Protein AF-A0A538PF30-F1 (afdb_monomer_lite)

Sequence (451 aa):
MRGRAIRSGRFAGRRSMHCSTAAHPRTKPPTRGTRVDRDVATSGCLAIRPGSPITAGVNTLLEDTAETSQGPTPSLRSHLRVGLHLTEHAGAGGCMGARALDLLDVVEAAYKVDLPDAQWLSELAHAALPHLDQGFGVAVFEYYKPEGAQPRIAQRFHLGIPGELEAIYSTVFAKMDPAIRLRPFRLGPCITGSELMNMRKEFRDEPHMKRFVQRFGMYDSIWITAAEPSGRGVGFHAGRPAVKWASVAEKKRWGRVAAHLSTAVRLRHALRNRQGTHTSDVGEAVLDPTGRVHDASGAARKPAAREMLRRAVLALEESRGTLREIDPDASLEARKALVSARWSLLDRVELDGRRYIVARENPPGAPGPEALSPRERQVLAFAKLGHHNKLIAYDLGIADSTVRVLLARASAKLGVHSRRELLRAFDDGWCPLSDPAPGHPTKGRTRRSGR

Radius of gyration: 32.23 Å; chains: 1; bounding box: 85×106×97 Å

Structure (mmCIF, N/CA/C/O backbone):
data_AF-A0A538PF30-F1
#
_entry.id   AF-A0A538PF30-F1
#
loop_
_atom_site.group_PDB
_atom_site.id
_atom_site.type_symbol
_atom_site.label_atom_id
_atom_site.label_alt_id
_atom_site.label_comp_id
_atom_site.label_asym_id
_atom_site.label_entity_id
_atom_site.label_seq_id
_atom_site.pdbx_PDB_ins_code
_atom_site.Cartn_x
_atom_site.Cartn_y
_atom_site.Cartn_z
_atom_site.occupancy
_atom_site.B_iso_or_equiv
_atom_site.auth_seq_id
_atom_site.auth_comp_id
_atom_site.auth_asym_id
_atom_site.auth_atom_id
_atom_site.pdbx_PDB_model_num
ATOM 1 N N . MET A 1 1 ? -3.086 66.126 9.265 1.00 36.53 1 MET A N 1
ATOM 2 C CA . MET A 1 1 ? -3.759 65.830 7.978 1.00 36.53 1 MET A CA 1
ATOM 3 C C . MET A 1 1 ? -4.551 64.538 8.154 1.00 36.53 1 MET A C 1
ATOM 5 O O . MET A 1 1 ? -3.948 63.537 8.496 1.00 36.53 1 MET A O 1
ATOM 9 N N . ARG A 1 2 ? -5.873 64.649 8.372 1.00 34.12 2 ARG A N 1
ATOM 10 C CA . ARG A 1 2 ? -6.963 64.188 7.467 1.00 34.12 2 ARG A CA 1
ATOM 11 C C . ARG A 1 2 ? -6.824 62.698 7.078 1.00 34.12 2 ARG A C 1
ATOM 13 O O . ARG A 1 2 ? -5.861 62.373 6.414 1.00 34.12 2 ARG A O 1
ATOM 20 N N . GLY A 1 3 ? -7.720 61.758 7.384 1.00 29.64 3 GLY A N 1
ATOM 21 C CA . GLY A 1 3 ? -9.033 61.768 8.034 1.00 29.64 3 GLY A CA 1
ATOM 22 C C . GLY A 1 3 ? -9.925 60.657 7.444 1.00 29.64 3 GLY A C 1
ATOM 23 O O . GLY A 1 3 ? -9.841 60.442 6.245 1.00 29.64 3 GLY A O 1
ATOM 24 N N . ARG A 1 4 ? -10.817 60.072 8.276 1.00 34.91 4 ARG A N 1
ATOM 25 C CA . ARG A 1 4 ? -12.136 59.451 7.941 1.00 34.91 4 ARG A CA 1
ATOM 26 C C . ARG A 1 4 ? -12.136 58.218 6.988 1.00 34.91 4 ARG A C 1
ATOM 28 O O . ARG A 1 4 ? -11.257 58.072 6.167 1.00 34.91 4 ARG A O 1
ATOM 35 N N . ALA A 1 5 ? -13.079 57.268 7.006 1.00 33.16 5 ALA A N 1
ATOM 36 C CA . ALA A 1 5 ? -14.399 57.151 7.626 1.00 33.16 5 ALA A CA 1
ATOM 37 C C . ALA A 1 5 ? -14.840 55.675 7.781 1.00 33.16 5 ALA A C 1
ATOM 39 O O . ALA A 1 5 ? -14.421 54.785 7.048 1.00 33.16 5 ALA A O 1
ATOM 40 N N . ILE A 1 6 ? -15.775 55.504 8.714 1.00 35.44 6 ILE A N 1
ATOM 41 C CA . ILE A 1 6 ? -16.717 54.402 8.945 1.00 35.44 6 ILE A CA 1
ATOM 42 C C . ILE A 1 6 ? -17.862 54.439 7.906 1.00 35.44 6 ILE A C 1
ATOM 44 O O . ILE A 1 6 ? -18.293 55.535 7.552 1.00 35.44 6 ILE A O 1
ATOM 48 N N . ARG A 1 7 ? -18.416 53.272 7.524 1.00 31.72 7 ARG A N 1
ATOM 49 C CA . ARG A 1 7 ? -19.839 52.982 7.171 1.00 31.72 7 ARG A CA 1
ATOM 50 C C . ARG A 1 7 ? -19.971 51.451 7.058 1.00 31.72 7 ARG A C 1
ATOM 52 O O . ARG A 1 7 ? -19.197 50.854 6.326 1.00 31.72 7 ARG A O 1
ATOM 59 N N . SER A 1 8 ? -20.691 50.699 7.894 1.00 30.83 8 SER A N 1
ATOM 60 C CA . SER A 1 8 ? -22.136 50.624 8.188 1.00 30.83 8 SER A CA 1
ATOM 61 C C . SER A 1 8 ? -23.031 50.311 6.976 1.00 30.83 8 SER A C 1
ATOM 63 O O . SER A 1 8 ? -23.102 51.073 6.019 1.00 30.83 8 SER A O 1
ATOM 65 N N . GLY A 1 9 ? -23.746 49.182 7.066 1.00 27.80 9 GLY A N 1
ATOM 66 C CA . GLY A 1 9 ? -24.778 48.742 6.125 1.00 27.80 9 GLY A CA 1
ATOM 67 C C . GLY A 1 9 ? -25.466 47.459 6.605 1.00 27.80 9 GLY A C 1
ATOM 68 O O . GLY A 1 9 ? -24.991 46.362 6.342 1.00 27.80 9 GLY A O 1
ATOM 69 N N . ARG A 1 10 ? -26.562 47.617 7.360 1.00 31.91 10 ARG A N 1
ATOM 70 C CA . ARG A 1 10 ? -27.534 46.574 7.742 1.00 31.91 10 ARG A CA 1
ATOM 71 C C . ARG A 1 10 ? -28.550 46.359 6.612 1.00 31.91 10 ARG A C 1
ATOM 73 O O . ARG A 1 10 ? -28.983 47.351 6.047 1.00 31.91 10 ARG A O 1
ATOM 80 N N . PHE A 1 11 ? -29.034 45.128 6.439 1.00 28.09 11 PHE A N 1
ATOM 81 C CA . PHE A 1 11 ? -30.423 44.746 6.089 1.00 28.09 11 PHE A CA 1
ATOM 82 C C . PHE A 1 11 ? -30.549 43.251 6.471 1.00 28.09 11 PHE A C 1
ATOM 84 O O . PHE A 1 11 ? -29.751 42.453 6.001 1.00 28.09 11 PHE A O 1
ATOM 91 N N . ALA A 1 12 ? -31.257 42.804 7.515 1.00 31.06 12 ALA A N 1
ATOM 92 C CA . ALA A 1 12 ? -32.680 42.882 7.878 1.00 31.06 12 ALA A CA 1
ATOM 93 C C . ALA A 1 12 ? -33.604 41.981 7.027 1.00 31.06 12 ALA A C 1
ATOM 95 O O . ALA A 1 12 ? -33.802 42.240 5.848 1.00 31.06 12 ALA A O 1
ATOM 96 N N . GLY A 1 13 ? -34.243 41.002 7.691 1.00 26.81 13 GLY A N 1
ATOM 97 C CA . GLY A 1 13 ? -35.481 40.331 7.253 1.00 26.81 13 GLY A CA 1
ATOM 98 C C . GLY A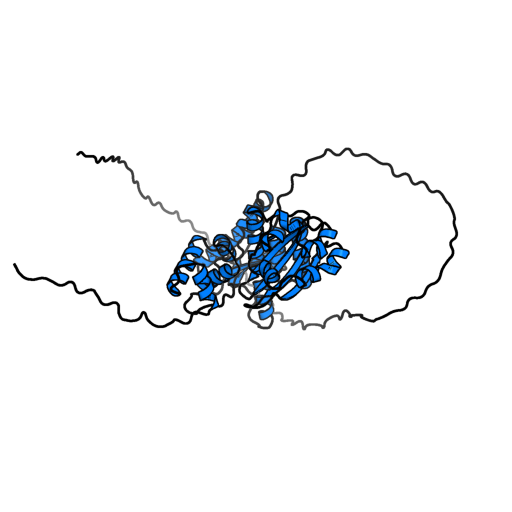 1 13 ? -35.401 38.796 7.275 1.00 26.81 13 GLY A C 1
ATOM 99 O O . GLY A 1 13 ? -34.799 38.224 6.387 1.00 26.81 13 GLY A O 1
ATOM 100 N N . ARG A 1 14 ? -35.857 38.109 8.342 1.00 29.70 14 ARG A N 1
ATOM 101 C CA . ARG A 1 14 ? -37.233 37.552 8.515 1.00 29.70 14 ARG A CA 1
ATOM 102 C C . ARG A 1 14 ? -37.474 36.344 7.570 1.00 29.70 14 ARG A C 1
ATOM 104 O O . ARG A 1 14 ? -37.364 36.515 6.374 1.00 29.70 14 ARG A O 1
ATOM 111 N N . ARG A 1 15 ? -37.824 35.117 7.989 1.00 29.77 15 ARG A N 1
ATOM 112 C CA . ARG A 1 15 ? -38.765 34.648 9.029 1.00 29.77 15 ARG A CA 1
ATOM 113 C C . ARG A 1 15 ? -38.440 33.214 9.488 1.00 29.77 15 ARG A C 1
ATOM 115 O O . ARG A 1 15 ? -38.105 32.355 8.685 1.00 29.77 15 ARG A O 1
ATOM 122 N N . SER A 1 16 ? -38.662 32.993 10.781 1.00 27.11 16 SER A N 1
ATOM 123 C CA . SER A 1 16 ? -39.011 31.721 11.421 1.00 27.11 16 SER A CA 1
ATOM 124 C C . SER A 1 16 ? -40.485 31.382 11.147 1.00 27.11 16 SER A C 1
ATOM 126 O O . SER A 1 16 ? -41.303 32.301 11.165 1.00 27.11 16 SER A O 1
ATOM 128 N N . MET A 1 17 ? -40.806 30.099 10.942 1.00 29.48 17 MET A N 1
ATOM 129 C CA . MET A 1 17 ? -42.059 29.412 11.324 1.00 29.48 17 MET A CA 1
ATOM 130 C C . MET A 1 17 ? -41.745 27.904 11.333 1.00 29.48 17 MET A C 1
ATOM 132 O O . MET A 1 17 ? -41.264 27.374 10.343 1.00 29.48 17 MET A O 1
ATOM 136 N N . HIS A 1 18 ? -41.668 27.263 12.496 1.00 27.58 18 HIS A N 1
ATOM 137 C CA . HIS A 1 18 ? -42.751 26.706 13.316 1.00 27.58 18 HIS A CA 1
ATOM 138 C C . HIS A 1 18 ? -43.048 25.228 13.037 1.00 27.58 18 HIS A C 1
ATOM 140 O O . HIS A 1 18 ? -43.350 24.797 11.932 1.00 27.58 18 HIS A O 1
ATOM 146 N N . CYS A 1 19 ? -42.926 24.499 14.141 1.00 25.09 19 CYS A N 1
ATOM 147 C CA . CYS A 1 19 ? -43.279 23.123 14.413 1.00 25.09 19 CYS A CA 1
ATOM 148 C C . CYS A 1 19 ? -44.775 22.861 14.164 1.00 25.09 19 CYS A C 1
ATOM 150 O O . CYS A 1 19 ? -45.612 23.690 14.526 1.00 25.09 19 CYS A O 1
ATOM 152 N N . SER A 1 20 ? -45.121 21.681 13.644 1.00 25.08 20 SER A N 1
ATOM 153 C CA . SER A 1 20 ? -46.392 21.031 13.981 1.00 25.08 20 SER A CA 1
ATOM 154 C C . SER A 1 20 ? -46.328 19.514 13.825 1.00 25.08 20 SER A C 1
ATOM 156 O O . SER A 1 20 ? -46.164 18.958 12.745 1.00 25.08 20 SER A O 1
ATOM 158 N N . THR A 1 21 ? -46.464 18.888 14.986 1.00 28.16 21 THR A N 1
ATOM 159 C CA . THR A 1 21 ? -47.007 17.569 15.312 1.00 28.16 21 THR A CA 1
ATOM 160 C C . THR A 1 21 ? -48.307 17.211 14.580 1.00 28.16 21 THR A C 1
ATOM 162 O O . THR A 1 21 ? -49.242 18.003 14.591 1.00 28.16 21 THR A O 1
ATOM 165 N N . ALA A 1 22 ? -48.408 15.966 14.098 1.00 29.02 22 ALA A N 1
ATOM 166 C CA . ALA A 1 22 ? -49.636 15.152 14.021 1.00 29.02 22 ALA A CA 1
ATOM 167 C C . ALA A 1 22 ? -49.204 13.685 13.778 1.00 29.02 22 ALA A C 1
ATOM 169 O O . ALA A 1 22 ? -48.488 13.403 12.826 1.00 29.02 22 ALA A O 1
ATOM 170 N N . ALA A 1 23 ? -49.309 12.788 14.761 1.00 28.67 23 ALA A N 1
ATOM 171 C CA . ALA A 1 23 ? -50.489 11.999 15.141 1.00 28.67 23 ALA A CA 1
ATOM 172 C C . ALA A 1 23 ? -50.678 10.721 14.289 1.00 28.67 23 ALA A C 1
ATOM 174 O O . ALA A 1 23 ? -50.924 10.761 13.090 1.00 28.67 23 ALA A O 1
ATOM 175 N N . HIS A 1 24 ? -50.543 9.579 14.975 1.00 29.56 24 HIS A N 1
ATOM 176 C CA . HIS A 1 24 ? -50.889 8.218 14.550 1.00 29.56 24 HIS A CA 1
ATOM 177 C C . HIS A 1 24 ? -52.333 8.085 14.042 1.00 29.56 24 HIS A C 1
ATOM 179 O O . HIS A 1 24 ? -53.226 8.766 14.547 1.00 29.56 24 HIS A O 1
ATOM 185 N N . PRO A 1 25 ? -52.596 6.998 13.299 1.00 33.78 25 PRO A N 1
ATOM 186 C CA . PRO A 1 25 ? -53.692 6.119 13.683 1.00 33.78 25 PRO A CA 1
ATOM 187 C C . PRO A 1 25 ? -53.231 4.683 13.960 1.00 33.78 25 PRO A C 1
ATOM 189 O O . PRO A 1 25 ? -52.471 4.065 13.218 1.00 33.78 25 PRO A O 1
ATOM 192 N N . ARG A 1 26 ? -53.746 4.168 15.078 1.00 29.34 26 ARG A N 1
ATOM 193 C CA . ARG A 1 26 ? -53.736 2.768 15.501 1.00 29.34 26 ARG A CA 1
ATOM 194 C C . ARG A 1 26 ? -54.553 1.918 14.526 1.00 29.34 26 ARG A C 1
ATOM 196 O O . ARG A 1 26 ? -55.696 2.270 14.272 1.00 29.34 26 ARG A O 1
ATOM 203 N N . THR A 1 27 ? -54.053 0.744 14.145 1.00 28.91 27 THR A N 1
ATOM 204 C CA . THR A 1 27 ? -54.895 -0.438 13.880 1.00 28.91 27 THR A CA 1
ATOM 205 C C . THR A 1 27 ? -54.135 -1.732 14.223 1.00 28.91 27 THR A C 1
ATOM 207 O O . THR A 1 27 ? -53.000 -1.957 13.815 1.00 28.91 27 THR A O 1
ATOM 210 N N . LYS A 1 28 ? -54.773 -2.567 15.045 1.00 30.20 28 LYS A N 1
ATOM 211 C CA . LYS A 1 28 ? -54.530 -3.992 15.350 1.00 30.20 28 LYS A CA 1
ATOM 212 C C . LYS A 1 28 ? -55.878 -4.521 15.880 1.00 30.20 28 LYS A C 1
ATOM 214 O O . LYS A 1 28 ? -56.585 -3.717 16.490 1.00 30.20 28 LYS A O 1
ATOM 219 N N . PRO A 1 29 ? -56.171 -5.834 15.873 1.00 42.66 29 PRO A N 1
ATOM 220 C CA . PRO A 1 29 ? -55.750 -6.930 14.989 1.00 42.66 29 PRO A CA 1
ATOM 221 C C . PRO A 1 29 ? -56.992 -7.731 14.490 1.00 42.66 29 PRO A C 1
ATOM 223 O O . PRO A 1 29 ? -58.120 -7.268 14.651 1.00 42.66 29 PRO A O 1
ATOM 226 N N . PRO A 1 30 ? -56.821 -8.962 13.971 1.00 37.03 30 PRO A N 1
ATOM 227 C CA . PRO A 1 30 ? -57.516 -10.047 14.667 1.00 37.03 30 PRO A CA 1
ATOM 228 C C . PRO A 1 30 ? -56.634 -11.266 14.969 1.00 37.03 30 PRO A C 1
ATOM 230 O O . PRO A 1 30 ? -55.623 -11.543 14.328 1.00 37.03 30 PRO A O 1
ATOM 233 N N . THR A 1 31 ? -57.048 -11.959 16.024 1.00 32.16 31 THR A N 1
ATOM 234 C CA . THR A 1 31 ? -56.483 -13.161 16.644 1.00 32.16 31 THR A CA 1
ATOM 235 C C . THR A 1 31 ? -57.220 -14.440 16.236 1.00 32.16 31 THR A C 1
ATOM 237 O O . THR A 1 31 ? -58.417 -14.384 15.971 1.00 32.16 31 THR A O 1
ATOM 240 N N . ARG A 1 32 ? -56.520 -15.573 16.442 1.00 30.77 32 ARG A N 1
ATOM 241 C CA . ARG A 1 32 ? -56.943 -16.996 16.462 1.00 30.77 32 ARG A CA 1
ATOM 242 C C . ARG A 1 32 ? -57.091 -17.653 15.084 1.00 30.77 32 ARG A C 1
ATOM 244 O O . ARG A 1 32 ? -57.773 -17.129 14.226 1.00 30.77 32 ARG A O 1
ATOM 251 N N . GLY A 1 33 ? -56.527 -18.829 14.825 1.00 26.67 33 GLY A N 1
ATOM 252 C CA . GLY A 1 33 ? -55.723 -19.740 15.639 1.00 26.67 33 GLY A CA 1
ATOM 253 C C . GLY A 1 33 ? -55.790 -21.134 15.020 1.00 26.67 33 GLY A C 1
ATOM 254 O O . GLY A 1 33 ? -56.818 -21.462 14.456 1.00 26.67 33 GLY A O 1
ATOM 255 N N . THR A 1 34 ? -54.736 -21.937 15.159 1.00 28.00 34 THR A N 1
ATOM 256 C CA . THR A 1 34 ? -54.835 -23.390 15.381 1.00 28.00 34 THR A CA 1
ATOM 257 C C . THR A 1 34 ? -53.464 -23.936 15.745 1.00 28.00 34 THR A C 1
ATOM 259 O O . THR A 1 34 ? -52.467 -23.712 15.066 1.00 28.00 34 THR A O 1
ATOM 262 N N . ARG A 1 35 ? -53.471 -24.628 16.875 1.00 27.62 35 ARG A N 1
ATOM 263 C CA . ARG A 1 35 ? -52.420 -25.432 17.477 1.00 27.62 35 ARG A CA 1
ATOM 264 C C . ARG A 1 35 ? -52.511 -26.821 16.846 1.00 27.62 35 ARG A C 1
ATOM 266 O O . ARG A 1 35 ? -53.609 -27.371 16.835 1.00 27.62 35 ARG A O 1
ATOM 273 N N . VAL A 1 36 ? -51.400 -27.387 16.387 1.00 29.66 36 VAL A N 1
ATOM 274 C CA . VAL A 1 36 ? -51.240 -28.843 16.280 1.00 29.66 36 VAL A CA 1
ATOM 275 C C . VAL A 1 36 ? -49.827 -29.176 16.744 1.00 29.66 36 VAL A C 1
ATOM 277 O O . VAL A 1 36 ? -48.849 -28.833 16.086 1.00 29.66 36 VAL A O 1
ATOM 280 N N . ASP A 1 37 ? -49.762 -29.789 17.923 1.00 25.53 37 ASP A N 1
ATOM 281 C CA . ASP A 1 37 ? -48.637 -30.595 18.387 1.00 25.53 37 ASP A CA 1
ATOM 282 C C . ASP A 1 37 ? -48.447 -31.801 17.461 1.00 25.53 37 ASP A C 1
ATOM 284 O O . ASP A 1 37 ? -49.438 -32.414 17.055 1.00 25.53 37 ASP A O 1
ATOM 288 N N . ARG A 1 38 ? -47.190 -32.182 17.210 1.00 29.27 38 ARG A N 1
ATOM 289 C CA . ARG A 1 38 ? -46.724 -33.576 17.321 1.00 29.27 38 ARG A CA 1
ATOM 290 C C . ARG A 1 38 ? -45.207 -33.673 17.144 1.00 29.27 38 ARG A C 1
ATOM 292 O O . ARG A 1 38 ? -44.671 -33.451 16.067 1.00 29.27 38 ARG A O 1
ATOM 299 N N . ASP A 1 39 ? -44.579 -33.985 18.269 1.00 25.05 39 ASP A N 1
ATOM 300 C CA . ASP A 1 39 ? -43.668 -35.107 18.493 1.00 25.05 39 ASP A CA 1
ATOM 301 C C . ASP A 1 39 ? -42.405 -35.309 17.637 1.00 25.05 39 ASP A C 1
ATOM 303 O O . ASP A 1 39 ? -42.436 -35.676 16.469 1.00 25.05 39 ASP A O 1
ATOM 307 N N . VAL A 1 40 ? -41.285 -35.184 18.363 1.00 26.58 40 VAL A N 1
ATOM 308 C CA . VAL A 1 40 ? -40.227 -36.193 18.564 1.00 26.58 40 VAL A CA 1
ATOM 309 C C . VAL A 1 40 ? -39.638 -36.870 17.320 1.00 26.58 40 VAL A C 1
ATOM 311 O O . VAL A 1 40 ? -40.199 -37.815 16.778 1.00 26.58 40 VAL A O 1
ATOM 314 N N . ALA A 1 41 ? -38.373 -36.543 17.039 1.00 26.23 41 ALA A N 1
ATOM 315 C CA . ALA A 1 41 ? -37.378 -37.551 16.671 1.00 26.23 41 ALA A CA 1
ATOM 316 C C . ALA A 1 41 ? -35.965 -37.103 17.073 1.00 26.23 41 ALA A C 1
ATOM 318 O O . ALA A 1 41 ? -35.345 -36.231 16.467 1.00 26.23 41 ALA A O 1
ATOM 319 N N . THR A 1 42 ? -35.474 -37.739 18.129 1.00 26.48 42 THR A N 1
ATOM 320 C CA . THR A 1 42 ? -34.081 -37.805 18.562 1.00 26.48 42 THR A CA 1
ATOM 321 C C . THR A 1 42 ? -33.282 -38.660 17.575 1.00 26.48 42 THR A C 1
ATOM 323 O O . THR A 1 42 ? -33.662 -39.802 17.338 1.00 26.48 42 THR A O 1
ATOM 326 N N . SER A 1 43 ? -32.184 -38.143 17.020 1.00 26.41 43 SER A N 1
ATOM 327 C CA . SER A 1 43 ? -31.037 -38.897 16.464 1.00 26.41 43 SER A CA 1
ATOM 328 C C . SER A 1 43 ? -30.127 -37.894 15.759 1.00 26.41 43 SER A C 1
ATOM 330 O O . SER A 1 43 ? -30.608 -37.062 15.007 1.00 26.41 43 SER A O 1
ATOM 332 N N . GLY A 1 44 ? -28.814 -37.856 15.900 1.00 24.95 44 GLY A N 1
ATOM 333 C CA . GLY A 1 44 ? -27.850 -38.680 16.599 1.00 24.95 44 GLY A CA 1
ATOM 334 C C . GLY A 1 44 ? -26.498 -38.119 16.159 1.00 24.95 44 GLY A C 1
ATOM 335 O O . GLY A 1 44 ? -26.286 -37.863 14.974 1.00 24.95 44 GLY A O 1
ATOM 336 N N . CYS A 1 45 ? -25.613 -37.842 17.112 1.00 22.97 45 CYS A N 1
ATOM 337 C CA . CYS A 1 45 ? -24.235 -37.465 16.828 1.00 22.97 45 CYS A CA 1
ATOM 338 C C . CYS A 1 45 ? -23.566 -38.561 15.990 1.00 22.97 45 CYS A C 1
ATOM 340 O O . CYS A 1 45 ? -23.505 -39.705 16.437 1.00 22.97 45 CYS A O 1
ATOM 342 N N . LEU A 1 46 ? -22.979 -38.206 14.845 1.00 25.58 46 LEU A N 1
ATOM 343 C CA . LEU A 1 46 ? -21.922 -39.014 14.248 1.00 25.58 46 LEU A CA 1
ATOM 344 C C . LEU A 1 46 ? -20.685 -38.146 14.028 1.00 25.58 46 LEU A C 1
ATOM 346 O O . LEU A 1 46 ? -20.629 -37.282 13.156 1.00 25.58 46 LEU A O 1
ATOM 350 N N . ALA A 1 47 ? -19.700 -38.385 14.886 1.00 24.92 47 ALA A N 1
ATOM 351 C CA . ALA A 1 47 ? -18.342 -37.909 14.739 1.00 24.92 47 ALA A CA 1
ATOM 352 C C . ALA A 1 47 ? -17.701 -38.575 13.512 1.00 24.92 47 ALA A C 1
ATOM 354 O O . ALA A 1 47 ? -17.654 -39.802 13.429 1.00 24.92 47 ALA A O 1
ATOM 355 N N . ILE A 1 48 ? -17.164 -37.775 12.591 1.00 25.12 48 ILE A N 1
ATOM 356 C CA . ILE A 1 48 ? -16.290 -38.267 11.524 1.00 25.12 48 ILE A CA 1
ATOM 357 C C . ILE A 1 48 ? -14.853 -37.929 11.917 1.00 25.12 48 ILE A C 1
ATOM 359 O O . ILE A 1 48 ? -14.478 -36.766 12.061 1.00 25.12 48 ILE A O 1
ATOM 363 N N . ARG A 1 49 ? -14.065 -38.983 12.145 1.00 27.83 49 ARG A N 1
ATOM 364 C CA . ARG A 1 49 ? -12.613 -38.927 12.342 1.00 27.83 49 ARG A CA 1
ATOM 365 C C . ARG A 1 49 ? -11.906 -38.576 11.020 1.00 27.83 49 ARG A C 1
ATOM 367 O O . ARG A 1 49 ? -12.370 -39.009 9.968 1.00 27.83 49 ARG A O 1
ATOM 374 N N . PRO A 1 50 ? -10.773 -37.854 11.063 1.00 27.77 50 PRO A N 1
ATOM 375 C CA . PRO A 1 50 ? -10.008 -37.490 9.874 1.00 27.77 50 PRO A CA 1
ATOM 376 C C . PRO A 1 50 ? -9.194 -38.679 9.340 1.00 27.77 50 PRO A C 1
ATOM 378 O O . PRO A 1 50 ? -8.468 -39.332 10.089 1.00 27.77 50 PRO A O 1
ATOM 381 N N . GLY A 1 51 ? -9.321 -38.942 8.037 1.00 26.67 51 GLY A N 1
ATOM 382 C CA . GLY A 1 51 ? -8.477 -39.862 7.274 1.00 26.67 51 GLY A CA 1
ATOM 383 C C . GLY A 1 51 ? -7.267 -39.142 6.667 1.00 26.67 51 GLY A C 1
ATOM 384 O O . GLY A 1 51 ? -7.377 -38.013 6.199 1.00 26.67 51 GLY A O 1
ATOM 385 N N . SER A 1 52 ? -6.128 -39.824 6.735 1.00 27.73 52 SER A N 1
ATOM 386 C CA . SER A 1 52 ? -4.752 -39.433 6.407 1.00 27.73 52 SER A CA 1
ATOM 387 C C . SER A 1 52 ? -4.489 -38.857 4.998 1.00 27.73 52 SER A C 1
ATOM 389 O O . SER A 1 52 ? -5.267 -39.093 4.074 1.00 27.73 52 SER A O 1
ATOM 391 N N . PRO A 1 53 ? -3.361 -38.134 4.820 1.00 29.80 53 PRO A N 1
ATOM 392 C CA . PRO A 1 53 ? -3.043 -37.384 3.606 1.00 29.80 53 PRO A CA 1
ATOM 393 C C . PRO A 1 53 ? -2.445 -38.256 2.492 1.00 29.80 53 PRO A C 1
ATOM 395 O O . PRO A 1 53 ? -1.659 -39.167 2.745 1.00 29.80 53 PRO A O 1
ATOM 398 N N . ILE A 1 54 ? -2.782 -37.916 1.245 1.00 25.94 54 ILE A N 1
ATOM 399 C CA . ILE A 1 54 ? -2.148 -38.459 0.040 1.00 25.94 54 ILE A CA 1
ATOM 400 C C . ILE A 1 54 ? -0.834 -37.712 -0.198 1.00 25.94 54 ILE A C 1
ATOM 402 O O . ILE A 1 54 ? -0.807 -36.506 -0.442 1.00 25.94 54 ILE A O 1
ATOM 406 N N . THR A 1 55 ? 0.255 -38.464 -0.118 1.00 25.97 55 THR A N 1
ATOM 407 C CA . THR A 1 55 ? 1.625 -38.092 -0.459 1.00 25.97 55 THR A CA 1
ATOM 408 C C . THR A 1 55 ? 1.750 -37.930 -1.978 1.00 25.97 55 THR A C 1
ATOM 410 O O . THR A 1 55 ? 1.578 -38.900 -2.711 1.00 25.97 55 THR A O 1
ATOM 413 N N . ALA A 1 56 ? 2.076 -36.733 -2.470 1.00 26.19 56 ALA A N 1
ATOM 414 C CA . ALA A 1 56 ? 2.584 -36.551 -3.830 1.00 26.19 56 ALA A CA 1
ATOM 415 C C . ALA A 1 56 ? 4.097 -36.329 -3.740 1.00 26.19 56 ALA A C 1
ATOM 417 O O . ALA A 1 56 ? 4.564 -35.364 -3.133 1.00 26.19 56 ALA A O 1
ATOM 418 N N . GLY A 1 57 ? 4.836 -37.306 -4.264 1.00 24.73 57 GLY A N 1
ATOM 419 C CA . GLY A 1 57 ? 6.281 -37.429 -4.159 1.00 24.73 57 GLY A CA 1
ATOM 420 C C . GLY A 1 57 ? 7.041 -36.312 -4.863 1.00 24.73 57 GLY A C 1
ATOM 421 O O . GLY A 1 57 ? 6.772 -35.955 -6.008 1.00 24.73 57 GLY A O 1
ATOM 422 N N . VAL A 1 58 ? 8.038 -35.814 -4.142 1.00 23.62 58 VAL A N 1
ATOM 423 C CA . VAL A 1 58 ? 9.217 -35.135 -4.668 1.00 23.62 58 VAL A CA 1
ATOM 424 C C . VAL A 1 58 ? 10.025 -36.163 -5.455 1.00 23.62 58 VAL A C 1
ATOM 426 O O . VAL A 1 58 ? 10.305 -37.237 -4.926 1.00 23.62 58 VAL A O 1
ATOM 429 N N . ASN A 1 59 ? 10.431 -35.835 -6.681 1.00 25.67 59 ASN A N 1
ATOM 430 C CA . ASN A 1 59 ? 11.502 -36.559 -7.355 1.00 25.67 59 ASN A CA 1
ATOM 431 C C . ASN A 1 59 ? 12.576 -35.563 -7.803 1.00 25.67 59 ASN A C 1
ATOM 433 O O . ASN A 1 59 ? 12.344 -34.701 -8.648 1.00 25.67 59 ASN A O 1
ATOM 437 N N . THR A 1 60 ? 13.744 -35.701 -7.187 1.00 24.03 60 THR A N 1
ATOM 438 C CA . THR A 1 60 ? 15.018 -35.061 -7.525 1.00 24.03 60 THR A CA 1
ATOM 439 C C . THR A 1 60 ? 16.051 -36.171 -7.607 1.00 24.03 60 THR A C 1
ATOM 441 O O . THR A 1 60 ? 16.332 -36.760 -6.570 1.00 24.03 60 THR A O 1
ATOM 444 N N . LEU A 1 61 ? 16.613 -36.410 -8.794 1.00 25.52 61 LEU A N 1
ATOM 445 C CA . LEU A 1 61 ? 17.931 -37.009 -9.075 1.00 25.52 61 LEU A CA 1
ATOM 446 C C . LEU A 1 61 ? 18.322 -36.474 -10.474 1.00 25.52 61 LEU A C 1
ATOM 448 O O . LEU A 1 61 ? 17.509 -36.565 -11.389 1.00 25.52 61 LEU A O 1
ATOM 452 N N . LEU A 1 62 ? 19.313 -35.586 -10.598 1.00 27.22 62 LEU A N 1
ATOM 453 C CA . LEU A 1 62 ? 20.773 -35.798 -10.677 1.00 27.22 62 LEU A CA 1
ATOM 454 C C . LEU A 1 62 ? 21.268 -36.348 -12.034 1.00 27.22 62 LEU A C 1
ATOM 456 O O . LEU A 1 62 ? 21.021 -37.498 -12.370 1.00 27.22 62 LEU A O 1
ATOM 460 N N . GLU A 1 63 ? 21.991 -35.450 -12.718 1.00 25.77 63 GLU A N 1
ATOM 461 C CA . GLU A 1 63 ? 23.269 -35.592 -13.446 1.00 25.77 63 GLU A CA 1
ATOM 462 C C . GLU A 1 63 ? 23.412 -36.408 -14.750 1.00 25.77 63 GLU A C 1
ATOM 464 O O . GLU A 1 63 ? 23.197 -37.612 -14.811 1.00 25.77 63 GLU A O 1
ATOM 469 N N . ASP A 1 64 ? 23.874 -35.653 -15.762 1.00 24.30 64 ASP A N 1
ATOM 470 C CA . ASP A 1 64 ? 24.903 -35.904 -16.782 1.00 24.30 64 ASP A CA 1
ATOM 471 C C . ASP A 1 64 ? 24.969 -37.235 -17.544 1.00 24.30 64 ASP A C 1
ATOM 473 O O . ASP A 1 64 ? 25.283 -38.295 -17.013 1.00 24.30 64 ASP A O 1
ATOM 477 N N . THR A 1 65 ? 24.901 -37.124 -18.875 1.00 26.38 65 THR A N 1
ATOM 478 C CA . THR A 1 65 ? 26.050 -37.422 -19.756 1.00 26.38 65 THR A CA 1
ATOM 479 C C . THR A 1 65 ? 25.779 -36.939 -21.182 1.00 26.38 65 THR A C 1
ATOM 481 O O . THR A 1 65 ? 24.712 -37.149 -21.755 1.00 26.38 65 THR A O 1
ATOM 484 N N . ALA A 1 66 ? 26.769 -36.250 -21.744 1.00 26.20 66 ALA A N 1
ATOM 485 C CA . ALA A 1 66 ? 26.850 -35.898 -23.150 1.00 26.20 66 ALA A CA 1
ATOM 486 C C . ALA A 1 66 ? 27.418 -37.080 -23.940 1.00 26.20 66 ALA A C 1
ATOM 488 O O . ALA A 1 66 ? 28.433 -37.633 -23.529 1.00 26.20 66 ALA A O 1
ATOM 489 N N . GLU A 1 67 ? 26.847 -37.396 -25.103 1.00 26.52 67 GLU A N 1
ATOM 490 C CA . GLU A 1 67 ? 27.594 -38.083 -26.155 1.00 26.52 67 GLU A CA 1
ATOM 491 C C . GLU A 1 67 ? 27.033 -37.788 -27.552 1.00 26.52 67 GLU A C 1
ATOM 493 O O . GLU A 1 67 ? 25.833 -37.667 -27.793 1.00 26.52 67 GLU A O 1
ATOM 498 N N . THR A 1 68 ? 27.983 -37.596 -28.455 1.00 26.38 68 THR A N 1
ATOM 499 C CA . THR A 1 68 ? 27.887 -37.101 -29.826 1.00 26.38 68 THR A CA 1
ATOM 500 C C . THR A 1 68 ? 27.656 -38.269 -30.784 1.00 26.38 68 THR A C 1
ATOM 502 O O . THR A 1 68 ? 28.377 -39.254 -30.686 1.00 26.38 68 THR A O 1
ATOM 505 N N . SER A 1 69 ? 26.769 -38.153 -31.780 1.00 26.34 69 SER A N 1
ATOM 506 C CA . SER A 1 69 ? 26.911 -38.919 -33.033 1.00 26.34 69 SER A CA 1
ATOM 507 C C . SER A 1 69 ? 26.077 -38.342 -34.182 1.00 26.34 69 SER A C 1
ATOM 509 O O . SER A 1 69 ? 24.944 -37.899 -34.002 1.00 26.34 69 SER A O 1
ATOM 511 N N . GLN A 1 70 ? 26.688 -38.326 -35.366 1.00 27.69 70 GLN A N 1
ATOM 512 C CA . GLN A 1 70 ? 26.241 -37.729 -36.621 1.00 27.69 70 GLN A CA 1
ATOM 513 C C . GLN A 1 70 ? 25.556 -38.755 -37.550 1.00 27.69 70 GLN A C 1
ATOM 515 O O . GLN A 1 70 ? 26.123 -39.809 -37.811 1.00 27.69 70 GLN A O 1
ATOM 520 N N . GLY A 1 71 ? 24.434 -38.338 -38.162 1.00 25.52 71 GLY A N 1
ATOM 521 C CA . GLY A 1 71 ? 23.984 -38.640 -39.543 1.00 25.52 71 GLY A CA 1
ATOM 522 C C . GLY A 1 71 ? 23.399 -40.031 -39.879 1.00 25.52 71 GLY A C 1
ATOM 523 O O . GLY A 1 71 ? 23.539 -40.958 -39.090 1.00 25.52 71 GLY A O 1
ATOM 524 N N . PRO A 1 72 ? 22.788 -40.226 -41.078 1.00 35.69 72 PRO A N 1
ATOM 525 C CA . PRO A 1 72 ? 22.405 -39.258 -42.116 1.00 35.69 72 PRO A CA 1
ATOM 526 C C . PRO A 1 72 ? 20.899 -39.279 -42.507 1.00 35.69 72 PRO A C 1
ATOM 528 O O . PRO A 1 72 ? 20.113 -40.137 -42.118 1.00 35.69 72 PRO A O 1
ATOM 531 N N . THR A 1 73 ? 20.525 -38.286 -43.315 1.00 28.67 73 THR A N 1
ATOM 532 C CA . THR A 1 73 ? 19.243 -38.036 -44.002 1.00 28.67 73 THR A CA 1
ATOM 533 C C . THR A 1 73 ? 18.812 -39.143 -44.977 1.00 28.67 73 THR A C 1
ATOM 535 O O . THR A 1 73 ? 19.660 -39.779 -45.601 1.00 28.67 73 THR A O 1
ATOM 538 N N . PRO A 1 74 ? 17.500 -39.225 -45.280 1.00 30.53 74 PRO A N 1
ATOM 539 C CA . PRO A 1 74 ? 17.107 -39.283 -46.687 1.00 30.53 74 PRO A CA 1
ATOM 540 C C . PRO A 1 74 ? 15.973 -38.311 -47.047 1.00 30.53 74 PRO A C 1
ATOM 542 O O . PRO A 1 74 ? 15.014 -38.089 -46.312 1.00 30.53 74 PRO A O 1
ATOM 545 N N . SER A 1 75 ? 16.112 -37.737 -48.237 1.00 26.55 75 SER A N 1
ATOM 546 C CA . SER A 1 75 ? 15.135 -36.910 -48.934 1.00 26.55 75 SER A CA 1
ATOM 547 C C . SER A 1 75 ? 13.976 -37.738 -49.488 1.00 26.55 75 SER A C 1
ATOM 549 O O . SER A 1 75 ? 14.228 -38.737 -50.159 1.00 26.55 75 SER A O 1
ATOM 551 N N . LEU A 1 76 ? 12.742 -37.241 -49.389 1.00 27.44 76 LEU A N 1
ATOM 552 C CA . LEU A 1 76 ? 11.730 -37.499 -50.414 1.00 27.44 76 LEU A CA 1
ATOM 553 C C . LEU A 1 76 ? 10.706 -36.362 -50.480 1.00 27.44 76 LEU A C 1
ATOM 555 O O . LEU A 1 76 ? 10.061 -35.995 -49.503 1.00 27.44 76 LEU A O 1
ATOM 559 N N . ARG A 1 77 ? 10.612 -35.789 -51.682 1.00 26.55 77 ARG A N 1
ATOM 560 C CA . ARG A 1 77 ? 9.599 -34.827 -52.106 1.00 26.55 77 ARG A CA 1
ATOM 561 C C . ARG A 1 77 ? 8.254 -35.541 -52.227 1.00 26.55 77 ARG A C 1
ATOM 563 O O . ARG A 1 77 ? 8.157 -36.518 -52.962 1.00 26.55 77 ARG A O 1
ATOM 570 N N . SER A 1 78 ? 7.204 -34.965 -51.657 1.00 29.12 78 SER A N 1
ATOM 571 C CA . SER A 1 78 ? 5.843 -35.136 -52.170 1.00 29.12 78 SER A CA 1
ATOM 572 C C . SER A 1 78 ? 5.024 -33.887 -51.872 1.00 29.12 78 SER A C 1
ATOM 574 O O . SER A 1 78 ? 4.815 -33.510 -50.722 1.00 29.12 78 SER A O 1
ATOM 576 N N . HIS A 1 79 ? 4.602 -33.228 -52.947 1.00 27.83 79 HIS A N 1
ATOM 577 C CA . HIS A 1 79 ? 3.684 -32.104 -52.939 1.00 27.83 79 HIS A CA 1
ATOM 578 C C . HIS A 1 79 ? 2.317 -32.531 -52.400 1.00 27.83 79 HIS A C 1
ATOM 580 O O . HIS A 1 79 ? 1.684 -33.408 -52.980 1.00 27.83 79 HIS A O 1
ATOM 586 N N . LEU A 1 80 ? 1.816 -31.836 -51.379 1.00 25.91 80 LEU A N 1
ATOM 587 C CA . LEU A 1 80 ? 0.382 -31.740 -51.130 1.00 25.91 80 LEU A CA 1
ATOM 588 C C . LEU A 1 80 ? 0.035 -30.268 -50.878 1.00 25.91 80 LEU A C 1
ATOM 590 O O . LEU A 1 80 ? 0.341 -29.697 -49.834 1.00 25.91 80 LEU A O 1
ATOM 594 N N . ARG A 1 81 ? -0.552 -29.635 -51.898 1.00 25.44 81 ARG A N 1
ATOM 595 C CA . ARG A 1 81 ? -1.228 -28.340 -51.787 1.00 25.44 81 ARG A CA 1
ATOM 596 C C . ARG A 1 81 ? -2.532 -28.572 -51.029 1.00 25.44 81 ARG A C 1
ATOM 598 O O . ARG A 1 81 ? -3.415 -29.241 -51.553 1.00 25.44 81 ARG A O 1
ATOM 605 N N . VAL A 1 82 ? -2.675 -27.974 -49.852 1.00 27.55 82 VAL A N 1
ATOM 606 C CA . VAL A 1 82 ? -3.986 -27.738 -49.238 1.00 27.55 82 VAL A CA 1
ATOM 607 C C . VAL A 1 82 ? -4.186 -26.230 -49.217 1.00 27.55 82 VAL A C 1
ATOM 609 O O . VAL A 1 82 ? -3.447 -25.500 -48.560 1.00 27.55 82 VAL A O 1
ATOM 612 N N . GLY A 1 83 ? -5.125 -25.769 -50.043 1.00 26.20 83 GLY A N 1
ATOM 613 C CA . GLY A 1 83 ? -5.511 -24.370 -50.143 1.00 26.20 83 GLY A CA 1
ATOM 614 C C . GLY A 1 83 ? -6.260 -23.935 -48.891 1.00 26.20 83 GLY A C 1
ATOM 615 O O . GLY A 1 83 ? -7.295 -24.503 -48.554 1.00 26.20 83 GLY A O 1
ATOM 616 N N . LEU A 1 84 ? -5.743 -22.909 -48.223 1.00 26.77 84 LEU A N 1
ATOM 617 C CA . LEU A 1 84 ? -6.494 -22.135 -47.246 1.00 26.77 84 LEU A CA 1
ATOM 618 C C . LEU A 1 84 ? -7.039 -20.902 -47.961 1.00 26.77 84 LEU A C 1
ATOM 620 O O . LEU A 1 84 ? -6.292 -20.007 -48.356 1.00 26.77 84 LEU A O 1
ATOM 624 N N . HIS A 1 85 ? -8.355 -20.911 -48.165 1.00 25.50 85 HIS A N 1
ATOM 625 C CA . HIS A 1 85 ? -9.131 -19.751 -48.573 1.00 25.50 85 HIS A CA 1
ATOM 626 C C . HIS A 1 85 ? -8.923 -18.625 -47.555 1.00 25.50 85 HIS A C 1
ATOM 628 O O . HIS A 1 85 ? -9.366 -18.712 -46.412 1.00 25.50 85 HIS A O 1
ATOM 634 N N . LEU A 1 86 ? -8.259 -17.557 -47.992 1.00 25.75 86 LEU A N 1
ATOM 635 C CA . LEU A 1 86 ? -8.321 -16.253 -47.349 1.00 25.75 86 LEU A CA 1
ATOM 636 C C . LEU A 1 86 ? -9.689 -15.648 -47.675 1.00 25.75 86 LEU A C 1
ATOM 638 O O . LEU A 1 86 ? -9.907 -15.142 -48.772 1.00 25.75 86 LEU A O 1
ATOM 642 N N . THR A 1 87 ? -10.623 -15.722 -46.734 1.00 27.33 87 THR A N 1
ATOM 643 C CA . THR A 1 87 ? -11.758 -14.799 -46.705 1.00 27.33 87 THR A CA 1
ATOM 644 C C . THR A 1 87 ? -11.321 -13.552 -45.953 1.00 27.33 87 THR A C 1
ATOM 646 O O . THR A 1 87 ? -11.228 -13.555 -44.725 1.00 27.33 87 THR A O 1
ATOM 649 N N . GLU A 1 88 ? -11.038 -12.490 -46.703 1.00 27.11 88 GLU A N 1
ATOM 650 C CA . GLU A 1 88 ? -10.956 -11.134 -46.173 1.00 27.11 88 GLU A CA 1
ATOM 651 C C . GLU A 1 88 ? -12.298 -10.779 -45.519 1.00 27.11 88 GLU A C 1
ATOM 653 O O . GLU A 1 88 ? -13.352 -10.749 -46.156 1.00 27.11 88 GLU A O 1
ATOM 658 N N . HIS A 1 89 ? -12.269 -10.518 -44.216 1.00 26.36 89 HIS A N 1
ATOM 659 C CA . HIS A 1 89 ? -13.301 -9.741 -43.548 1.00 26.36 89 HIS A CA 1
ATOM 660 C C . HIS A 1 89 ? -12.696 -8.387 -43.216 1.00 26.36 89 HIS A C 1
ATOM 662 O O . HIS A 1 89 ? -11.957 -8.228 -42.246 1.00 26.36 89 HIS A O 1
ATOM 668 N N . ALA A 1 90 ? -13.023 -7.412 -44.063 1.00 33.69 90 ALA A N 1
ATOM 669 C CA . ALA A 1 90 ? -12.907 -5.998 -43.761 1.00 33.69 90 ALA A CA 1
ATOM 670 C C . ALA A 1 90 ? -13.844 -5.674 -42.583 1.00 33.69 90 ALA A C 1
ATOM 672 O O . ALA A 1 90 ? -15.002 -5.303 -42.756 1.00 33.69 90 ALA A O 1
ATOM 673 N N . GLY A 1 91 ? -13.346 -5.885 -41.365 1.00 25.52 91 GLY A N 1
ATOM 674 C CA . GLY A 1 91 ? -13.977 -5.446 -40.130 1.00 25.52 91 GLY A CA 1
ATOM 675 C C . GLY A 1 91 ? -13.575 -4.007 -39.849 1.00 25.52 91 GLY A C 1
ATOM 676 O O . GLY A 1 91 ? -12.397 -3.717 -39.648 1.00 25.52 91 GLY A O 1
ATOM 677 N N . ALA A 1 92 ? -14.562 -3.114 -39.861 1.00 28.44 92 ALA A N 1
ATOM 678 C CA . ALA A 1 92 ? -14.442 -1.719 -39.478 1.00 28.44 92 ALA A CA 1
ATOM 679 C C . ALA A 1 92 ? -13.581 -1.558 -38.215 1.00 28.44 92 ALA A C 1
ATOM 681 O O . ALA A 1 92 ? -13.874 -2.138 -37.167 1.00 28.44 92 ALA A O 1
ATOM 682 N N . GLY A 1 93 ? -12.524 -0.753 -38.333 1.00 28.64 93 GLY A N 1
ATOM 683 C CA . GLY A 1 93 ? -11.689 -0.317 -37.224 1.00 28.64 93 GLY A CA 1
ATOM 684 C C . GLY A 1 93 ? -12.506 0.517 -36.245 1.00 28.64 93 GLY A C 1
ATOM 685 O O . GLY A 1 93 ? -12.518 1.742 -36.309 1.00 28.64 93 GLY A O 1
ATOM 686 N N . GLY A 1 94 ? -13.203 -0.161 -35.339 1.00 26.38 94 GLY A N 1
ATOM 687 C CA . GLY A 1 94 ? -13.698 0.430 -34.113 1.00 26.38 94 GLY A CA 1
ATOM 688 C C . GLY A 1 94 ? -12.501 0.712 -33.221 1.00 26.38 94 GLY A C 1
ATOM 689 O O . GLY A 1 94 ? -11.810 -0.205 -32.781 1.00 26.38 94 GLY A O 1
ATOM 690 N N . CYS A 1 95 ? -12.243 1.989 -32.969 1.00 28.09 95 CYS A N 1
ATOM 691 C CA . CYS A 1 95 ? -11.333 2.444 -31.936 1.00 28.09 95 CYS A CA 1
ATOM 692 C C . CYS A 1 95 ? -11.761 1.785 -30.614 1.00 28.09 95 CYS A C 1
ATOM 694 O O . CYS A 1 95 ? -12.726 2.233 -29.993 1.00 28.09 95 CYS A O 1
ATOM 696 N N . MET A 1 96 ? -11.089 0.713 -30.181 1.00 32.56 96 MET A N 1
ATOM 697 C CA . MET A 1 96 ? -11.202 0.246 -28.802 1.00 32.56 96 MET A CA 1
ATOM 698 C C . MET A 1 96 ? -10.682 1.385 -27.932 1.00 32.56 96 MET A C 1
ATOM 700 O O . MET A 1 96 ? -9.472 1.572 -27.797 1.00 32.56 96 MET A O 1
ATOM 704 N N . GLY A 1 97 ? -11.598 2.203 -27.409 1.00 33.47 97 GLY A N 1
ATOM 705 C CA . GLY A 1 97 ? -11.273 3.200 -26.403 1.00 33.47 97 GLY A CA 1
ATOM 706 C C . GLY A 1 97 ? -10.471 2.505 -25.313 1.00 33.47 97 GLY A C 1
ATOM 707 O O . GLY A 1 97 ? -10.883 1.448 -24.835 1.00 33.47 97 GLY A O 1
ATOM 708 N N . ALA A 1 98 ? -9.293 3.044 -24.991 1.00 42.94 98 ALA A N 1
ATOM 709 C CA . ALA A 1 98 ? -8.424 2.495 -23.962 1.00 42.94 98 ALA A CA 1
ATOM 710 C C . ALA A 1 98 ? -9.255 2.278 -22.691 1.00 42.94 98 ALA A C 1
ATOM 712 O O . ALA A 1 98 ? -9.664 3.246 -22.046 1.00 42.94 98 ALA A O 1
ATOM 713 N N . ARG A 1 99 ? -9.568 1.015 -22.378 1.00 54.09 99 ARG A N 1
ATOM 714 C CA . ARG A 1 99 ? -10.344 0.662 -21.190 1.00 54.09 99 ARG A CA 1
ATOM 715 C C . ARG A 1 99 ? -9.597 1.240 -19.992 1.00 54.09 99 ARG A C 1
ATOM 717 O O . ARG A 1 99 ? -8.387 1.045 -19.866 1.00 54.09 99 ARG A O 1
ATOM 724 N N . ALA A 1 100 ? -10.290 2.027 -19.174 1.00 62.44 100 ALA A N 1
ATOM 725 C CA . ALA A 1 100 ? -9.687 2.641 -18.002 1.00 62.44 100 ALA A CA 1
ATOM 726 C C . ALA A 1 100 ? -9.032 1.555 -17.126 1.00 62.44 100 ALA A C 1
ATOM 728 O O . ALA A 1 100 ? -9.564 0.452 -17.001 1.00 62.44 100 ALA A O 1
ATOM 729 N N . LEU A 1 101 ? -7.847 1.855 -16.579 1.00 73.19 101 LEU A N 1
ATOM 730 C CA . LEU A 1 101 ? -7.078 0.924 -15.749 1.00 73.19 101 LEU A CA 1
ATOM 731 C C . LEU A 1 101 ? -7.909 0.509 -14.532 1.00 73.19 101 LEU A C 1
ATOM 733 O O . LEU A 1 101 ? -8.086 1.295 -13.603 1.00 73.19 101 LEU A O 1
ATOM 737 N N . ASP A 1 102 ? -8.381 -0.730 -14.538 1.00 86.69 102 ASP A N 1
ATOM 738 C CA . ASP A 1 102 ? -9.181 -1.287 -13.457 1.00 86.69 102 ASP A CA 1
ATOM 739 C C . ASP A 1 102 ? -8.295 -1.919 -12.378 1.00 86.69 102 ASP A C 1
ATOM 741 O O . ASP A 1 102 ? -8.112 -3.127 -12.294 1.00 86.69 102 ASP A O 1
ATOM 745 N N . LEU A 1 103 ? -7.711 -1.074 -11.530 1.00 94.00 103 LEU A N 1
ATOM 746 C CA . LEU A 1 103 ? -6.813 -1.531 -10.466 1.00 94.00 103 LEU A CA 1
ATOM 747 C C . LEU A 1 103 ? -7.534 -2.257 -9.315 1.00 94.00 103 LEU A C 1
ATOM 749 O O . LEU A 1 103 ? -6.868 -2.691 -8.367 1.00 94.00 103 LEU A O 1
ATOM 753 N N . LEU A 1 104 ? -8.866 -2.395 -9.359 1.00 92.62 104 LEU A N 1
ATOM 754 C CA . LEU A 1 104 ? -9.596 -3.177 -8.362 1.00 92.62 104 LEU A CA 1
ATOM 755 C C . LEU A 1 104 ? -9.258 -4.664 -8.443 1.00 92.62 104 LEU A C 1
ATOM 757 O O . LEU A 1 104 ? -9.251 -5.300 -7.393 1.00 92.62 104 LEU A O 1
ATOM 761 N N . ASP A 1 105 ? -8.898 -5.196 -9.614 1.00 93.12 105 ASP A N 1
ATOM 762 C CA . ASP A 1 105 ? -8.487 -6.601 -9.755 1.00 93.12 105 ASP A CA 1
ATOM 763 C C . ASP A 1 105 ? -7.289 -6.930 -8.854 1.00 93.12 105 ASP A C 1
ATOM 765 O O . ASP A 1 105 ? -7.264 -7.947 -8.157 1.00 93.12 105 ASP A O 1
ATOM 769 N N . VAL A 1 106 ? -6.322 -6.009 -8.771 1.00 97.12 106 VAL A N 1
ATOM 770 C CA . VAL A 1 106 ? -5.153 -6.135 -7.887 1.00 97.12 106 VAL A CA 1
ATOM 771 C C . VAL A 1 106 ? -5.577 -6.102 -6.417 1.00 97.12 106 VAL A C 1
ATOM 773 O O . VAL A 1 106 ? -5.054 -6.853 -5.592 1.00 97.12 106 VAL A O 1
ATOM 776 N N . VAL A 1 107 ? -6.540 -5.241 -6.070 1.00 96.19 107 VAL A N 1
ATOM 777 C CA . VAL A 1 107 ? -7.083 -5.148 -4.707 1.00 96.19 107 VAL A CA 1
ATOM 778 C C . VAL A 1 107 ? -7.837 -6.426 -4.334 1.00 96.19 107 VAL A C 1
ATOM 780 O O . VAL A 1 107 ? -7.674 -6.934 -3.228 1.00 96.19 107 VAL A O 1
ATOM 783 N N . GLU A 1 108 ? -8.642 -6.974 -5.237 1.00 94.06 108 GLU A N 1
ATOM 784 C CA . GLU A 1 108 ? -9.393 -8.211 -5.023 1.00 94.06 108 GLU A CA 1
ATOM 785 C C . GLU A 1 108 ? -8.461 -9.414 -4.874 1.00 94.06 108 GLU A C 1
ATOM 787 O O . GLU A 1 108 ? -8.613 -10.175 -3.915 1.00 94.06 108 GLU A O 1
ATOM 792 N N . ALA A 1 109 ? -7.435 -9.525 -5.724 1.00 96.38 109 ALA A N 1
ATOM 793 C CA . ALA A 1 109 ? -6.375 -10.520 -5.580 1.00 96.38 109 ALA A CA 1
ATOM 794 C C . ALA A 1 109 ? -5.648 -10.394 -4.228 1.00 96.38 109 ALA A C 1
ATOM 796 O O . ALA A 1 109 ? -5.419 -11.400 -3.551 1.00 96.38 109 ALA A O 1
ATOM 797 N N . ALA A 1 110 ? -5.365 -9.168 -3.768 1.00 96.88 110 ALA A N 1
ATOM 798 C CA . ALA A 1 110 ? -4.728 -8.939 -2.472 1.00 96.88 110 ALA A CA 1
ATOM 799 C C . ALA A 1 110 ? -5.543 -9.520 -1.306 1.00 96.88 110 ALA A C 1
ATOM 801 O O . ALA A 1 110 ? -4.966 -10.138 -0.410 1.00 96.88 110 ALA A O 1
ATOM 802 N N . TYR A 1 111 ? -6.874 -9.388 -1.328 1.00 95.00 111 TYR A N 1
ATOM 803 C CA . TYR A 1 111 ? -7.748 -9.890 -0.261 1.00 95.00 111 TYR A CA 1
ATOM 804 C C . TYR A 1 111 ? -8.029 -11.401 -0.310 1.00 95.00 111 TYR A C 1
ATOM 806 O O . TYR A 1 111 ? -8.698 -11.902 0.597 1.00 95.00 111 TYR A O 1
ATOM 814 N N . LYS A 1 112 ? -7.459 -12.159 -1.261 1.00 93.75 112 LYS A N 1
ATOM 815 C CA . LYS A 1 112 ? -7.424 -13.636 -1.230 1.00 93.75 112 LYS A CA 1
ATOM 816 C C . LYS A 1 112 ? -6.421 -14.139 -0.170 1.00 93.75 112 LYS A C 1
ATOM 818 O O . LYS A 1 112 ? -5.450 -14.836 -0.461 1.00 93.75 112 LYS A O 1
ATOM 823 N N . VAL A 1 113 ? -6.626 -13.726 1.083 1.00 92.31 113 VAL A N 1
ATOM 824 C CA . VAL A 1 113 ? -5.679 -13.875 2.206 1.00 92.31 113 VAL A CA 1
ATOM 825 C C . VAL A 1 113 ? -5.521 -15.312 2.705 1.00 92.31 113 VAL A C 1
ATOM 827 O O . VAL A 1 113 ? -4.545 -15.607 3.387 1.00 92.31 113 VAL A O 1
ATOM 830 N N . ASP A 1 114 ? -6.443 -16.197 2.336 1.00 89.44 114 ASP A N 1
ATOM 831 C CA . ASP A 1 114 ? -6.425 -17.608 2.728 1.00 89.44 114 ASP A CA 1
ATOM 832 C C . ASP A 1 114 ? -5.613 -18.483 1.746 1.00 89.44 114 ASP A C 1
ATOM 834 O O . ASP A 1 114 ? -5.340 -19.646 2.034 1.00 89.44 114 ASP A O 1
ATOM 838 N N . LEU A 1 115 ? -5.185 -17.937 0.596 1.00 92.62 115 LEU A N 1
ATOM 839 C CA . LEU A 1 115 ? -4.372 -18.679 -0.375 1.00 92.62 115 LEU A CA 1
ATOM 840 C C . LEU A 1 115 ? -2.956 -18.964 0.153 1.00 92.62 115 LEU A C 1
ATOM 842 O O . LEU A 1 115 ? -2.372 -18.091 0.812 1.00 92.62 115 LEU A O 1
ATOM 846 N N . PRO A 1 116 ? -2.348 -20.110 -0.217 1.00 93.62 116 PRO A N 1
ATOM 847 C CA . PRO A 1 116 ? -0.925 -20.360 -0.014 1.00 93.62 116 PRO A CA 1
ATOM 848 C C . PRO A 1 116 ? -0.058 -19.243 -0.601 1.00 93.62 116 PRO A C 1
ATOM 850 O O . PRO A 1 116 ? -0.398 -18.644 -1.619 1.00 93.62 116 PRO A O 1
ATOM 853 N N . ASP A 1 117 ? 1.085 -18.979 0.030 1.00 92.25 117 ASP A N 1
ATOM 854 C CA . ASP A 1 117 ? 1.936 -17.827 -0.285 1.00 92.25 117 ASP A CA 1
ATOM 855 C C . ASP A 1 117 ? 2.349 -17.742 -1.771 1.00 92.25 117 ASP A C 1
ATOM 857 O O . ASP A 1 117 ? 2.182 -16.695 -2.399 1.00 92.25 117 ASP A O 1
ATOM 861 N N . ALA A 1 118 ? 2.812 -18.852 -2.358 1.00 94.19 118 ALA A N 1
ATOM 862 C CA . ALA A 1 118 ? 3.215 -18.900 -3.766 1.00 94.19 118 ALA A CA 1
ATOM 863 C C . ALA A 1 118 ? 2.040 -18.625 -4.722 1.00 94.19 118 ALA A C 1
ATOM 865 O O . ALA A 1 118 ? 2.186 -17.890 -5.699 1.00 94.19 118 ALA A O 1
ATOM 866 N N . GLN A 1 119 ? 0.858 -19.171 -4.416 1.00 96.88 119 GLN A N 1
ATOM 867 C CA . GLN A 1 119 ? -0.347 -18.942 -5.210 1.00 96.88 119 GLN A CA 1
ATOM 868 C C . GLN A 1 119 ? -0.820 -17.492 -5.086 1.00 96.88 119 GLN A C 1
ATOM 870 O O . GLN A 1 119 ? -1.165 -16.874 -6.085 1.00 96.88 119 GLN A O 1
ATOM 875 N N . TRP A 1 120 ? -0.782 -16.916 -3.883 1.00 97.06 120 TRP A N 1
ATOM 876 C CA . TRP A 1 120 ? -1.154 -15.521 -3.657 1.00 97.06 120 TRP A CA 1
ATOM 877 C C . TRP A 1 120 ? -0.258 -14.546 -4.437 1.00 97.06 120 TRP A C 1
ATOM 879 O O . TRP A 1 120 ? -0.764 -13.615 -5.059 1.00 97.06 120 TRP A O 1
ATOM 889 N N . LEU A 1 121 ? 1.059 -14.783 -4.476 1.00 97.69 121 LEU A N 1
ATOM 890 C CA . LEU A 1 121 ? 1.986 -13.988 -5.293 1.00 97.69 121 LEU A CA 1
ATOM 891 C C . LEU A 1 121 ? 1.720 -14.130 -6.793 1.00 97.69 121 LEU A C 1
ATOM 893 O O . LEU A 1 121 ? 1.780 -13.132 -7.508 1.00 97.69 121 LEU A O 1
ATOM 897 N N . SER A 1 122 ? 1.405 -15.342 -7.256 1.00 98.00 122 SER A N 1
ATOM 898 C CA . SER A 1 122 ? 1.011 -15.582 -8.646 1.00 98.00 122 SER A CA 1
ATOM 899 C C . SER A 1 122 ? -0.264 -14.813 -9.008 1.00 98.00 122 SER A C 1
ATOM 901 O O . SER A 1 122 ? -0.282 -14.098 -10.007 1.00 98.00 122 SER A O 1
ATOM 903 N N . GLU A 1 123 ? -1.306 -14.870 -8.177 1.00 98.06 123 GLU A N 1
ATOM 904 C CA . GLU A 1 123 ? -2.562 -14.129 -8.383 1.00 98.06 123 GLU A CA 1
ATOM 905 C C . GLU A 1 123 ? -2.332 -12.614 -8.438 1.00 98.06 123 GLU A C 1
ATOM 907 O O . GLU A 1 123 ? -2.859 -11.930 -9.316 1.00 98.06 123 GLU A O 1
ATOM 912 N N . LEU A 1 124 ? -1.494 -12.086 -7.540 1.00 98.31 124 LEU A N 1
ATOM 913 C CA . LEU A 1 124 ? -1.091 -10.682 -7.574 1.00 98.31 124 LEU A CA 1
ATOM 914 C C . LEU A 1 124 ? -0.343 -10.322 -8.863 1.00 98.31 124 LEU A C 1
ATOM 916 O O . LEU A 1 124 ? -0.558 -9.238 -9.402 1.00 98.31 124 LEU A O 1
ATOM 920 N N . ALA A 1 125 ? 0.525 -11.208 -9.359 1.00 98.31 125 ALA A N 1
ATOM 921 C CA . ALA A 1 125 ? 1.270 -10.983 -10.594 1.00 98.31 125 ALA A CA 1
ATOM 922 C C . ALA A 1 125 ? 0.334 -10.911 -11.801 1.00 98.31 125 ALA A C 1
ATOM 924 O O . ALA A 1 125 ? 0.419 -9.964 -12.579 1.00 98.31 125 ALA A O 1
ATOM 925 N N . HIS A 1 126 ? -0.593 -11.866 -11.916 1.00 98.19 126 HIS A N 1
ATOM 926 C CA . HIS A 1 126 ? -1.578 -11.908 -12.996 1.00 98.19 126 HIS A CA 1
ATOM 927 C C . HIS A 1 126 ? -2.507 -10.692 -12.967 1.00 98.19 126 HIS A C 1
ATOM 929 O O . HIS A 1 126 ? -2.775 -10.116 -14.017 1.00 98.19 126 HIS A O 1
ATOM 935 N N . ALA A 1 127 ? -2.939 -10.254 -11.781 1.00 97.88 127 ALA A N 1
ATOM 936 C CA . ALA A 1 127 ? -3.760 -9.055 -11.645 1.00 97.88 127 ALA A CA 1
ATOM 937 C C . ALA A 1 127 ? -2.987 -7.764 -11.970 1.00 97.88 127 ALA A C 1
ATOM 939 O O . ALA A 1 127 ? -3.559 -6.818 -12.498 1.00 97.88 127 ALA A O 1
ATOM 940 N N . ALA A 1 128 ? -1.688 -7.693 -11.663 1.00 97.88 128 ALA A N 1
ATOM 941 C CA . ALA A 1 128 ? -0.884 -6.493 -11.893 1.00 97.88 128 ALA A CA 1
ATOM 942 C C . ALA A 1 128 ? -0.334 -6.377 -13.328 1.00 97.88 128 ALA A C 1
ATOM 944 O O . ALA A 1 128 ? -0.100 -5.257 -13.793 1.00 97.88 128 ALA A O 1
ATOM 945 N N . LEU A 1 129 ? -0.130 -7.502 -14.027 1.00 97.38 129 LEU A N 1
ATOM 946 C CA . LEU A 1 129 ? 0.484 -7.561 -15.359 1.00 97.38 129 LEU A CA 1
ATOM 947 C C . LEU A 1 129 ? -0.178 -6.612 -16.377 1.00 97.38 129 LEU A C 1
ATOM 949 O O . LEU A 1 129 ? 0.554 -5.797 -16.940 1.00 97.38 129 LEU A O 1
ATOM 953 N N . PRO A 1 130 ? -1.518 -6.591 -16.559 1.00 96.31 130 PRO A N 1
ATOM 954 C CA . PRO A 1 130 ? -2.163 -5.726 -17.554 1.00 96.31 130 PRO A CA 1
ATOM 955 C C . PRO A 1 130 ? -1.979 -4.223 -17.297 1.00 96.31 130 PRO A C 1
ATOM 957 O O . PRO A 1 130 ? -2.238 -3.406 -18.179 1.00 96.31 130 PRO A O 1
ATOM 960 N N . HIS A 1 131 ? -1.576 -3.841 -16.081 1.00 95.56 131 HIS A N 1
ATOM 961 C CA . HIS A 1 131 ? -1.476 -2.446 -15.654 1.00 95.56 131 HIS A CA 1
ATOM 962 C C . HIS A 1 131 ? -0.040 -1.932 -15.549 1.00 95.56 131 HIS A C 1
ATOM 964 O O . HIS A 1 131 ? 0.174 -0.717 -15.561 1.00 95.56 131 HIS A O 1
ATOM 970 N N . LEU A 1 132 ? 0.932 -2.829 -15.380 1.00 96.62 132 LEU A N 1
ATOM 971 C CA . LEU A 1 132 ? 2.336 -2.480 -15.167 1.00 96.62 132 LEU A CA 1
ATOM 972 C C . LEU A 1 132 ? 3.236 -2.864 -16.337 1.00 96.62 132 LEU A C 1
ATOM 974 O O . LEU A 1 132 ? 4.254 -2.199 -16.533 1.00 96.62 132 LEU A O 1
ATOM 978 N N . ASP A 1 133 ? 2.889 -3.908 -17.089 1.00 96.94 133 ASP A N 1
ATOM 979 C CA . ASP A 1 133 ? 3.757 -4.405 -18.146 1.00 96.94 133 ASP A CA 1
ATOM 980 C C . ASP A 1 133 ? 3.826 -3.440 -19.339 1.00 96.94 133 ASP A C 1
ATOM 982 O O . ASP A 1 133 ? 2.827 -2.899 -19.813 1.00 96.94 133 ASP A O 1
ATOM 986 N N . GLN A 1 134 ? 5.048 -3.221 -19.818 1.00 96.56 134 GLN A N 1
ATOM 987 C CA . GLN A 1 134 ? 5.366 -2.450 -21.021 1.00 96.56 134 GLN A CA 1
ATOM 988 C C . GLN A 1 134 ? 6.342 -3.229 -21.918 1.00 96.56 134 GLN A C 1
ATOM 990 O O . GLN A 1 134 ? 7.166 -2.623 -22.602 1.00 96.56 134 GLN A O 1
ATOM 995 N N . GLY A 1 135 ? 6.269 -4.566 -21.881 1.00 96.44 135 GLY A N 1
ATOM 996 C CA . GLY A 1 135 ? 7.130 -5.494 -22.620 1.00 96.44 135 GLY A CA 1
ATOM 997 C C . GLY A 1 135 ? 8.271 -6.102 -21.796 1.00 96.44 135 GLY A C 1
ATOM 998 O O . GLY A 1 135 ? 9.213 -6.641 -22.369 1.00 96.44 135 GLY A O 1
ATOM 999 N N . PHE A 1 136 ? 8.217 -6.000 -20.465 1.00 97.19 136 PHE A N 1
ATOM 1000 C CA . PHE A 1 136 ? 9.283 -6.450 -19.556 1.00 97.19 136 PHE A CA 1
ATOM 1001 C C . PHE A 1 136 ? 8.792 -7.404 -18.463 1.00 97.19 136 PHE A C 1
ATOM 1003 O O . PHE A 1 136 ? 9.604 -7.871 -17.662 1.00 97.19 136 PHE A O 1
ATOM 1010 N N . GLY A 1 137 ? 7.488 -7.671 -18.411 1.00 97.81 137 GLY A N 1
ATOM 1011 C CA . GLY A 1 137 ? 6.844 -8.445 -17.366 1.00 97.81 137 GLY A CA 1
ATOM 1012 C C . GLY A 1 137 ? 6.752 -7.710 -16.030 1.00 97.81 137 GLY A C 1
ATOM 1013 O O . GLY A 1 137 ? 7.102 -6.534 -15.883 1.00 97.81 137 GLY A O 1
ATOM 1014 N N . VAL A 1 138 ? 6.274 -8.440 -15.027 1.00 98.38 138 VAL A N 1
ATOM 1015 C CA . VAL A 1 138 ? 6.125 -7.971 -13.648 1.00 98.38 138 VAL A CA 1
ATOM 1016 C C . VAL A 1 138 ? 6.825 -8.940 -12.706 1.00 98.38 138 VAL A C 1
ATOM 1018 O O . VAL A 1 138 ? 6.620 -10.151 -12.762 1.00 98.38 138 VAL A O 1
ATOM 1021 N N . ALA A 1 139 ? 7.618 -8.393 -11.788 1.00 98.00 139 ALA A N 1
ATOM 1022 C CA . ALA A 1 139 ? 8.064 -9.113 -10.606 1.00 98.00 139 ALA A CA 1
ATOM 1023 C C . ALA A 1 139 ? 7.230 -8.699 -9.400 1.00 98.00 139 ALA A C 1
ATOM 1025 O O . A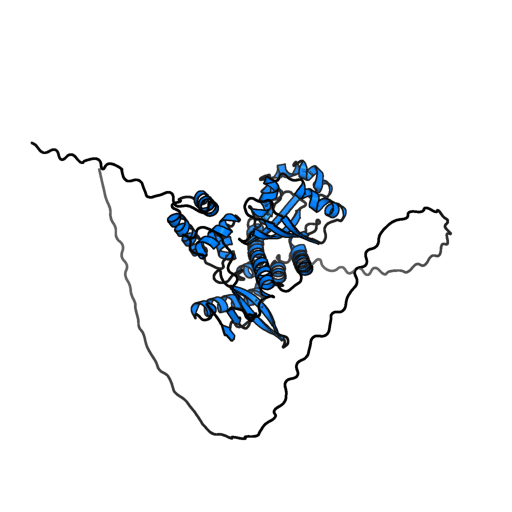LA A 1 139 ? 7.127 -7.513 -9.085 1.00 98.00 139 ALA A O 1
ATOM 1026 N N . VAL A 1 140 ? 6.706 -9.688 -8.688 1.00 98.19 140 VAL A N 1
ATOM 1027 C CA . VAL A 1 140 ? 6.054 -9.520 -7.392 1.00 98.19 140 VAL A CA 1
ATOM 1028 C C . VAL A 1 140 ? 6.962 -10.093 -6.320 1.00 98.19 140 VAL A C 1
ATOM 1030 O O . VAL A 1 140 ? 7.560 -11.152 -6.510 1.00 98.19 140 VAL A O 1
ATOM 1033 N N . PHE A 1 141 ? 7.082 -9.413 -5.188 1.00 96.38 141 PHE A N 1
ATOM 1034 C CA . PHE A 1 141 ? 7.925 -9.873 -4.092 1.00 96.38 141 PHE A CA 1
ATOM 1035 C C . PHE A 1 141 ? 7.305 -9.562 -2.735 1.00 96.38 141 PHE A C 1
ATOM 1037 O O . PHE A 1 141 ? 6.831 -8.453 -2.497 1.00 96.38 141 PHE A O 1
ATOM 1044 N N . GLU A 1 142 ? 7.361 -10.526 -1.819 1.00 95.81 142 GLU A N 1
ATOM 1045 C CA . GLU A 1 142 ? 7.161 -10.267 -0.394 1.00 95.81 142 GLU A CA 1
ATOM 1046 C C . GLU A 1 142 ? 8.521 -9.990 0.245 1.00 95.81 142 GLU A C 1
ATOM 1048 O O . GLU A 1 142 ? 9.523 -10.646 -0.060 1.00 95.81 142 GLU A O 1
ATOM 1053 N N . TYR A 1 143 ? 8.569 -9.021 1.150 1.00 94.44 143 TYR A N 1
ATOM 1054 C CA . TYR A 1 143 ? 9.796 -8.645 1.826 1.00 94.44 143 TYR A CA 1
ATOM 1055 C C . TYR A 1 143 ? 9.588 -8.415 3.321 1.00 94.44 143 TYR A C 1
ATOM 1057 O O . TYR A 1 143 ? 8.500 -8.104 3.807 1.00 94.44 143 TYR A O 1
ATOM 1065 N N . TYR A 1 144 ? 10.692 -8.534 4.049 1.00 92.12 144 TYR A N 1
ATOM 1066 C CA . TYR A 1 144 ? 10.822 -8.085 5.423 1.00 92.12 144 TYR A CA 1
ATOM 1067 C C . TYR A 1 144 ? 11.963 -7.080 5.505 1.00 92.12 144 TYR A C 1
ATOM 1069 O O . TYR A 1 144 ? 13.082 -7.351 5.065 1.00 92.12 144 TYR A O 1
ATOM 1077 N N . LYS A 1 145 ? 11.680 -5.911 6.063 1.00 89.94 145 LYS A N 1
ATOM 1078 C CA . LYS A 1 145 ? 12.631 -4.825 6.229 1.00 89.94 145 LYS A CA 1
ATOM 1079 C C . LYS A 1 145 ? 12.537 -4.286 7.661 1.00 89.94 145 LYS A C 1
ATOM 1081 O O . LYS A 1 145 ? 11.760 -3.360 7.907 1.00 89.94 145 LYS A O 1
ATOM 1086 N N . PRO A 1 146 ? 13.351 -4.813 8.590 1.00 82.25 146 PRO A N 1
ATOM 1087 C CA . PRO A 1 146 ? 13.443 -4.235 9.916 1.00 82.25 146 PRO A CA 1
ATOM 1088 C C . PRO A 1 146 ? 14.038 -2.822 9.867 1.00 82.25 146 PRO A C 1
ATOM 1090 O O . PRO A 1 146 ? 14.604 -2.358 8.862 1.00 82.25 146 PRO A O 1
ATOM 1093 N N . GLU A 1 147 ? 13.881 -2.114 10.976 1.00 78.25 147 GLU A N 1
ATOM 1094 C CA . GLU A 1 147 ? 14.527 -0.829 11.189 1.00 78.25 147 GLU A CA 1
ATOM 1095 C C . GLU A 1 147 ? 16.057 -0.969 11.162 1.00 78.25 147 GLU A C 1
ATOM 1097 O O . GLU A 1 147 ? 16.602 -1.995 11.555 1.00 78.25 147 GLU A O 1
ATOM 1102 N N . GLY A 1 148 ? 16.752 0.024 10.599 1.00 79.69 148 GLY A N 1
ATOM 1103 C CA . GLY A 1 148 ? 18.216 0.009 10.456 1.00 79.69 148 GLY A CA 1
ATOM 1104 C C . GLY A 1 148 ? 18.792 -1.021 9.470 1.00 79.69 148 GLY A C 1
ATOM 1105 O O . GLY A 1 148 ? 19.968 -0.937 9.134 1.00 79.69 148 GLY A O 1
ATOM 1106 N N . ALA A 1 149 ? 17.987 -1.954 8.952 1.00 86.31 149 ALA A N 1
ATOM 1107 C CA . ALA A 1 149 ? 18.456 -3.051 8.110 1.00 86.31 149 ALA A CA 1
ATOM 1108 C C . ALA A 1 149 ? 18.119 -2.886 6.618 1.00 86.31 149 ALA A C 1
ATOM 1110 O O . ALA A 1 149 ? 17.186 -2.172 6.223 1.00 86.31 149 ALA A O 1
ATOM 1111 N N . GLN A 1 150 ? 18.870 -3.617 5.788 1.00 88.00 150 GLN A N 1
ATOM 1112 C CA . GLN A 1 150 ? 18.558 -3.819 4.374 1.00 88.00 150 GLN A CA 1
ATOM 1113 C C . GLN A 1 150 ? 17.294 -4.685 4.214 1.00 88.00 150 GLN A C 1
ATOM 1115 O O . GLN A 1 150 ? 17.048 -5.574 5.032 1.00 88.00 150 GLN A O 1
ATOM 1120 N N . PRO A 1 151 ? 16.482 -4.445 3.170 1.00 90.75 151 PRO A N 1
ATOM 1121 C CA . PRO A 1 151 ? 15.315 -5.265 2.878 1.00 90.75 151 PRO A CA 1
ATOM 1122 C C . PRO A 1 151 ? 15.747 -6.685 2.500 1.00 90.75 151 PRO A C 1
ATOM 1124 O O . PRO A 1 151 ? 16.670 -6.880 1.707 1.00 90.75 151 PRO A O 1
ATOM 1127 N N . ARG A 1 152 ? 15.043 -7.681 3.038 1.00 92.31 152 ARG A N 1
ATOM 1128 C CA . ARG A 1 152 ? 15.195 -9.090 2.676 1.00 92.31 152 ARG A CA 1
ATOM 1129 C C . ARG A 1 152 ? 13.964 -9.543 1.906 1.00 92.31 152 ARG A C 1
ATOM 1131 O O . ARG A 1 152 ? 12.858 -9.488 2.438 1.00 92.31 152 ARG A O 1
ATOM 1138 N N . ILE A 1 153 ? 14.164 -10.018 0.681 1.00 93.19 153 ILE A N 1
ATOM 1139 C CA . ILE A 1 153 ? 13.103 -10.656 -0.102 1.00 93.19 153 ILE A CA 1
ATOM 1140 C C . ILE A 1 153 ? 12.829 -12.027 0.515 1.00 93.19 153 ILE A C 1
ATOM 1142 O O . ILE A 1 153 ? 13.731 -12.859 0.595 1.00 93.19 153 ILE A O 1
ATOM 1146 N N . ALA A 1 154 ? 11.609 -12.230 1.004 1.00 92.06 154 ALA A N 1
ATOM 1147 C CA . ALA A 1 154 ? 11.178 -13.499 1.580 1.00 92.06 154 ALA A CA 1
ATOM 1148 C C . ALA A 1 154 ? 10.831 -14.503 0.477 1.00 92.06 154 ALA A C 1
ATOM 1150 O O . ALA A 1 154 ? 11.177 -15.675 0.573 1.00 92.06 154 ALA A O 1
ATOM 1151 N N . GLN A 1 155 ? 10.175 -14.020 -0.576 1.00 92.94 155 GLN A N 1
ATOM 1152 C CA . GLN A 1 155 ? 9.749 -14.801 -1.730 1.00 92.94 155 GLN A CA 1
ATOM 1153 C C . GLN A 1 155 ? 9.383 -13.867 -2.881 1.00 92.94 155 GLN A C 1
ATOM 1155 O O . GLN A 1 155 ? 9.169 -12.667 -2.684 1.00 92.94 155 GLN A O 1
ATOM 1160 N N . ARG A 1 156 ? 9.339 -14.421 -4.090 1.00 95.44 156 ARG A N 1
ATOM 1161 C CA . ARG A 1 156 ? 9.086 -13.677 -5.321 1.00 95.44 156 ARG A CA 1
ATOM 1162 C C . ARG A 1 156 ? 8.437 -14.553 -6.375 1.00 95.44 156 ARG A C 1
ATOM 1164 O O . ARG A 1 156 ? 8.614 -15.767 -6.360 1.00 95.44 156 ARG A O 1
ATOM 1171 N N . PHE A 1 157 ? 7.761 -13.899 -7.303 1.00 97.38 157 PHE A N 1
ATOM 1172 C CA . PHE A 1 157 ? 7.182 -14.497 -8.490 1.00 97.38 157 PHE A CA 1
ATOM 1173 C C . PHE A 1 157 ? 7.419 -13.558 -9.674 1.00 97.38 157 PHE A C 1
ATOM 1175 O O . PHE A 1 157 ? 7.217 -12.348 -9.552 1.00 97.38 157 PHE A O 1
ATOM 1182 N N . HIS A 1 158 ? 7.880 -14.097 -10.797 1.00 97.75 158 HIS A N 1
ATOM 1183 C CA . HIS A 1 158 ? 8.048 -13.357 -12.044 1.00 97.75 158 HIS A CA 1
ATOM 1184 C C . HIS A 1 158 ? 6.990 -13.818 -13.041 1.00 97.75 158 HIS A C 1
ATOM 1186 O O . HIS A 1 158 ? 6.726 -15.012 -13.156 1.00 97.75 158 HIS A O 1
ATOM 1192 N N . LEU A 1 159 ? 6.393 -12.874 -13.764 1.00 98.19 159 LEU A N 1
ATOM 1193 C CA . LEU A 1 159 ? 5.408 -13.158 -14.799 1.00 98.19 159 LEU A CA 1
ATOM 1194 C C . LEU A 1 159 ? 5.723 -12.339 -16.047 1.00 98.19 159 LEU A C 1
ATOM 1196 O O . LEU A 1 159 ? 5.824 -11.116 -15.973 1.00 98.19 159 LEU A O 1
ATOM 1200 N N . GLY A 1 160 ? 5.876 -13.014 -17.186 1.00 97.38 160 GLY A N 1
ATOM 1201 C CA . GLY A 1 160 ? 6.108 -12.365 -18.481 1.00 97.38 160 GLY A CA 1
ATOM 1202 C C . GLY A 1 160 ? 7.472 -11.681 -18.633 1.00 97.38 160 GLY A C 1
ATOM 1203 O O . GLY A 1 160 ? 7.654 -10.913 -19.572 1.00 97.38 160 GLY A O 1
ATOM 1204 N N . ILE A 1 161 ? 8.428 -11.922 -17.727 1.00 97.06 161 ILE A N 1
ATOM 1205 C CA . ILE A 1 161 ? 9.783 -11.366 -17.848 1.00 97.06 161 ILE A CA 1
ATOM 1206 C C . ILE A 1 161 ? 10.544 -12.165 -18.919 1.00 97.06 161 ILE A C 1
ATOM 1208 O O . ILE A 1 161 ? 10.594 -13.390 -18.816 1.00 97.06 161 ILE A O 1
ATOM 1212 N N . PRO A 1 162 ? 11.157 -11.523 -19.935 1.00 94.94 162 PRO A N 1
ATOM 1213 C CA . PRO A 1 162 ? 11.955 -12.230 -20.936 1.00 94.94 162 PRO A CA 1
ATOM 1214 C C . PRO A 1 162 ? 13.077 -13.055 -20.292 1.00 94.94 162 PRO A C 1
ATOM 1216 O O . PRO A 1 162 ? 13.784 -12.542 -19.427 1.00 94.94 162 PRO A O 1
ATOM 1219 N N . GLY A 1 163 ? 13.283 -14.300 -20.737 1.00 94.56 163 GLY A N 1
ATOM 1220 C CA . GLY A 1 163 ? 14.169 -15.262 -20.057 1.00 94.56 163 GLY A CA 1
ATOM 1221 C C . GLY A 1 163 ? 15.600 -14.760 -19.812 1.00 94.56 163 GLY A C 1
ATOM 1222 O O . GLY A 1 163 ? 16.145 -14.931 -18.722 1.00 94.56 163 GLY A O 1
ATOM 1223 N N . GLU A 1 164 ? 16.199 -14.057 -20.778 1.00 93.62 164 GLU A N 1
ATOM 1224 C CA . GLU A 1 164 ? 17.537 -13.467 -20.608 1.00 93.62 164 GLU A CA 1
ATOM 1225 C C . GLU A 1 164 ? 17.579 -12.342 -19.557 1.00 93.62 164 GLU A C 1
ATOM 1227 O O . GLU A 1 164 ? 18.578 -12.179 -18.850 1.00 93.62 164 GLU A O 1
ATOM 1232 N N . LEU A 1 165 ? 16.498 -11.562 -19.438 1.00 94.44 165 LEU A N 1
ATOM 1233 C CA . LEU A 1 165 ? 16.354 -10.526 -18.416 1.00 94.44 165 LEU A CA 1
ATOM 1234 C C . LEU A 1 165 ? 16.052 -11.154 -17.049 1.00 94.44 165 LEU A C 1
ATOM 1236 O O . LEU A 1 165 ? 16.619 -10.734 -16.039 1.00 94.44 165 LEU A O 1
ATOM 1240 N N . GLU A 1 166 ? 15.202 -12.180 -17.013 1.00 95.12 166 GLU A N 1
ATOM 1241 C CA . GLU A 1 166 ? 14.861 -12.929 -15.805 1.00 95.12 166 GLU A CA 1
ATOM 1242 C C . GLU A 1 166 ? 16.107 -13.533 -15.143 1.00 95.12 166 GLU A C 1
ATOM 1244 O O . GLU A 1 166 ? 16.303 -13.365 -13.934 1.00 95.12 166 GLU A O 1
ATOM 1249 N N . ALA A 1 167 ? 16.997 -14.137 -15.938 1.00 94.81 167 ALA A N 1
ATOM 1250 C CA . ALA A 1 167 ? 18.232 -14.763 -15.464 1.00 94.81 167 ALA A CA 1
ATOM 1251 C C . ALA A 1 167 ? 19.133 -13.807 -14.659 1.00 94.81 167 ALA A C 1
ATOM 1253 O O . ALA A 1 167 ? 19.840 -14.230 -13.744 1.00 94.81 167 ALA A O 1
ATOM 1254 N N . ILE A 1 168 ? 19.096 -12.505 -14.962 1.00 93.88 168 ILE A N 1
ATOM 1255 C CA . ILE A 1 168 ? 19.910 -11.492 -14.274 1.00 93.88 168 ILE A CA 1
ATOM 1256 C C . ILE A 1 168 ? 19.118 -10.627 -13.290 1.00 93.88 168 ILE A C 1
ATOM 1258 O O . ILE A 1 168 ? 19.720 -9.827 -12.569 1.00 93.88 168 ILE A O 1
ATOM 1262 N N . TYR A 1 169 ? 17.790 -10.754 -13.246 1.00 91.00 169 TYR A N 1
ATOM 1263 C CA . TYR A 1 169 ? 16.888 -9.791 -12.605 1.00 91.00 169 TYR A CA 1
ATOM 1264 C C . TYR A 1 169 ? 17.239 -9.535 -11.135 1.00 91.00 169 TYR A C 1
ATOM 1266 O O . TYR A 1 169 ? 17.365 -8.396 -10.680 1.00 91.00 169 TYR A O 1
ATOM 1274 N N . SER A 1 170 ? 17.506 -10.617 -10.401 1.00 87.31 170 SER A N 1
ATOM 1275 C CA . SER A 1 170 ? 17.930 -10.581 -8.996 1.00 87.31 170 SER A CA 1
ATOM 1276 C C . SER A 1 170 ? 19.256 -9.846 -8.795 1.00 87.31 170 SER A C 1
ATOM 1278 O O . SER A 1 170 ? 19.452 -9.140 -7.805 1.00 87.31 170 SER A O 1
ATOM 1280 N N . THR A 1 171 ? 20.182 -10.028 -9.734 1.00 90.62 171 THR A N 1
ATOM 1281 C CA . THR A 1 171 ? 21.535 -9.481 -9.675 1.00 90.62 171 THR A CA 1
ATOM 1282 C C . THR A 1 171 ? 21.540 -7.973 -9.897 1.00 90.62 171 THR A C 1
ATOM 1284 O O . THR A 1 171 ? 22.350 -7.286 -9.273 1.00 90.62 171 THR A O 1
ATOM 1287 N N . VAL A 1 172 ? 20.626 -7.451 -10.728 1.00 91.19 172 VAL A N 1
ATOM 1288 C CA . VAL A 1 172 ? 20.526 -6.011 -11.023 1.00 91.19 172 VAL A CA 1
ATOM 1289 C C . VAL A 1 172 ? 20.361 -5.213 -9.737 1.00 91.19 172 VAL A C 1
ATOM 1291 O O . VAL A 1 172 ? 21.143 -4.301 -9.473 1.00 91.19 172 VAL A O 1
ATOM 1294 N N . PHE A 1 173 ? 19.373 -5.572 -8.917 1.00 89.38 173 PHE A N 1
ATOM 1295 C CA . PHE A 1 173 ? 19.113 -4.860 -7.672 1.00 89.38 173 PHE A CA 1
ATOM 1296 C C . PHE A 1 173 ? 20.178 -5.157 -6.616 1.00 89.38 173 PHE A C 1
ATOM 1298 O O . PHE A 1 173 ? 20.648 -4.237 -5.958 1.00 89.38 173 PHE A O 1
ATOM 1305 N N . ALA A 1 174 ? 20.616 -6.415 -6.480 1.00 90.00 174 ALA A N 1
ATOM 1306 C CA . ALA A 1 174 ? 21.588 -6.820 -5.461 1.00 90.00 174 ALA A CA 1
ATOM 1307 C C . ALA A 1 174 ? 22.963 -6.139 -5.601 1.00 90.00 174 ALA A C 1
ATOM 1309 O O . ALA A 1 174 ? 23.633 -5.927 -4.592 1.00 90.00 174 ALA A O 1
ATOM 1310 N N . LYS A 1 175 ? 23.371 -5.781 -6.827 1.00 92.88 175 LYS A N 1
ATOM 1311 C CA . LYS A 1 175 ? 24.649 -5.104 -7.110 1.00 92.88 175 LYS A CA 1
ATOM 1312 C C . LYS A 1 175 ? 24.594 -3.574 -7.024 1.00 92.88 175 LYS A C 1
ATOM 1314 O O . LYS A 1 175 ? 25.620 -2.934 -7.227 1.00 92.88 175 LYS A O 1
ATOM 1319 N N . MET A 1 176 ? 23.434 -2.983 -6.732 1.00 91.31 176 MET A N 1
ATOM 1320 C CA . MET A 1 176 ? 23.334 -1.545 -6.466 1.00 91.31 176 MET A CA 1
ATOM 1321 C C . MET A 1 176 ? 23.925 -1.182 -5.101 1.00 91.31 176 MET A C 1
ATOM 1323 O O . MET A 1 176 ? 23.905 -1.985 -4.159 1.00 91.31 176 MET A O 1
ATOM 1327 N N . ASP A 1 177 ? 24.356 0.075 -4.975 1.00 91.94 177 ASP A N 1
ATOM 1328 C CA . ASP A 1 177 ? 24.775 0.657 -3.701 1.00 91.94 177 ASP A CA 1
ATOM 1329 C C . ASP A 1 177 ? 23.719 0.406 -2.595 1.00 91.94 177 ASP A C 1
ATOM 1331 O O . ASP A 1 177 ? 22.515 0.588 -2.833 1.00 91.94 177 ASP A O 1
ATOM 1335 N N . PRO A 1 178 ? 24.117 -0.014 -1.377 1.00 91.19 178 PRO A N 1
ATOM 1336 C CA . PRO A 1 178 ? 23.183 -0.292 -0.286 1.00 91.19 178 PRO A CA 1
ATOM 1337 C C . PRO A 1 178 ? 22.249 0.874 0.071 1.00 91.19 178 PRO A C 1
ATOM 1339 O O . PRO A 1 178 ? 21.108 0.636 0.474 1.00 91.19 178 PRO A O 1
ATOM 1342 N N . ALA A 1 179 ? 22.686 2.127 -0.075 1.00 90.38 179 ALA A N 1
ATOM 1343 C CA . ALA A 1 179 ? 21.845 3.294 0.169 1.00 90.38 179 ALA A CA 1
ATOM 1344 C C . ALA A 1 179 ? 20.786 3.470 -0.929 1.00 90.38 179 ALA A C 1
ATOM 1346 O O . ALA A 1 179 ? 19.673 3.904 -0.632 1.00 90.38 179 ALA A O 1
ATOM 1347 N N . ILE A 1 180 ? 21.093 3.096 -2.177 1.00 90.88 180 ILE A N 1
ATOM 1348 C CA . ILE A 1 180 ? 20.129 3.076 -3.290 1.00 90.88 180 ILE A CA 1
ATOM 1349 C C . ILE A 1 180 ? 19.101 1.960 -3.086 1.00 90.88 180 ILE A C 1
ATOM 1351 O O . ILE A 1 180 ? 17.902 2.209 -3.218 1.00 90.88 180 ILE A O 1
ATOM 1355 N N . ARG A 1 181 ? 19.535 0.763 -2.668 1.00 91.62 181 ARG A N 1
ATOM 1356 C CA . ARG A 1 181 ? 18.639 -0.379 -2.397 1.00 91.62 181 ARG A CA 1
ATOM 1357 C C . ARG A 1 181 ? 17.593 -0.097 -1.316 1.00 91.62 181 ARG A C 1
ATOM 1359 O O . ARG A 1 181 ? 16.531 -0.708 -1.303 1.00 91.62 181 ARG A O 1
ATOM 1366 N N . LEU A 1 182 ? 17.838 0.860 -0.423 1.00 90.94 182 LEU A N 1
ATOM 1367 C CA . LEU A 1 182 ? 16.855 1.272 0.582 1.00 90.94 182 LEU A CA 1
ATOM 1368 C C . LEU A 1 182 ? 15.757 2.185 0.028 1.00 90.94 182 LEU A C 1
ATOM 1370 O O . LEU A 1 182 ? 14.681 2.265 0.623 1.00 90.94 182 LEU A O 1
ATOM 1374 N N . ARG A 1 183 ? 16.008 2.897 -1.076 1.00 91.88 183 ARG A N 1
ATOM 1375 C CA . ARG A 1 183 ? 15.122 3.966 -1.556 1.00 91.88 183 ARG A CA 1
ATOM 1376 C C . ARG A 1 183 ? 13.724 3.472 -1.954 1.00 91.88 183 ARG A C 1
ATOM 1378 O O . ARG A 1 183 ? 12.774 4.103 -1.490 1.00 91.88 183 ARG A O 1
ATOM 1385 N N . PRO A 1 184 ? 13.533 2.344 -2.676 1.00 91.00 184 PRO A N 1
ATOM 1386 C CA . PRO A 1 184 ? 12.189 1.855 -3.018 1.00 91.00 184 PRO A CA 1
ATOM 1387 C C . PRO A 1 184 ? 11.317 1.544 -1.800 1.00 91.00 184 PRO A C 1
ATOM 1389 O O . PRO A 1 184 ? 10.095 1.626 -1.873 1.00 91.00 184 PRO A O 1
ATOM 1392 N N . PHE A 1 185 ? 11.946 1.233 -0.665 1.00 90.00 185 PHE A N 1
ATOM 1393 C CA . PHE A 1 185 ? 11.285 0.878 0.589 1.00 90.00 185 PHE A CA 1
ATOM 1394 C C . PHE A 1 185 ? 11.096 2.064 1.544 1.00 90.00 185 PHE A C 1
ATOM 1396 O O . PHE A 1 185 ? 10.559 1.888 2.635 1.00 90.00 185 PHE A O 1
ATOM 1403 N N . ARG A 1 186 ? 11.564 3.262 1.167 1.00 84.69 186 ARG A N 1
ATOM 1404 C CA . ARG A 1 186 ? 11.454 4.501 1.964 1.00 84.69 186 ARG A CA 1
ATOM 1405 C C . ARG A 1 186 ? 10.741 5.632 1.232 1.00 84.69 186 ARG A C 1
ATOM 1407 O O . ARG A 1 186 ? 10.128 6.472 1.876 1.00 84.69 186 ARG A O 1
ATOM 1414 N N . LEU A 1 187 ? 10.870 5.677 -0.092 1.00 84.94 187 LEU A N 1
ATOM 1415 C CA . LEU A 1 187 ? 10.303 6.714 -0.961 1.00 84.94 187 LEU A CA 1
ATOM 1416 C C . LEU A 1 187 ? 8.999 6.262 -1.636 1.00 84.94 187 LEU A C 1
ATOM 1418 O O . LEU A 1 187 ? 8.531 6.906 -2.572 1.00 84.94 187 LEU A O 1
ATOM 1422 N N . GLY A 1 188 ? 8.447 5.131 -1.190 1.00 75.38 188 GLY A N 1
ATOM 1423 C CA . GLY A 1 188 ? 7.204 4.569 -1.695 1.00 75.38 188 GLY A CA 1
ATOM 1424 C C . GLY A 1 188 ? 5.965 5.424 -1.373 1.00 75.38 188 GLY A C 1
ATOM 1425 O O . GLY A 1 188 ? 6.063 6.525 -0.827 1.00 75.38 188 GLY A O 1
ATOM 1426 N N . PRO A 1 189 ? 4.767 4.925 -1.713 1.00 92.00 189 PRO A N 1
ATOM 1427 C CA . PRO A 1 189 ? 4.514 3.580 -2.227 1.00 92.00 189 PRO A CA 1
ATOM 1428 C C . PRO A 1 189 ? 4.669 3.429 -3.745 1.00 92.00 189 PRO A C 1
ATOM 1430 O O . PRO A 1 189 ? 4.608 2.306 -4.212 1.00 92.00 189 PRO A O 1
ATOM 1433 N N . CYS A 1 190 ? 4.845 4.504 -4.520 1.00 96.12 190 CYS A N 1
ATOM 1434 C CA . CYS A 1 190 ? 4.980 4.445 -5.982 1.00 96.12 190 CYS A CA 1
ATOM 1435 C C . CYS A 1 190 ? 6.080 5.396 -6.454 1.00 96.12 190 CYS A C 1
ATOM 1437 O O . CYS A 1 190 ? 5.982 6.610 -6.251 1.00 96.12 190 CYS A O 1
ATOM 1439 N N . ILE A 1 191 ? 7.124 4.845 -7.070 1.00 96.06 191 ILE A N 1
ATOM 1440 C CA . ILE A 1 191 ? 8.294 5.602 -7.515 1.00 96.06 191 ILE A CA 1
ATOM 1441 C C . ILE A 1 191 ? 8.970 4.914 -8.703 1.00 96.06 191 ILE A C 1
ATOM 1443 O O . ILE A 1 191 ? 8.886 3.700 -8.857 1.00 96.06 191 ILE A O 1
ATOM 1447 N N . THR A 1 192 ? 9.634 5.683 -9.562 1.00 97.38 192 THR A N 1
ATOM 1448 C CA . THR A 1 192 ? 10.354 5.145 -10.735 1.00 97.38 192 THR A CA 1
ATOM 1449 C C . THR A 1 192 ? 11.850 5.017 -10.485 1.00 97.38 192 THR A C 1
ATOM 1451 O O . THR A 1 192 ? 12.371 5.679 -9.591 1.00 97.38 192 THR A O 1
ATOM 1454 N N . GLY A 1 193 ? 12.544 4.180 -11.259 1.00 96.12 193 GLY A N 1
ATOM 1455 C CA . GLY A 1 193 ? 13.998 3.983 -11.178 1.00 96.12 193 GLY A CA 1
ATOM 1456 C C . GLY A 1 193 ? 14.778 5.295 -11.284 1.00 96.12 193 GLY A C 1
ATOM 1457 O O . GLY A 1 193 ? 15.612 5.608 -10.433 1.00 96.12 193 GLY A O 1
ATOM 1458 N N . SER A 1 194 ? 14.436 6.108 -12.277 1.00 96.56 194 SER A N 1
ATOM 1459 C CA . SER A 1 194 ? 15.026 7.433 -12.479 1.00 96.56 194 SER A CA 1
ATOM 1460 C C . SER A 1 194 ? 14.720 8.403 -11.330 1.00 96.56 194 SER A C 1
ATOM 1462 O O . SER A 1 194 ? 15.610 9.100 -10.840 1.00 96.56 194 SER A O 1
ATOM 1464 N N . GLU A 1 195 ? 13.486 8.406 -10.822 1.00 96.06 195 GLU A N 1
ATOM 1465 C CA . GLU A 1 195 ? 13.082 9.241 -9.684 1.00 96.06 195 GLU A CA 1
ATOM 1466 C C . GLU A 1 195 ? 13.744 8.819 -8.364 1.00 96.06 195 GLU A C 1
ATOM 1468 O O . GLU A 1 195 ? 14.165 9.676 -7.589 1.00 96.06 195 GLU A O 1
ATOM 1473 N N . LEU A 1 196 ? 13.912 7.513 -8.126 1.00 93.00 196 LEU A N 1
ATOM 1474 C CA . LEU A 1 196 ? 14.660 6.965 -6.987 1.00 93.00 196 LEU A CA 1
ATOM 1475 C C . LEU A 1 196 ? 16.078 7.527 -6.937 1.00 93.00 196 LEU A C 1
ATOM 1477 O O . LEU A 1 196 ? 16.619 7.758 -5.855 1.00 93.00 196 LEU A O 1
ATOM 1481 N N . MET A 1 197 ? 16.673 7.746 -8.105 1.00 93.00 197 MET A N 1
ATOM 1482 C CA . MET A 1 197 ? 18.014 8.294 -8.268 1.00 93.00 197 MET A CA 1
ATOM 1483 C C . MET A 1 197 ? 18.031 9.825 -8.326 1.00 93.00 197 MET A C 1
ATOM 1485 O O . MET A 1 197 ? 19.107 10.413 -8.302 1.00 93.00 197 MET A O 1
ATOM 1489 N N . ASN A 1 198 ? 16.857 10.467 -8.327 1.00 94.50 198 ASN A N 1
ATOM 1490 C CA . ASN A 1 198 ? 16.671 11.896 -8.565 1.00 94.50 198 ASN A CA 1
ATOM 1491 C C . ASN A 1 198 ? 17.317 12.360 -9.885 1.00 94.50 198 ASN A C 1
ATOM 1493 O O . ASN A 1 198 ? 17.903 13.437 -9.969 1.00 94.50 198 ASN A O 1
ATOM 1497 N N . MET A 1 199 ? 17.214 11.526 -10.918 1.00 95.81 199 MET A N 1
ATOM 1498 C CA . MET A 1 199 ? 17.752 11.774 -12.253 1.00 95.81 199 MET A CA 1
ATOM 1499 C C . MET A 1 199 ? 16.601 11.886 -13.249 1.00 95.81 199 MET A C 1
ATOM 1501 O O . MET A 1 199 ? 15.596 11.183 -13.129 1.00 95.81 199 MET A O 1
ATOM 1505 N N . ARG A 1 200 ? 16.725 12.775 -14.237 1.00 95.12 200 ARG A N 1
ATOM 1506 C CA . ARG A 1 200 ? 15.778 12.874 -15.352 1.00 95.12 200 ARG A CA 1
ATOM 1507 C C . ARG A 1 200 ? 16.420 12.204 -16.556 1.00 95.12 200 ARG A C 1
ATOM 1509 O O . ARG A 1 200 ? 16.766 11.034 -16.469 1.00 95.12 200 ARG A O 1
ATOM 1516 N N . LYS A 1 201 ? 16.586 12.914 -17.674 1.00 94.94 201 LYS A N 1
ATOM 1517 C CA . LYS A 1 201 ? 17.109 12.349 -18.928 1.00 94.94 201 LYS A CA 1
ATOM 1518 C C . LYS A 1 201 ? 18.502 11.733 -18.752 1.00 94.94 201 LYS A C 1
ATOM 1520 O O . LYS A 1 201 ? 18.813 10.764 -19.434 1.00 94.94 201 LYS A O 1
ATOM 1525 N N . GLU A 1 202 ? 19.273 12.235 -17.791 1.00 95.81 202 GLU A N 1
ATOM 1526 C CA . GLU A 1 202 ? 20.613 11.770 -17.422 1.00 95.81 202 GLU A CA 1
ATOM 1527 C C . GLU A 1 202 ? 20.605 10.318 -16.924 1.00 95.81 202 GLU A C 1
ATOM 1529 O O . GLU A 1 202 ? 21.619 9.636 -17.001 1.00 95.81 202 GLU A O 1
ATOM 1534 N N . PHE A 1 203 ? 19.463 9.803 -16.448 1.00 95.88 203 PHE A N 1
ATOM 1535 C CA . PHE A 1 203 ? 19.342 8.404 -16.025 1.00 95.88 203 PHE A CA 1
ATOM 1536 C C . PHE A 1 203 ? 19.611 7.419 -17.168 1.00 95.88 203 PHE A C 1
ATOM 1538 O O . PHE A 1 203 ? 20.062 6.298 -16.935 1.00 95.88 203 PHE A O 1
ATOM 1545 N N . ARG A 1 204 ? 19.403 7.846 -18.422 1.00 94.44 204 ARG A N 1
ATOM 1546 C CA . ARG A 1 204 ? 19.784 7.060 -19.602 1.00 94.44 204 ARG A CA 1
ATOM 1547 C C . ARG A 1 204 ? 21.290 6.790 -19.638 1.00 94.44 204 ARG A C 1
ATOM 1549 O O . ARG A 1 204 ? 21.702 5.774 -20.188 1.00 94.44 204 ARG A O 1
ATOM 1556 N N . ASP A 1 205 ? 22.097 7.639 -19.012 1.00 94.44 205 ASP A N 1
ATOM 1557 C CA . ASP A 1 205 ? 23.544 7.492 -18.974 1.00 94.44 205 ASP A CA 1
ATOM 1558 C C . ASP A 1 205 ? 24.082 6.736 -17.760 1.00 94.44 205 ASP A C 1
ATOM 1560 O O . ASP A 1 205 ? 25.287 6.492 -17.704 1.00 94.44 205 ASP A O 1
ATOM 1564 N N . GLU A 1 206 ? 23.208 6.289 -16.852 1.00 94.56 206 GLU A N 1
ATOM 1565 C CA . GLU A 1 206 ? 23.611 5.631 -15.612 1.00 94.56 206 GLU A CA 1
ATOM 1566 C C . GLU A 1 206 ? 24.392 4.323 -15.876 1.00 94.56 206 GLU A C 1
ATOM 1568 O O . GLU A 1 206 ? 23.816 3.371 -16.429 1.00 94.56 206 GLU A O 1
ATOM 1573 N N . PRO A 1 207 ? 25.683 4.223 -15.477 1.00 94.50 207 PRO A N 1
ATOM 1574 C CA . PRO A 1 207 ? 26.534 3.083 -15.811 1.00 94.50 207 PRO A CA 1
ATOM 1575 C C . PRO A 1 207 ? 25.979 1.735 -15.352 1.00 94.50 207 PRO A C 1
ATOM 1577 O O . PRO A 1 207 ? 26.082 0.748 -16.087 1.00 94.50 207 PRO A O 1
ATOM 1580 N N . HIS A 1 208 ? 25.351 1.676 -14.171 1.00 94.19 208 HIS A N 1
ATOM 1581 C CA . HIS A 1 208 ? 24.755 0.434 -13.673 1.00 94.19 208 HIS A CA 1
ATOM 1582 C C . HIS A 1 208 ? 23.595 -0.033 -14.564 1.00 94.19 208 HIS A C 1
ATOM 1584 O O . HIS A 1 208 ? 23.503 -1.212 -14.907 1.00 94.19 208 HIS A O 1
ATOM 1590 N N . MET A 1 209 ? 22.740 0.890 -15.015 1.00 93.94 209 MET A N 1
ATOM 1591 C CA . MET A 1 209 ? 21.624 0.563 -15.909 1.00 93.94 209 MET A CA 1
ATOM 1592 C C . MET A 1 209 ? 22.108 0.155 -17.301 1.00 93.94 209 MET A C 1
ATOM 1594 O O . MET A 1 209 ? 21.639 -0.856 -17.830 1.00 93.94 209 MET A O 1
ATOM 1598 N N . LYS A 1 210 ? 23.083 0.885 -17.863 1.00 94.44 210 LYS A N 1
ATOM 1599 C CA . LYS A 1 210 ? 23.735 0.548 -19.141 1.00 94.44 210 LYS A CA 1
ATOM 1600 C C . LYS A 1 210 ? 24.294 -0.869 -19.136 1.00 94.44 210 LYS A C 1
ATOM 1602 O O . LYS A 1 210 ? 24.054 -1.636 -20.065 1.00 94.44 210 LYS A O 1
ATOM 1607 N N . ARG A 1 211 ? 25.000 -1.224 -18.060 1.00 93.25 211 ARG A N 1
ATOM 1608 C CA . ARG A 1 211 ? 25.645 -2.530 -17.908 1.00 93.25 211 ARG A CA 1
ATOM 1609 C C . ARG A 1 211 ? 24.648 -3.683 -17.840 1.00 93.25 211 ARG A C 1
ATOM 1611 O O . ARG A 1 211 ? 24.914 -4.735 -18.415 1.00 93.25 211 ARG A O 1
ATOM 1618 N N . PHE A 1 212 ? 23.559 -3.525 -17.089 1.00 93.50 212 PHE A N 1
ATOM 1619 C CA . PHE A 1 212 ? 22.680 -4.651 -16.773 1.00 93.50 212 PHE A CA 1
ATOM 1620 C C . PHE A 1 212 ? 21.436 -4.734 -17.652 1.00 93.50 212 PHE A C 1
ATOM 1622 O O . PHE A 1 212 ? 21.116 -5.821 -18.124 1.00 93.50 212 PHE A O 1
ATOM 1629 N N . VAL A 1 213 ? 20.721 -3.626 -17.859 1.00 93.75 213 VAL A N 1
ATOM 1630 C CA . VAL A 1 213 ? 19.313 -3.689 -18.288 1.00 93.75 213 VAL A CA 1
ATOM 1631 C C . VAL A 1 213 ? 19.002 -2.961 -19.591 1.00 93.75 213 VAL A C 1
ATOM 1633 O O . VAL A 1 213 ? 18.113 -3.391 -20.323 1.00 93.75 213 VAL A O 1
ATOM 1636 N N . GLN A 1 214 ? 19.762 -1.922 -19.946 1.00 94.25 214 GLN A N 1
ATOM 1637 C CA . GLN A 1 214 ? 19.477 -1.145 -21.160 1.00 94.25 214 GLN A CA 1
ATOM 1638 C C . GLN A 1 214 ? 19.704 -1.929 -22.455 1.00 94.25 214 GLN A C 1
ATOM 1640 O O . GLN A 1 214 ? 19.059 -1.632 -23.456 1.00 94.25 214 GLN A O 1
ATOM 1645 N N . ARG A 1 215 ? 20.549 -2.970 -22.437 1.00 93.88 215 ARG A N 1
ATOM 1646 C CA . ARG A 1 215 ? 20.708 -3.896 -23.574 1.00 93.88 215 ARG A CA 1
ATOM 1647 C C . ARG A 1 215 ? 19.416 -4.635 -23.949 1.00 93.88 215 ARG A C 1
ATOM 1649 O O . ARG A 1 215 ? 19.293 -5.086 -25.076 1.00 93.88 215 ARG A O 1
ATOM 1656 N N . PHE A 1 216 ? 18.458 -4.720 -23.023 1.00 94.62 216 PHE A N 1
ATOM 1657 C CA . PHE A 1 216 ? 17.126 -5.287 -23.255 1.00 94.62 216 PHE A CA 1
ATOM 1658 C C . PHE A 1 216 ? 16.090 -4.223 -23.649 1.00 94.62 216 PHE A C 1
ATOM 1660 O O . PHE A 1 216 ? 14.908 -4.525 -23.736 1.00 94.62 216 PHE A O 1
ATOM 1667 N N . GLY A 1 217 ? 16.496 -2.960 -23.820 1.00 95.81 217 GLY A N 1
ATOM 1668 C CA . GLY A 1 217 ? 15.577 -1.841 -24.041 1.00 95.81 217 GLY A CA 1
ATOM 1669 C C . GLY A 1 217 ? 14.888 -1.331 -22.769 1.00 95.81 217 GLY A C 1
ATOM 1670 O O . GLY A 1 217 ? 14.030 -0.455 -22.855 1.00 95.81 217 GLY A O 1
ATOM 1671 N N . MET A 1 218 ? 15.259 -1.833 -21.583 1.00 96.81 218 MET A N 1
ATOM 1672 C CA . MET A 1 218 ? 14.747 -1.327 -20.307 1.00 96.81 218 MET A CA 1
ATOM 1673 C C . MET A 1 218 ? 15.554 -0.096 -19.877 1.00 96.81 218 MET A C 1
ATOM 1675 O O . MET A 1 218 ? 16.696 -0.211 -19.429 1.00 96.81 218 MET A O 1
ATOM 1679 N N . TYR A 1 219 ? 14.958 1.089 -20.013 1.00 96.81 219 TYR A N 1
ATOM 1680 C CA . TYR A 1 219 ? 15.610 2.373 -19.717 1.00 96.81 219 TYR A CA 1
ATOM 1681 C C . TYR A 1 219 ? 15.174 2.995 -18.391 1.00 96.81 219 TYR A C 1
ATOM 1683 O O . TYR A 1 219 ? 15.837 3.900 -17.891 1.00 96.81 219 TYR A O 1
ATOM 1691 N N . ASP A 1 220 ? 14.063 2.533 -17.829 1.00 97.38 220 ASP A N 1
ATOM 1692 C CA . ASP A 1 220 ? 13.573 2.925 -16.511 1.00 97.38 220 ASP A CA 1
ATOM 1693 C C . ASP A 1 220 ? 12.778 1.766 -15.908 1.00 97.38 220 ASP A C 1
ATOM 1695 O O . ASP A 1 220 ? 12.626 0.708 -16.523 1.00 97.38 220 ASP A O 1
ATOM 1699 N N . SER A 1 221 ? 12.259 1.955 -14.705 1.00 97.06 221 SER A N 1
ATOM 1700 C CA . SER A 1 221 ? 11.350 1.010 -14.073 1.00 97.06 221 SER A CA 1
ATOM 1701 C C . SER A 1 221 ? 10.368 1.713 -13.148 1.00 97.06 221 SER A C 1
ATOM 1703 O O . SER A 1 221 ? 10.504 2.903 -12.862 1.00 97.06 221 SER A O 1
ATOM 1705 N N . ILE A 1 222 ? 9.351 0.992 -12.688 1.00 97.75 222 ILE A N 1
ATOM 1706 C CA . ILE A 1 222 ? 8.421 1.447 -11.657 1.00 97.75 222 ILE A CA 1
ATOM 1707 C C . ILE A 1 222 ? 8.407 0.454 -10.497 1.00 97.75 222 ILE A C 1
ATOM 1709 O O . ILE A 1 222 ? 8.415 -0.758 -10.699 1.00 97.75 222 ILE A O 1
ATOM 1713 N N . TRP A 1 223 ? 8.399 0.993 -9.283 1.00 97.38 223 TRP A N 1
ATOM 1714 C CA . TRP A 1 223 ? 8.326 0.272 -8.022 1.00 97.38 223 TRP A CA 1
ATOM 1715 C C . TRP A 1 223 ? 7.038 0.643 -7.307 1.00 97.38 223 TRP A C 1
ATOM 1717 O O . TRP A 1 223 ? 6.815 1.821 -7.010 1.00 97.38 223 TRP A O 1
ATOM 1727 N N . ILE A 1 224 ? 6.228 -0.366 -6.995 1.00 97.88 224 ILE A N 1
ATOM 1728 C CA . ILE A 1 224 ? 5.102 -0.235 -6.075 1.00 97.88 224 ILE A CA 1
ATOM 1729 C C . ILE A 1 224 ? 5.471 -0.967 -4.792 1.00 97.88 224 ILE A C 1
ATOM 1731 O O . ILE A 1 224 ? 5.603 -2.184 -4.809 1.00 97.88 224 ILE A O 1
ATOM 1735 N N . THR A 1 225 ? 5.645 -0.253 -3.685 1.00 96.25 225 THR A N 1
ATOM 1736 C CA . THR A 1 225 ? 6.116 -0.832 -2.421 1.00 96.25 225 THR A CA 1
ATOM 1737 C C . THR A 1 225 ? 5.077 -0.620 -1.329 1.00 96.25 225 THR A C 1
ATOM 1739 O O . THR A 1 225 ? 4.971 0.466 -0.759 1.00 96.25 225 THR A O 1
ATOM 1742 N N . ALA A 1 226 ? 4.302 -1.663 -1.035 1.00 96.06 226 ALA A N 1
ATOM 1743 C CA . ALA A 1 226 ? 3.311 -1.659 0.030 1.00 96.06 226 ALA A CA 1
ATOM 1744 C C . ALA A 1 226 ? 3.950 -2.104 1.346 1.00 96.06 226 ALA A C 1
ATOM 1746 O O . ALA A 1 226 ? 4.166 -3.294 1.577 1.00 96.06 226 ALA A O 1
ATOM 1747 N N . ALA A 1 227 ? 4.237 -1.136 2.214 1.00 91.19 227 ALA A N 1
ATOM 1748 C CA . ALA A 1 227 ? 4.826 -1.378 3.522 1.00 91.19 227 ALA A CA 1
ATOM 1749 C C . ALA A 1 227 ? 3.765 -1.357 4.629 1.00 91.19 227 ALA A C 1
ATOM 1751 O O . ALA A 1 227 ? 2.853 -0.526 4.637 1.00 91.19 227 ALA A O 1
ATOM 1752 N N . GLU A 1 228 ? 3.903 -2.256 5.596 1.00 87.06 228 GLU A N 1
ATOM 1753 C CA . GLU A 1 228 ? 3.164 -2.229 6.853 1.00 87.06 228 GLU A CA 1
ATOM 1754 C C . GLU A 1 228 ? 4.129 -1.879 8.003 1.00 87.06 228 GLU A C 1
ATOM 1756 O O . GLU A 1 228 ? 5.297 -2.278 7.958 1.00 87.06 228 GLU A O 1
ATOM 1761 N N . PRO A 1 229 ? 3.687 -1.115 9.023 1.00 87.12 229 PRO A N 1
ATOM 1762 C CA . PRO A 1 229 ? 4.521 -0.700 10.154 1.00 87.12 229 PRO A CA 1
ATOM 1763 C C . PRO A 1 229 ? 5.375 -1.769 10.866 1.00 87.12 229 PRO A C 1
ATOM 1765 O O . PRO A 1 229 ? 6.399 -1.405 11.438 1.00 87.12 229 PRO A O 1
ATOM 1768 N N . SER A 1 230 ? 5.047 -3.064 10.798 1.00 83.81 230 SER A N 1
ATOM 1769 C CA . SER A 1 230 ? 5.901 -4.152 11.317 1.00 83.81 230 SER A CA 1
ATOM 1770 C C . SER A 1 230 ? 7.185 -4.396 10.510 1.00 83.81 230 SER A C 1
ATOM 1772 O O . SER A 1 230 ? 8.001 -5.237 10.884 1.00 83.81 230 SER A O 1
ATOM 1774 N N . GLY A 1 231 ? 7.362 -3.710 9.377 1.00 87.94 231 GLY A N 1
ATOM 1775 C CA . GLY A 1 231 ? 8.482 -3.899 8.453 1.00 87.94 231 GLY A CA 1
ATOM 1776 C C . GLY A 1 231 ? 8.229 -4.965 7.386 1.00 87.94 231 GLY A C 1
ATOM 1777 O O . GLY A 1 231 ? 9.063 -5.152 6.501 1.00 87.94 231 GLY A O 1
ATOM 1778 N N . ARG A 1 232 ? 7.091 -5.664 7.427 1.00 91.25 232 ARG A N 1
ATOM 1779 C CA . ARG A 1 232 ? 6.660 -6.568 6.351 1.00 91.25 232 ARG A CA 1
ATOM 1780 C C . ARG A 1 232 ? 6.007 -5.786 5.217 1.00 91.25 232 ARG A C 1
ATOM 1782 O O . ARG A 1 232 ? 5.447 -4.710 5.425 1.00 91.25 232 ARG A O 1
ATOM 1789 N N . GLY A 1 233 ? 6.045 -6.348 4.019 1.00 94.38 233 GLY A N 1
ATOM 1790 C CA . GLY A 1 233 ? 5.363 -5.761 2.881 1.00 94.38 233 GLY A CA 1
ATOM 1791 C C . GLY A 1 233 ? 5.384 -6.642 1.648 1.00 94.38 233 GLY A C 1
ATOM 1792 O O . GLY A 1 233 ? 6.025 -7.692 1.612 1.00 94.38 233 GLY A O 1
ATOM 1793 N N . VAL A 1 234 ? 4.680 -6.176 0.627 1.00 97.38 234 VAL A N 1
ATOM 1794 C CA . VAL A 1 234 ? 4.661 -6.767 -0.711 1.00 97.38 234 VAL A CA 1
ATOM 1795 C C . VAL A 1 234 ? 4.877 -5.656 -1.728 1.00 97.38 234 VAL A C 1
ATOM 1797 O O . VAL A 1 234 ? 4.532 -4.500 -1.478 1.00 97.38 234 VAL A O 1
ATOM 1800 N N . GLY A 1 235 ? 5.480 -5.970 -2.864 1.00 96.75 235 GLY A N 1
ATOM 1801 C CA . GLY A 1 235 ? 5.694 -4.979 -3.899 1.00 96.75 235 GLY A CA 1
ATOM 1802 C C . GLY A 1 235 ? 5.709 -5.545 -5.301 1.00 96.75 235 GLY A C 1
ATOM 1803 O O . GLY A 1 235 ? 5.796 -6.756 -5.508 1.00 96.75 235 GLY A O 1
ATOM 1804 N N . PHE A 1 236 ? 5.631 -4.618 -6.247 1.00 98.25 236 PHE A N 1
ATOM 1805 C CA . PHE A 1 236 ? 5.742 -4.851 -7.675 1.00 98.25 236 PHE A CA 1
ATOM 1806 C C . PHE A 1 236 ? 6.949 -4.104 -8.229 1.00 98.25 236 PHE A C 1
ATOM 1808 O O . PHE A 1 236 ? 7.236 -2.977 -7.816 1.00 98.25 236 PHE A O 1
ATOM 1815 N N . HIS A 1 237 ? 7.614 -4.712 -9.203 1.00 97.81 237 HIS A N 1
ATOM 1816 C CA . HIS A 1 237 ? 8.595 -4.059 -10.056 1.00 97.81 237 HIS A CA 1
ATOM 1817 C C . HIS A 1 237 ? 8.311 -4.402 -11.515 1.00 97.81 237 HIS A C 1
ATOM 1819 O O . HIS A 1 237 ? 8.103 -5.571 -11.836 1.00 97.81 237 HIS A O 1
ATOM 1825 N N . ALA A 1 238 ? 8.334 -3.395 -12.383 1.00 97.88 238 ALA A N 1
ATOM 1826 C CA . ALA A 1 238 ? 8.179 -3.567 -13.824 1.00 97.88 238 ALA A CA 1
ATOM 1827 C C . ALA A 1 238 ? 9.098 -2.611 -14.590 1.00 97.88 238 ALA A C 1
ATOM 1829 O O . ALA A 1 238 ? 9.310 -1.466 -14.174 1.00 97.88 238 ALA A O 1
ATOM 1830 N N . GLY A 1 239 ? 9.652 -3.090 -15.703 1.00 97.50 239 GLY A N 1
ATOM 1831 C CA . GLY A 1 239 ? 10.501 -2.304 -16.595 1.00 97.50 239 GLY A CA 1
ATOM 1832 C C . GLY A 1 239 ? 9.719 -1.298 -17.435 1.00 97.50 239 GLY A C 1
ATOM 1833 O O . GLY A 1 239 ? 8.527 -1.462 -17.678 1.00 97.50 239 GLY A O 1
ATOM 1834 N N . ARG A 1 240 ? 10.396 -0.244 -17.895 1.00 97.69 240 ARG A N 1
ATOM 1835 C CA . ARG A 1 240 ? 9.834 0.768 -18.798 1.00 97.69 240 ARG A CA 1
ATOM 1836 C C . ARG A 1 240 ? 10.797 1.058 -19.956 1.00 97.69 240 ARG A C 1
ATOM 1838 O O . ARG A 1 240 ? 12.010 1.152 -19.738 1.00 97.69 240 ARG A O 1
ATOM 1845 N N . PRO A 1 241 ? 10.275 1.308 -21.170 1.00 97.31 241 PRO A N 1
ATOM 1846 C CA . PRO A 1 241 ? 11.087 1.578 -22.357 1.00 97.31 241 PRO A CA 1
ATOM 1847 C C . PRO A 1 241 ? 11.580 3.032 -22.432 1.00 97.31 241 PRO A C 1
ATOM 1849 O O . PRO A 1 241 ? 12.295 3.412 -23.356 1.00 97.31 241 PRO A O 1
ATOM 1852 N N . ALA A 1 242 ? 11.187 3.888 -21.487 1.00 96.94 242 ALA A N 1
ATOM 1853 C CA . ALA A 1 242 ? 11.567 5.292 -21.476 1.00 96.94 242 ALA A CA 1
ATOM 1854 C C . ALA A 1 242 ? 11.744 5.815 -20.053 1.00 96.94 242 ALA A C 1
ATOM 1856 O O . ALA A 1 242 ? 10.975 5.484 -19.151 1.00 96.94 242 ALA A O 1
ATOM 1857 N N . VAL A 1 243 ? 12.727 6.704 -19.902 1.00 97.75 243 VAL A N 1
ATOM 1858 C CA . VAL A 1 243 ? 12.974 7.464 -18.677 1.00 97.75 243 VAL A CA 1
ATOM 1859 C C . VAL A 1 243 ? 11.827 8.433 -18.435 1.00 97.75 243 VAL A C 1
ATOM 1861 O O . VAL A 1 243 ? 11.665 9.416 -19.165 1.00 97.75 243 VAL A O 1
ATOM 1864 N N . LYS A 1 244 ? 11.014 8.153 -17.416 1.00 96.06 244 LYS A N 1
ATOM 1865 C CA . LYS A 1 244 ? 9.838 8.960 -17.097 1.00 96.06 244 LYS A CA 1
ATOM 1866 C C . LYS A 1 244 ? 9.434 8.764 -15.646 1.00 96.06 244 LYS A C 1
ATOM 1868 O O . LYS A 1 244 ? 9.033 7.673 -15.251 1.00 96.06 244 LYS A O 1
ATOM 1873 N N . TRP A 1 245 ? 9.429 9.863 -14.896 1.00 97.12 245 TRP A N 1
ATOM 1874 C CA . TRP A 1 245 ? 8.936 9.870 -13.522 1.00 97.12 245 TRP A CA 1
ATOM 1875 C C . TRP A 1 245 ? 7.452 9.523 -13.459 1.00 97.12 245 TRP A C 1
ATOM 1877 O O . TRP A 1 245 ? 6.683 9.872 -14.361 1.00 97.12 245 TRP A O 1
ATOM 1887 N N . ALA A 1 246 ? 7.046 8.871 -12.370 1.00 96.31 246 ALA A N 1
ATOM 1888 C CA . ALA A 1 246 ? 5.642 8.580 -12.130 1.00 96.31 246 ALA A CA 1
ATOM 1889 C C . ALA A 1 246 ? 4.855 9.891 -11.996 1.00 96.31 246 ALA A C 1
ATOM 1891 O O . ALA A 1 246 ? 5.217 10.800 -11.241 1.00 96.31 246 ALA A O 1
ATOM 1892 N N . SER A 1 247 ? 3.753 9.977 -12.733 1.00 95.94 247 SER A N 1
ATOM 1893 C CA . SER A 1 247 ? 2.811 11.085 -12.648 1.00 95.94 247 SER A CA 1
ATOM 1894 C C . SER A 1 247 ? 2.115 11.126 -11.285 1.00 95.94 247 SER A C 1
ATOM 1896 O O . SER A 1 247 ? 2.052 10.142 -10.545 1.00 95.94 247 SER A O 1
ATOM 1898 N N . VAL A 1 248 ? 1.523 12.277 -10.960 1.00 94.69 248 VAL A N 1
ATOM 1899 C CA . VAL A 1 248 ? 0.710 12.436 -9.743 1.00 94.69 248 VAL A CA 1
ATOM 1900 C C . VAL A 1 248 ? -0.464 11.447 -9.726 1.00 94.69 248 VAL A C 1
ATOM 1902 O O . VAL A 1 248 ? -0.786 10.902 -8.672 1.00 94.69 248 VAL A O 1
ATOM 1905 N N . ALA A 1 249 ? -1.068 11.174 -10.887 1.00 93.38 249 ALA A N 1
ATOM 1906 C CA . ALA A 1 249 ? -2.156 10.210 -11.023 1.00 93.38 249 ALA A CA 1
ATOM 1907 C C . ALA A 1 249 ? -1.688 8.766 -10.767 1.00 93.38 249 ALA A C 1
ATOM 1909 O O . ALA A 1 249 ? -2.306 8.075 -9.959 1.00 93.38 249 ALA A O 1
ATOM 1910 N N . GLU A 1 250 ? -0.567 8.335 -11.366 1.00 94.56 250 GLU A N 1
ATOM 1911 C CA . GLU A 1 250 ? 0.030 7.011 -11.108 1.00 94.56 250 GLU A CA 1
ATOM 1912 C C . GLU A 1 250 ? 0.337 6.830 -9.615 1.00 94.56 250 GLU A C 1
ATOM 1914 O O . GLU A 1 250 ? -0.035 5.816 -9.025 1.00 94.56 250 GLU A O 1
ATOM 1919 N N . LYS A 1 251 ? 0.937 7.839 -8.971 1.00 95.50 251 LYS A N 1
ATOM 1920 C CA . LYS A 1 251 ? 1.241 7.798 -7.532 1.00 95.50 251 LYS A CA 1
ATOM 1921 C C . LYS A 1 251 ? -0.009 7.714 -6.666 1.00 95.50 251 LYS A C 1
ATOM 1923 O O . LYS A 1 251 ? -0.024 6.965 -5.692 1.00 95.50 251 LYS A O 1
ATOM 1928 N N . LYS A 1 252 ? -1.059 8.467 -7.011 1.00 94.50 252 LYS A N 1
ATOM 1929 C CA . LYS A 1 252 ? -2.342 8.447 -6.294 1.00 94.50 252 LYS A CA 1
ATOM 1930 C C . LYS A 1 252 ? -2.992 7.064 -6.387 1.00 94.50 252 LYS A C 1
ATOM 1932 O O . LYS A 1 252 ? -3.356 6.502 -5.357 1.00 94.50 252 LYS A O 1
ATOM 1937 N N . ARG A 1 253 ? -3.107 6.515 -7.599 1.00 95.38 253 ARG A N 1
ATOM 1938 C CA . ARG A 1 253 ? -3.720 5.206 -7.870 1.00 95.38 253 ARG A CA 1
ATOM 1939 C C . ARG A 1 253 ? -2.969 4.073 -7.179 1.00 95.38 253 ARG A C 1
ATOM 1941 O O . ARG A 1 253 ? -3.532 3.374 -6.341 1.00 95.38 253 ARG A O 1
ATOM 1948 N N . TRP A 1 254 ? -1.673 3.953 -7.448 1.00 96.62 254 TRP A N 1
ATOM 1949 C CA . TRP A 1 254 ? -0.861 2.893 -6.860 1.00 96.62 254 TRP A CA 1
ATOM 1950 C C . TRP A 1 254 ? -0.653 3.056 -5.357 1.00 96.62 254 TRP A C 1
ATOM 1952 O O . TRP A 1 254 ? -0.515 2.058 -4.660 1.00 96.62 254 TRP A O 1
ATOM 1962 N N . GLY A 1 255 ? -0.705 4.282 -4.826 1.00 96.19 255 GLY A N 1
ATOM 1963 C CA . GLY A 1 255 ? -0.721 4.497 -3.381 1.00 96.19 255 GLY A CA 1
ATOM 1964 C C . GLY A 1 255 ? -1.951 3.892 -2.703 1.00 96.19 255 GLY A C 1
ATOM 1965 O O . GLY A 1 255 ? -1.822 3.273 -1.651 1.00 96.19 255 GLY A O 1
ATOM 1966 N N . ARG A 1 256 ? -3.129 3.984 -3.330 1.00 96.50 256 ARG A N 1
ATOM 1967 C CA . ARG A 1 256 ? -4.349 3.324 -2.834 1.00 96.50 256 ARG A CA 1
ATOM 1968 C C . ARG A 1 256 ? -4.246 1.807 -2.895 1.00 96.50 256 ARG A C 1
ATOM 1970 O O . ARG A 1 256 ? -4.563 1.138 -1.916 1.00 96.50 256 ARG A O 1
ATOM 1977 N N . VAL A 1 257 ? -3.746 1.268 -4.007 1.00 97.69 257 VAL A N 1
ATOM 1978 C CA . VAL A 1 257 ? -3.488 -0.176 -4.140 1.00 97.69 257 VAL A CA 1
ATOM 1979 C C . VAL A 1 257 ? -2.504 -0.646 -3.062 1.00 97.69 257 VAL A C 1
ATOM 1981 O O . VAL A 1 257 ? -2.759 -1.638 -2.383 1.00 97.69 257 VAL A O 1
ATOM 1984 N N . ALA A 1 258 ? -1.426 0.104 -2.821 1.00 97.44 258 ALA A N 1
ATOM 1985 C CA . ALA A 1 258 ? -0.443 -0.209 -1.789 1.00 97.44 258 ALA A CA 1
ATOM 1986 C C . ALA A 1 258 ? -1.038 -0.220 -0.369 1.00 97.44 258 ALA A C 1
ATOM 1988 O O . ALA A 1 258 ? -0.678 -1.080 0.433 1.00 97.44 258 ALA A O 1
ATOM 1989 N N . ALA A 1 259 ? -1.993 0.661 -0.062 1.00 96.69 259 ALA A N 1
ATOM 1990 C CA . ALA A 1 259 ? -2.708 0.643 1.216 1.00 96.69 259 ALA A CA 1
ATOM 1991 C C . ALA A 1 259 ? -3.504 -0.662 1.430 1.00 96.69 259 ALA A C 1
ATOM 1993 O O . ALA A 1 259 ? -3.501 -1.247 2.523 1.00 96.69 259 ALA A O 1
ATOM 1994 N N . HIS A 1 260 ? -4.162 -1.158 0.374 1.00 97.25 260 HIS A N 1
ATOM 1995 C CA . HIS A 1 260 ? -4.863 -2.445 0.399 1.00 97.25 260 HIS A CA 1
ATOM 1996 C C . HIS A 1 260 ? -3.894 -3.622 0.523 1.00 97.25 260 HIS A C 1
ATOM 1998 O O . HIS A 1 260 ? -4.107 -4.489 1.367 1.00 97.25 260 HIS A O 1
ATOM 2004 N N . LEU A 1 261 ? -2.799 -3.618 -0.241 1.00 97.38 261 LEU A N 1
ATOM 2005 C CA . LEU A 1 261 ? -1.750 -4.637 -0.169 1.00 97.38 261 LEU A CA 1
ATOM 2006 C C . LEU A 1 261 ? -1.112 -4.715 1.228 1.00 97.38 261 LEU A C 1
ATOM 2008 O O . LEU A 1 261 ? -0.999 -5.800 1.792 1.00 97.38 261 LEU A O 1
ATOM 2012 N N . SER A 1 262 ? -0.773 -3.571 1.830 1.00 94.81 262 SER A N 1
ATOM 2013 C CA . SER A 1 262 ? -0.251 -3.479 3.205 1.00 94.81 262 SER A CA 1
ATOM 2014 C C . SER A 1 262 ? -1.234 -4.074 4.218 1.00 94.81 262 SER A C 1
ATOM 2016 O O . SER A 1 262 ? -0.864 -4.834 5.118 1.00 94.81 262 SER A O 1
ATOM 2018 N N . THR A 1 263 ? -2.526 -3.793 4.039 1.00 95.19 263 THR A N 1
ATOM 2019 C CA . THR A 1 263 ? -3.584 -4.378 4.865 1.00 95.19 263 THR A CA 1
ATOM 2020 C C . THR A 1 263 ? -3.719 -5.887 4.670 1.00 95.19 263 THR A C 1
ATOM 2022 O O . THR A 1 263 ? -3.843 -6.607 5.663 1.00 95.19 263 THR A O 1
ATOM 2025 N N . ALA A 1 264 ? -3.671 -6.370 3.430 1.00 95.12 264 ALA A N 1
ATOM 2026 C CA . ALA A 1 264 ? -3.741 -7.788 3.107 1.00 95.12 264 ALA A CA 1
ATOM 2027 C C . ALA A 1 264 ? -2.569 -8.570 3.714 1.00 95.12 264 ALA A C 1
ATOM 2029 O O . ALA A 1 264 ? -2.801 -9.578 4.376 1.00 95.12 264 ALA A O 1
ATOM 2030 N N . VAL A 1 265 ? -1.334 -8.069 3.587 1.00 93.75 265 VAL A N 1
ATOM 2031 C CA . VAL A 1 265 ? -0.148 -8.654 4.240 1.00 93.75 265 VAL A CA 1
ATOM 2032 C C . VAL A 1 265 ? -0.384 -8.783 5.746 1.00 93.75 265 VAL A C 1
ATOM 2034 O O . VAL A 1 265 ? -0.198 -9.860 6.313 1.00 93.75 265 VAL A O 1
ATOM 2037 N N . ARG A 1 266 ? -0.876 -7.722 6.398 1.00 92.12 266 ARG A N 1
ATOM 2038 C CA . ARG A 1 266 ? -1.175 -7.746 7.838 1.00 92.12 266 ARG A CA 1
ATOM 2039 C C . ARG A 1 266 ? -2.207 -8.815 8.208 1.00 92.12 266 ARG A C 1
ATOM 2041 O O . ARG A 1 266 ? -1.988 -9.557 9.162 1.00 92.12 266 ARG A O 1
ATOM 2048 N N . LEU A 1 267 ? -3.292 -8.931 7.434 1.00 91.62 267 LEU A N 1
ATOM 2049 C CA . LEU A 1 267 ? -4.322 -9.957 7.640 1.00 91.62 267 LEU A CA 1
ATOM 2050 C C . LEU A 1 267 ? -3.760 -11.367 7.491 1.00 91.62 267 LEU A C 1
ATOM 2052 O O . LEU A 1 267 ? -3.997 -12.198 8.361 1.00 91.62 267 LEU A O 1
ATOM 2056 N N . ARG A 1 268 ? -2.994 -11.625 6.427 1.00 91.50 268 ARG A N 1
ATOM 2057 C CA . ARG A 1 268 ? -2.380 -12.936 6.168 1.00 91.50 268 ARG A CA 1
ATOM 2058 C C . ARG A 1 268 ? -1.523 -13.386 7.348 1.00 91.50 268 ARG A C 1
ATOM 2060 O O . ARG A 1 268 ? -1.689 -14.494 7.851 1.00 91.50 268 ARG A O 1
ATOM 2067 N N . HIS A 1 269 ? -0.651 -12.508 7.844 1.00 87.50 269 HIS A N 1
ATOM 2068 C CA . HIS A 1 269 ? 0.202 -12.813 8.998 1.00 87.50 269 HIS A CA 1
ATOM 2069 C C . HIS A 1 269 ? -0.606 -12.979 10.294 1.00 87.50 269 HIS A C 1
ATOM 2071 O O . HIS A 1 269 ? -0.336 -13.898 11.068 1.00 87.50 269 HIS A O 1
ATOM 2077 N N . ALA A 1 270 ? -1.637 -12.158 10.515 1.00 85.69 270 ALA A N 1
ATOM 2078 C CA . ALA A 1 270 ? -2.515 -12.292 11.677 1.00 85.69 270 ALA A CA 1
ATOM 2079 C C . ALA A 1 270 ? -3.298 -13.620 11.686 1.00 85.69 270 ALA A C 1
ATOM 2081 O O . ALA A 1 270 ? -3.451 -14.223 12.747 1.00 85.69 270 ALA A O 1
ATOM 2082 N N . LEU A 1 271 ? -3.771 -14.087 10.525 1.00 83.19 271 LEU A N 1
ATOM 2083 C CA . LEU A 1 271 ? -4.491 -15.358 10.386 1.00 83.19 271 LEU A CA 1
ATOM 2084 C C . LEU A 1 271 ? -3.563 -16.558 10.605 1.00 83.19 271 LEU A C 1
ATOM 2086 O O . LEU A 1 271 ? -3.903 -17.455 11.374 1.00 83.19 271 LEU A O 1
ATOM 2090 N N . ARG A 1 272 ? -2.357 -16.541 10.022 1.00 82.50 272 ARG A N 1
ATOM 2091 C CA . ARG A 1 272 ? -1.349 -17.603 10.206 1.00 82.50 272 ARG A CA 1
ATOM 2092 C C . ARG A 1 272 ? -0.967 -17.798 11.671 1.00 82.50 272 ARG A C 1
ATOM 2094 O O . ARG A 1 272 ? -0.943 -18.926 12.149 1.00 82.50 272 ARG A O 1
ATOM 2101 N N . ASN A 1 273 ? -0.734 -16.707 12.401 1.00 72.56 273 ASN A N 1
ATOM 2102 C CA . ASN A 1 273 ? -0.352 -16.772 13.815 1.00 72.56 273 ASN A CA 1
ATOM 2103 C C . ASN A 1 273 ? -1.470 -17.320 14.725 1.00 72.56 273 ASN A C 1
ATOM 2105 O O . ASN A 1 273 ? -1.192 -17.718 15.853 1.00 72.56 273 ASN A O 1
ATOM 2109 N N . ARG A 1 274 ? -2.727 -17.333 14.260 1.00 68.56 274 ARG A N 1
ATOM 2110 C CA . ARG A 1 274 ? -3.900 -17.784 15.028 1.00 68.56 274 ARG A CA 1
ATOM 2111 C C . ARG A 1 274 ? -4.340 -19.210 14.718 1.00 68.56 274 ARG A C 1
ATOM 2113 O O . ARG A 1 274 ? -5.084 -19.771 15.516 1.00 68.56 274 ARG A O 1
ATOM 2120 N N . GLN A 1 275 ? -3.854 -19.825 13.636 1.00 57.53 275 GLN A N 1
ATOM 2121 C CA . GLN A 1 275 ? -4.164 -21.225 13.303 1.00 57.53 275 GLN A CA 1
ATOM 2122 C C . GLN A 1 275 ? -3.680 -22.237 14.369 1.00 57.53 275 GLN A C 1
ATOM 2124 O O . GLN A 1 275 ? -4.054 -23.402 14.304 1.00 57.53 275 GLN A O 1
ATOM 2129 N N . GLY A 1 276 ? -2.913 -21.801 15.381 1.00 48.94 276 GLY A N 1
ATOM 2130 C CA . GLY A 1 276 ? -2.558 -22.592 16.570 1.00 48.94 276 GLY A CA 1
ATOM 2131 C C . GLY A 1 276 ? -3.423 -22.359 17.823 1.00 48.94 276 GLY A C 1
ATOM 2132 O O . GLY A 1 276 ? -3.167 -22.980 18.849 1.00 48.94 276 GLY A O 1
ATOM 2133 N N . THR A 1 277 ? -4.426 -21.472 17.785 1.00 49.31 277 THR A N 1
ATOM 2134 C CA . THR A 1 277 ? -5.278 -21.126 18.942 1.00 49.31 277 THR A CA 1
ATOM 2135 C C . THR A 1 277 ? -6.757 -21.387 18.638 1.00 49.31 277 THR A C 1
ATOM 2137 O O . THR A 1 277 ? -7.287 -20.831 17.685 1.00 49.31 277 THR A O 1
ATOM 2140 N N . HIS A 1 278 ? -7.450 -22.181 19.466 1.00 43.34 278 HIS A N 1
ATOM 2141 C CA . HIS A 1 278 ? -8.871 -22.565 19.320 1.00 43.34 278 HIS A CA 1
ATOM 2142 C C . HIS A 1 278 ? -9.899 -21.423 19.520 1.00 43.34 278 HIS A C 1
ATOM 2144 O O . HIS A 1 278 ? -11.077 -21.684 19.766 1.00 43.34 278 HIS A O 1
ATOM 2150 N N . THR A 1 279 ? -9.500 -20.150 19.447 1.00 45.66 279 THR A N 1
ATOM 2151 C CA . THR A 1 279 ? -10.452 -19.035 19.537 1.00 45.66 279 THR A CA 1
ATOM 2152 C C . THR A 1 279 ? -11.204 -18.893 18.216 1.00 45.66 279 THR A C 1
ATOM 2154 O O . THR A 1 279 ? -10.609 -18.843 17.143 1.00 45.66 279 THR A O 1
ATOM 2157 N N . SER A 1 280 ? -12.535 -18.869 18.302 1.00 49.59 280 SER A N 1
ATOM 2158 C CA . SER A 1 280 ? -13.451 -18.824 17.162 1.00 49.59 280 SER A CA 1
ATOM 2159 C C . SER A 1 280 ? -13.054 -17.734 16.157 1.00 49.59 280 SER A C 1
ATOM 2161 O O . SER A 1 280 ? -13.020 -16.553 16.503 1.00 49.59 280 SER A O 1
ATOM 2163 N N . ASP A 1 281 ? -12.805 -18.137 14.909 1.00 59.12 281 ASP A N 1
ATOM 2164 C CA . ASP A 1 281 ? -12.331 -17.333 13.766 1.00 59.12 281 ASP A CA 1
ATOM 2165 C C . ASP A 1 281 ? -13.360 -16.302 13.228 1.00 59.12 281 ASP A C 1
ATOM 2167 O O . ASP A 1 281 ? -13.295 -15.806 12.098 1.00 59.12 281 ASP A O 1
ATOM 2171 N N . VAL A 1 282 ? -14.355 -15.972 14.042 1.00 65.38 282 VAL A N 1
ATOM 2172 C CA . VAL A 1 282 ? -15.478 -15.106 13.696 1.00 65.38 282 VAL A CA 1
ATOM 2173 C C . VAL A 1 282 ? -15.012 -13.668 13.933 1.00 65.38 282 VAL A C 1
ATOM 2175 O O . VAL A 1 282 ? -14.530 -13.344 15.015 1.00 65.38 282 VAL A O 1
ATOM 2178 N N . GLY A 1 283 ? -15.033 -12.807 12.912 1.00 83.75 283 GLY A N 1
ATOM 2179 C CA . GLY A 1 283 ? -14.586 -11.411 13.043 1.00 83.75 283 GLY A CA 1
ATOM 2180 C C . GLY A 1 283 ? -15.338 -10.621 14.129 1.00 83.75 283 GLY A C 1
ATOM 2181 O O . GLY A 1 283 ? -16.271 -11.111 14.755 1.00 83.75 283 GLY A O 1
ATOM 2182 N N . GLU A 1 284 ? -14.975 -9.351 14.339 1.00 91.56 284 GLU A N 1
ATOM 2183 C CA . GLU A 1 284 ? -15.708 -8.503 15.294 1.00 91.56 284 GLU A CA 1
ATOM 2184 C C . GLU A 1 284 ? -17.130 -8.171 14.818 1.00 91.56 284 GLU A C 1
ATOM 2186 O O . GLU A 1 284 ? -17.970 -7.824 15.642 1.00 91.56 284 GLU A O 1
ATOM 2191 N N . ALA A 1 285 ? -17.429 -8.271 13.521 1.00 94.06 285 ALA A N 1
ATOM 2192 C CA . ALA A 1 285 ? -18.803 -8.236 13.028 1.00 94.06 285 ALA A CA 1
ATOM 2193 C C . ALA A 1 285 ? -18.980 -9.045 11.743 1.00 94.06 285 ALA A C 1
ATOM 2195 O O . ALA A 1 285 ? -18.046 -9.174 10.950 1.00 94.06 285 ALA A O 1
ATOM 2196 N N . VAL A 1 286 ? -20.205 -9.514 11.521 1.00 94.06 286 VAL A N 1
ATOM 2197 C CA . VAL A 1 286 ? -20.654 -10.165 10.287 1.00 94.06 286 VAL A CA 1
ATOM 2198 C C . VAL A 1 286 ? -21.817 -9.357 9.728 1.00 94.06 286 VAL A C 1
ATOM 2200 O O . VAL A 1 286 ? -22.801 -9.108 10.429 1.00 94.06 286 VAL A O 1
ATOM 2203 N N . LEU A 1 287 ? -21.690 -8.914 8.480 1.00 95.62 287 LEU A N 1
ATOM 2204 C CA . LEU A 1 287 ? -22.698 -8.136 7.769 1.00 95.62 287 LEU A CA 1
ATOM 2205 C C . LEU A 1 287 ? -23.066 -8.838 6.461 1.00 95.62 287 LEU A C 1
ATOM 2207 O O . LEU A 1 287 ? -22.237 -9.534 5.890 1.00 95.62 287 LEU A O 1
ATOM 2211 N N . ASP A 1 288 ? -24.281 -8.649 5.962 1.00 94.75 288 ASP A N 1
ATOM 2212 C CA . ASP A 1 288 ? -24.606 -9.010 4.575 1.00 94.75 288 ASP A CA 1
ATOM 2213 C C . ASP A 1 288 ? -24.330 -7.834 3.611 1.00 94.75 288 ASP A C 1
ATOM 2215 O O . ASP A 1 288 ? -24.048 -6.722 4.073 1.00 94.75 288 ASP A O 1
ATOM 2219 N N . PRO A 1 289 ? -24.416 -8.030 2.279 1.00 94.31 289 PRO A N 1
ATOM 2220 C CA . PRO A 1 289 ? -24.179 -6.970 1.295 1.00 94.31 289 PRO A CA 1
ATOM 2221 C C . PRO A 1 289 ? -25.103 -5.752 1.424 1.00 94.31 289 PRO A C 1
ATOM 2223 O O . PRO A 1 289 ? -24.755 -4.663 0.983 1.00 94.31 289 PRO A O 1
ATOM 2226 N N . THR A 1 290 ? -26.260 -5.881 2.081 1.00 94.56 290 THR A N 1
ATOM 2227 C CA . THR A 1 290 ? -27.145 -4.732 2.353 1.00 94.56 290 THR A CA 1
ATOM 2228 C C . THR A 1 290 ? -26.635 -3.868 3.516 1.00 94.56 290 THR A C 1
ATOM 2230 O O . THR A 1 290 ? -27.202 -2.821 3.837 1.00 94.56 290 THR A O 1
ATOM 2233 N N . GLY A 1 291 ? -25.555 -4.304 4.174 1.00 95.12 291 GLY A N 1
ATOM 2234 C CA . GLY A 1 291 ? -24.985 -3.689 5.364 1.00 95.12 291 GLY A CA 1
ATOM 2235 C C . GLY A 1 291 ? -25.735 -4.051 6.649 1.00 95.12 291 GLY A C 1
ATOM 2236 O O . GLY A 1 291 ? -25.476 -3.456 7.700 1.00 95.12 291 GLY A O 1
ATOM 2237 N N . ARG A 1 292 ? -26.666 -5.013 6.610 1.00 95.81 292 ARG A N 1
ATOM 2238 C CA . ARG A 1 292 ? -27.332 -5.498 7.821 1.00 95.81 292 ARG A CA 1
ATOM 2239 C C . ARG A 1 292 ? -26.335 -6.299 8.650 1.00 95.81 292 ARG A C 1
ATOM 2241 O O . ARG A 1 292 ? -25.710 -7.228 8.154 1.00 95.81 292 ARG A O 1
ATOM 2248 N N . VAL A 1 293 ? -26.218 -5.945 9.927 1.00 95.50 293 VAL A N 1
ATOM 2249 C CA . VAL A 1 293 ? -25.370 -6.648 10.898 1.00 95.50 293 VAL A CA 1
ATOM 2250 C C . VAL A 1 293 ? -26.105 -7.891 11.402 1.00 95.50 293 VAL A C 1
ATOM 2252 O O . VAL A 1 293 ? -27.191 -7.766 11.971 1.00 95.50 293 VAL A O 1
ATOM 2255 N N . HIS A 1 294 ? -25.507 -9.064 11.205 1.00 93.69 294 HIS A N 1
ATOM 2256 C CA . HIS A 1 294 ? -25.993 -10.355 11.711 1.00 93.69 294 HIS A CA 1
ATOM 2257 C C . HIS A 1 294 ? -25.355 -10.711 13.049 1.00 93.69 294 HIS A C 1
ATOM 2259 O O . HIS A 1 294 ? -26.045 -11.184 13.946 1.00 93.69 294 HIS A O 1
ATOM 2265 N N . ASP A 1 295 ? -24.068 -10.402 13.210 1.00 92.94 295 ASP A N 1
ATOM 2266 C CA . ASP A 1 295 ? -23.344 -10.595 14.465 1.00 92.94 295 ASP A CA 1
ATOM 2267 C C . ASP A 1 295 ? -22.372 -9.440 14.741 1.00 92.94 295 ASP A C 1
ATOM 2269 O O . ASP A 1 295 ? -21.869 -8.795 13.816 1.00 92.94 295 ASP A O 1
ATOM 2273 N N . ALA A 1 296 ? -22.133 -9.156 16.024 1.00 93.81 296 ALA A N 1
ATOM 2274 C CA . ALA A 1 296 ? -21.144 -8.184 16.469 1.00 93.81 296 ALA A CA 1
ATOM 2275 C C . ALA A 1 296 ? -20.613 -8.480 17.882 1.00 93.81 296 ALA A C 1
ATOM 2277 O O . ALA A 1 296 ? -21.356 -8.582 18.868 1.00 93.81 296 ALA A O 1
ATOM 2278 N N . SER A 1 297 ? -19.294 -8.458 18.010 1.00 92.69 297 SER A N 1
ATOM 2279 C CA . SER A 1 297 ? -18.547 -8.619 19.251 1.00 92.69 297 SER A CA 1
ATOM 2280 C C . SER A 1 297 ? -17.624 -7.417 19.503 1.00 92.69 297 SER A C 1
ATOM 2282 O O . SER A 1 297 ? -17.520 -6.493 18.690 1.00 92.69 297 SER A O 1
ATOM 2284 N N . GLY A 1 298 ? -17.022 -7.365 20.696 1.00 91.12 298 GLY A N 1
ATOM 2285 C CA . GLY A 1 298 ? -16.036 -6.342 21.055 1.00 91.12 298 GLY A CA 1
ATOM 2286 C C . GLY A 1 298 ? -16.484 -4.902 20.769 1.00 91.12 298 GLY A C 1
ATOM 2287 O O . GLY A 1 298 ? -17.589 -4.476 21.126 1.00 91.12 298 GLY A O 1
ATOM 2288 N N . ALA A 1 299 ? -15.613 -4.139 20.106 1.00 91.38 299 ALA A N 1
ATOM 2289 C CA . ALA A 1 299 ? -15.862 -2.734 19.784 1.00 91.38 299 ALA A CA 1
ATOM 2290 C C . ALA A 1 299 ? -16.983 -2.532 18.745 1.00 91.38 299 ALA A C 1
ATOM 2292 O O . ALA A 1 299 ? -17.620 -1.473 18.739 1.00 91.38 299 ALA A O 1
ATOM 2293 N N . ALA A 1 300 ? -17.267 -3.535 17.909 1.00 93.44 300 ALA A N 1
ATOM 2294 C CA . ALA A 1 300 ? -18.292 -3.464 16.870 1.00 93.44 300 ALA A CA 1
ATOM 2295 C C . ALA A 1 300 ? -19.731 -3.558 17.416 1.00 93.44 300 ALA A C 1
ATOM 2297 O O . ALA A 1 300 ? -20.691 -3.326 16.683 1.00 93.44 300 ALA A O 1
ATOM 2298 N N . ARG A 1 301 ? -19.920 -3.819 18.719 1.00 94.94 301 ARG A N 1
ATOM 2299 C CA . ARG A 1 301 ? -21.240 -3.726 19.374 1.00 94.94 301 ARG A CA 1
ATOM 2300 C C . ARG A 1 301 ? -21.773 -2.295 19.469 1.00 94.94 301 ARG A C 1
ATOM 2302 O O . ARG A 1 301 ? -22.982 -2.101 19.566 1.00 94.94 301 ARG A O 1
ATOM 2309 N N . LYS A 1 302 ? -20.891 -1.290 19.451 1.00 96.44 302 LYS A N 1
ATOM 2310 C CA . LYS A 1 302 ? -21.273 0.118 19.637 1.00 96.44 302 LYS A CA 1
ATOM 2311 C C . LYS A 1 302 ? -22.076 0.631 18.427 1.00 96.44 302 LYS A C 1
ATOM 2313 O O . LYS A 1 302 ? -21.633 0.414 17.300 1.00 96.44 302 LYS A O 1
ATOM 2318 N N . PRO A 1 303 ? -23.177 1.390 18.616 1.00 96.12 303 PRO A N 1
ATOM 2319 C CA . PRO A 1 303 ? -24.001 1.890 17.507 1.00 96.12 303 PRO A CA 1
ATOM 2320 C C . PRO A 1 303 ? -23.212 2.672 16.450 1.00 96.12 303 PRO A C 1
ATOM 2322 O O . PRO A 1 303 ? -23.364 2.433 15.255 1.00 96.12 303 PRO A O 1
ATOM 2325 N N . ALA A 1 304 ? -22.299 3.545 16.886 1.00 95.31 304 ALA A N 1
ATOM 2326 C CA . ALA A 1 304 ? -21.440 4.301 15.978 1.00 95.31 304 ALA A CA 1
ATOM 2327 C C . ALA A 1 304 ? -20.518 3.390 15.146 1.00 95.31 304 ALA A C 1
ATOM 2329 O O . ALA A 1 304 ? -20.357 3.616 13.951 1.00 95.31 304 ALA A O 1
ATOM 2330 N N . ALA A 1 305 ? -19.954 2.336 15.748 1.00 95.19 305 ALA A N 1
ATOM 2331 C CA . ALA A 1 305 ? -19.108 1.376 15.039 1.00 95.19 305 ALA A CA 1
ATOM 2332 C C . ALA A 1 305 ? -19.909 0.580 13.998 1.00 95.19 305 ALA A C 1
ATOM 2334 O O . ALA A 1 305 ? -19.456 0.438 12.865 1.00 95.19 305 ALA A O 1
ATOM 2335 N N . ARG A 1 306 ? -21.124 0.135 14.347 1.00 96.00 306 ARG A N 1
ATOM 2336 C CA . ARG A 1 306 ? -22.030 -0.554 13.413 1.00 96.00 306 ARG A CA 1
ATOM 2337 C C . ARG A 1 306 ? -22.368 0.307 12.207 1.00 96.00 306 ARG A C 1
ATOM 2339 O O . ARG A 1 306 ? -22.294 -0.174 11.086 1.00 96.00 306 ARG A O 1
ATOM 2346 N N . GLU A 1 307 ? -22.677 1.583 12.422 1.00 96.69 307 GLU A N 1
ATOM 2347 C CA . GLU A 1 307 ? -22.975 2.498 11.319 1.00 96.69 307 GLU A CA 1
ATOM 2348 C C . GLU A 1 307 ? -21.745 2.757 10.434 1.00 96.69 307 GLU A C 1
ATOM 2350 O O . GLU A 1 307 ? -21.862 2.814 9.212 1.00 96.69 307 GLU A O 1
ATOM 2355 N N . MET A 1 308 ? -20.545 2.855 11.018 1.00 95.69 308 MET A N 1
ATOM 2356 C CA . MET A 1 308 ? -19.306 2.967 10.239 1.00 95.69 308 MET A CA 1
ATOM 2357 C C . MET A 1 308 ? -19.040 1.722 9.387 1.00 95.69 308 MET A C 1
ATOM 2359 O O . MET A 1 308 ? -18.661 1.859 8.224 1.00 95.69 308 MET A O 1
ATOM 2363 N N . LEU A 1 309 ? -19.249 0.526 9.947 1.00 96.38 309 LEU A N 1
ATOM 2364 C CA . LEU A 1 309 ? -19.111 -0.742 9.229 1.00 96.38 309 LEU A CA 1
ATOM 2365 C C . LEU A 1 309 ? -20.173 -0.884 8.137 1.00 96.38 309 LEU A C 1
ATOM 2367 O O . LEU A 1 309 ? -19.823 -1.208 7.008 1.00 96.38 309 LEU A O 1
ATOM 2371 N N . ARG A 1 310 ? -21.436 -0.544 8.427 1.00 96.88 310 ARG A N 1
ATOM 2372 C CA . ARG A 1 310 ? -22.528 -0.533 7.445 1.00 96.88 310 ARG A CA 1
ATOM 2373 C C . ARG A 1 310 ? -22.187 0.344 6.245 1.00 96.88 310 ARG A C 1
ATOM 2375 O O . ARG A 1 310 ? -22.250 -0.126 5.117 1.00 96.88 310 ARG A O 1
ATOM 2382 N N . ARG A 1 311 ? -21.772 1.598 6.468 1.00 95.75 311 ARG A N 1
ATOM 2383 C CA . ARG A 1 311 ? -21.363 2.497 5.371 1.00 95.75 311 ARG A CA 1
ATOM 2384 C C . ARG A 1 311 ? -20.177 1.953 4.583 1.00 95.75 311 ARG A C 1
ATOM 2386 O O . ARG A 1 311 ? -20.133 2.124 3.373 1.00 95.75 311 ARG A O 1
ATOM 2393 N N . ALA A 1 312 ? -19.214 1.328 5.258 1.00 95.38 312 ALA A N 1
ATOM 2394 C CA . ALA A 1 312 ? -18.058 0.742 4.592 1.00 95.38 312 ALA A CA 1
ATOM 2395 C C . ALA A 1 312 ? -18.434 -0.474 3.727 1.00 95.38 312 ALA A C 1
ATOM 2397 O O . ALA A 1 312 ? -17.876 -0.620 2.646 1.00 95.38 312 ALA A O 1
ATOM 2398 N N . VAL A 1 313 ? -19.393 -1.300 4.164 1.00 95.50 313 VAL A N 1
ATOM 2399 C CA . VAL A 1 313 ? -19.952 -2.391 3.349 1.00 95.50 313 VAL A CA 1
ATOM 2400 C C . VAL A 1 313 ? -20.689 -1.834 2.137 1.00 95.50 313 VAL A C 1
ATOM 2402 O O . VAL A 1 313 ? -20.407 -2.254 1.025 1.00 95.50 313 VAL A O 1
ATOM 2405 N N . LEU A 1 314 ? -21.551 -0.830 2.315 1.00 94.50 314 LEU A N 1
ATOM 2406 C CA . LEU A 1 314 ? -22.260 -0.218 1.186 1.00 94.50 314 LEU A CA 1
ATOM 2407 C C . LEU A 1 314 ? -21.298 0.390 0.151 1.00 94.50 314 LEU A C 1
ATOM 2409 O O . LEU A 1 314 ? -21.492 0.191 -1.040 1.00 94.50 314 LEU A O 1
ATOM 2413 N N . ALA A 1 315 ? -20.228 1.058 0.594 1.00 92.81 315 ALA A N 1
ATOM 2414 C CA . ALA A 1 315 ? -19.192 1.578 -0.301 1.00 92.81 315 ALA A CA 1
ATOM 2415 C C . ALA A 1 315 ? -18.400 0.463 -1.012 1.00 92.81 315 ALA A C 1
ATOM 2417 O O . ALA A 1 315 ? -18.018 0.613 -2.169 1.00 92.81 315 ALA A O 1
ATOM 2418 N N . LEU A 1 316 ? -18.151 -0.665 -0.336 1.00 92.19 316 LEU A N 1
ATOM 2419 C CA . LEU A 1 316 ? -17.544 -1.847 -0.949 1.00 92.19 316 LEU A CA 1
ATOM 2420 C C . LEU A 1 316 ? -18.449 -2.421 -2.052 1.00 92.19 316 LEU A C 1
ATOM 2422 O O . LEU A 1 316 ? -17.953 -2.731 -3.132 1.00 92.19 316 LEU A O 1
ATOM 2426 N N . GLU A 1 317 ? -19.757 -2.506 -1.818 1.00 92.00 317 GLU A N 1
ATOM 2427 C CA . GLU A 1 317 ? -20.726 -2.963 -2.821 1.00 92.00 317 GLU A CA 1
ATOM 2428 C C . GLU A 1 317 ? -20.855 -2.005 -4.000 1.00 92.00 317 GLU A C 1
ATOM 2430 O O . GLU A 1 317 ? -20.815 -2.429 -5.153 1.00 92.00 317 GLU A O 1
ATOM 2435 N N . GLU A 1 318 ? -20.925 -0.705 -3.725 1.00 90.81 318 GLU A N 1
ATOM 2436 C CA . GLU A 1 318 ? -20.941 0.324 -4.762 1.00 90.81 318 GLU A CA 1
ATOM 2437 C C . GLU A 1 318 ? -19.684 0.245 -5.642 1.00 90.81 318 GLU A C 1
ATOM 2439 O O . GLU A 1 318 ? -19.795 0.275 -6.866 1.00 90.81 318 GLU A O 1
ATOM 2444 N N . SER A 1 319 ? -18.504 0.027 -5.043 1.00 90.06 319 SER A N 1
ATOM 2445 C CA . SER A 1 319 ? -17.242 -0.122 -5.785 1.00 90.06 319 SER A CA 1
ATOM 2446 C C . SER A 1 319 ? -17.210 -1.336 -6.726 1.00 90.06 319 SER A C 1
ATOM 2448 O O . SER A 1 319 ? -16.398 -1.384 -7.643 1.00 90.06 319 SER A O 1
ATOM 2450 N N . ARG A 1 320 ? -18.085 -2.327 -6.530 1.00 86.00 320 ARG A N 1
ATOM 2451 C CA . ARG A 1 320 ? -18.143 -3.546 -7.355 1.00 86.00 320 ARG A CA 1
ATOM 2452 C C . ARG A 1 320 ? -19.165 -3.472 -8.479 1.00 86.00 320 ARG A C 1
ATOM 2454 O O . ARG A 1 320 ? -19.079 -4.255 -9.417 1.00 86.00 320 ARG A O 1
ATOM 2461 N N . GLY A 1 321 ? -20.143 -2.581 -8.350 1.00 85.94 321 GLY A N 1
ATOM 2462 C CA . GLY A 1 321 ? -21.211 -2.409 -9.322 1.00 85.94 321 GLY A CA 1
ATOM 2463 C C . GLY A 1 321 ? -20.827 -1.458 -10.450 1.00 85.94 321 GLY A C 1
ATOM 2464 O O . GLY A 1 321 ? -19.666 -1.315 -10.828 1.00 85.94 321 GLY A O 1
ATOM 2465 N N . THR A 1 322 ? -21.828 -0.740 -10.950 1.00 87.75 322 THR A N 1
ATOM 2466 C CA . THR A 1 322 ? -21.720 0.166 -12.100 1.00 87.75 322 THR A CA 1
ATOM 2467 C C . THR A 1 322 ? -20.645 1.250 -11.937 1.00 87.75 322 THR A C 1
ATOM 2469 O O . THR A 1 322 ? -20.069 1.692 -12.928 1.00 87.75 322 THR A O 1
ATOM 2472 N N . LEU A 1 323 ? -20.310 1.658 -10.703 1.00 89.62 323 LEU A N 1
ATOM 2473 C CA . LEU A 1 323 ? -19.245 2.639 -10.467 1.00 89.62 323 LEU A CA 1
ATOM 2474 C C . LEU A 1 323 ? -17.890 2.159 -11.006 1.00 89.62 323 LEU A C 1
ATOM 2476 O O . LEU A 1 323 ? -17.136 2.967 -11.533 1.00 89.62 323 LEU A O 1
ATOM 2480 N N . ARG A 1 324 ? -17.596 0.856 -10.926 1.00 90.88 324 ARG A N 1
ATOM 2481 C CA . ARG A 1 324 ? -16.362 0.266 -11.466 1.00 90.88 324 ARG A CA 1
ATOM 2482 C C . ARG A 1 324 ? -16.263 0.423 -12.978 1.00 90.88 324 ARG A C 1
ATOM 2484 O O . ARG A 1 324 ? -15.180 0.650 -13.495 1.00 90.88 324 ARG A O 1
ATOM 2491 N N . GLU A 1 325 ? -17.388 0.314 -13.676 1.00 87.75 325 GLU A N 1
ATOM 2492 C CA . GLU A 1 325 ? -17.442 0.420 -15.135 1.00 87.75 325 GLU A CA 1
ATOM 2493 C C . GLU A 1 325 ? -17.359 1.877 -15.603 1.00 87.75 325 GLU A C 1
ATOM 2495 O O . GLU A 1 325 ? -16.689 2.169 -16.592 1.00 87.75 325 GLU A O 1
ATOM 2500 N N . ILE A 1 326 ? -18.021 2.789 -14.882 1.00 90.06 326 ILE A N 1
ATOM 2501 C CA . ILE A 1 326 ? -18.102 4.211 -15.241 1.00 90.06 326 ILE A CA 1
ATOM 2502 C C . ILE A 1 326 ? -16.838 4.974 -14.822 1.00 90.06 326 ILE A C 1
ATOM 2504 O O . ILE A 1 326 ? -16.322 5.782 -15.592 1.00 90.06 326 ILE A O 1
ATOM 2508 N N . ASP A 1 327 ? -16.352 4.746 -13.601 1.00 91.06 327 ASP A N 1
ATOM 2509 C CA . ASP A 1 327 ? -15.210 5.453 -13.019 1.00 91.06 327 ASP A CA 1
ATOM 2510 C C . ASP A 1 327 ? -14.404 4.527 -12.079 1.00 91.06 327 ASP A C 1
ATOM 2512 O O . ASP A 1 327 ? -14.597 4.532 -10.854 1.00 91.06 327 ASP A O 1
ATOM 2516 N N . PRO A 1 328 ? -13.459 3.735 -12.628 1.00 90.56 328 PRO A N 1
ATOM 2517 C CA . PRO A 1 328 ? -12.607 2.851 -11.831 1.00 90.56 328 PRO A CA 1
ATOM 2518 C C . PRO A 1 328 ? -11.788 3.581 -10.755 1.00 90.56 328 PRO A C 1
ATOM 2520 O O . PRO A 1 328 ? -11.493 3.012 -9.703 1.00 90.56 328 PRO A O 1
ATOM 2523 N N . ASP A 1 329 ? -11.426 4.848 -10.983 1.00 90.38 329 ASP A N 1
ATOM 2524 C CA . ASP A 1 329 ? -10.647 5.633 -10.022 1.00 90.38 329 ASP A CA 1
ATOM 2525 C C . ASP A 1 329 ? -11.493 6.041 -8.811 1.00 90.38 329 ASP A C 1
ATOM 2527 O O . ASP A 1 329 ? -11.002 5.990 -7.674 1.00 90.38 329 ASP A O 1
ATOM 2531 N N . ALA A 1 330 ? -12.749 6.439 -9.040 1.00 91.50 330 ALA A N 1
ATOM 2532 C CA . ALA A 1 330 ? -13.717 6.699 -7.979 1.00 91.50 330 ALA A CA 1
ATOM 2533 C C . ALA A 1 330 ? -14.119 5.410 -7.256 1.00 91.50 330 ALA A C 1
ATOM 2535 O O . ALA A 1 330 ? -14.230 5.411 -6.029 1.00 91.50 330 ALA A O 1
ATOM 2536 N N . SER A 1 331 ? -14.252 4.299 -7.984 1.00 92.69 331 SER A N 1
ATOM 2537 C CA . SER A 1 331 ? -14.475 2.979 -7.392 1.00 92.69 331 SER A CA 1
ATOM 2538 C C . SER A 1 331 ? -13.345 2.595 -6.424 1.00 92.69 331 SER A C 1
ATOM 2540 O O . SER A 1 331 ? -13.595 2.267 -5.257 1.00 92.69 331 SER A O 1
ATOM 2542 N N . LEU A 1 332 ? -12.085 2.748 -6.851 1.00 92.62 332 LEU A N 1
ATOM 2543 C CA . LEU A 1 332 ? -10.920 2.528 -5.991 1.00 92.62 332 LEU A CA 1
ATOM 2544 C C . LEU A 1 332 ? -10.904 3.496 -4.801 1.00 92.62 332 LEU A C 1
ATOM 2546 O O . LEU A 1 332 ? -10.524 3.106 -3.707 1.00 92.62 332 LEU A O 1
ATOM 2550 N N . GLU A 1 333 ? -11.317 4.751 -4.987 1.00 91.44 333 GLU A N 1
ATOM 2551 C CA . GLU A 1 333 ? -11.399 5.746 -3.910 1.00 91.44 333 GLU A CA 1
ATOM 2552 C C . GLU A 1 333 ? -12.433 5.408 -2.831 1.00 91.44 333 GLU A C 1
ATOM 2554 O O . GLU A 1 333 ? -12.180 5.643 -1.645 1.00 91.44 333 GLU A O 1
ATOM 2559 N N . ALA A 1 334 ? -13.595 4.898 -3.239 1.00 89.94 334 ALA A N 1
ATOM 2560 C CA . ALA A 1 334 ? -14.706 4.585 -2.349 1.00 89.94 334 ALA A CA 1
ATOM 2561 C C . ALA A 1 334 ? -14.366 3.429 -1.398 1.00 89.94 334 ALA A C 1
ATOM 2563 O O . ALA A 1 334 ? -14.778 3.423 -0.229 1.00 89.94 334 ALA A O 1
ATOM 2564 N N . ARG A 1 335 ? -13.574 2.463 -1.876 1.00 90.88 335 ARG A N 1
ATOM 2565 C CA . ARG A 1 335 ? -13.158 1.305 -1.090 1.00 90.88 335 ARG A CA 1
ATOM 2566 C C . ARG A 1 335 ? -12.087 1.700 -0.075 1.00 90.88 335 ARG A C 1
ATOM 2568 O O . ARG A 1 335 ? -11.016 2.188 -0.406 1.00 90.88 335 ARG A O 1
ATOM 2575 N N . LYS A 1 336 ? -12.343 1.437 1.205 1.00 88.75 336 LYS A N 1
ATOM 2576 C CA . LYS A 1 336 ? -11.367 1.709 2.271 1.00 88.75 336 LYS A CA 1
ATOM 2577 C C . LYS A 1 336 ? -10.488 0.495 2.528 1.00 88.75 336 LYS A C 1
ATOM 2579 O O . LYS A 1 336 ? -11.002 -0.608 2.695 1.00 88.75 336 LYS A O 1
ATOM 2584 N N . ALA A 1 337 ? -9.176 0.702 2.641 1.00 88.19 337 ALA A N 1
ATOM 2585 C CA . ALA A 1 337 ? -8.254 -0.350 3.078 1.00 88.19 337 ALA A CA 1
ATOM 2586 C C . ALA A 1 337 ? -8.539 -0.782 4.525 1.00 88.19 337 ALA A C 1
ATOM 2588 O O . ALA A 1 337 ? -8.500 -1.969 4.854 1.00 88.19 337 ALA A O 1
ATOM 2589 N N . LEU A 1 338 ? -8.898 0.182 5.374 1.00 91.31 338 LEU A N 1
ATOM 2590 C CA . LEU A 1 338 ? -9.221 -0.027 6.777 1.00 91.31 338 LEU A CA 1
ATOM 2591 C C . LEU A 1 338 ? -10.418 0.845 7.175 1.00 91.31 338 LEU A C 1
ATOM 2593 O O . LEU A 1 338 ? -10.573 1.963 6.700 1.00 91.31 338 LEU A O 1
ATOM 2597 N N . VAL A 1 339 ? -11.272 0.363 8.070 1.00 91.19 339 VAL A N 1
ATOM 2598 C CA . VAL A 1 339 ? -12.410 1.105 8.620 1.00 91.19 339 VAL A CA 1
ATOM 2599 C C . VAL A 1 339 ? -12.036 1.583 10.014 1.00 91.19 339 VAL A C 1
ATOM 2601 O O . VAL A 1 339 ? -11.717 0.782 10.897 1.00 91.19 339 VAL A O 1
ATOM 2604 N N . SER A 1 340 ? -12.071 2.902 10.224 1.00 87.94 340 SER A N 1
ATOM 2605 C CA . SER A 1 340 ? -11.763 3.535 11.516 1.00 87.94 340 SER A CA 1
ATOM 2606 C C . SER A 1 340 ? -10.398 3.151 12.096 1.00 87.94 340 SER A C 1
ATOM 2608 O O . SER A 1 340 ? -10.215 3.086 13.318 1.00 87.94 340 SER A O 1
ATOM 2610 N N . ALA A 1 341 ? -9.447 2.847 11.220 1.00 89.81 341 ALA A N 1
ATOM 2611 C CA . ALA A 1 341 ? -8.125 2.366 11.559 1.00 89.81 341 ALA A CA 1
ATOM 2612 C C . ALA A 1 341 ? -8.121 1.144 12.498 1.00 89.81 341 ALA A C 1
ATOM 2614 O O . ALA A 1 341 ? -7.255 1.008 13.369 1.00 89.81 341 ALA A O 1
ATOM 2615 N N . ARG A 1 342 ? -9.139 0.287 12.358 1.00 92.56 342 ARG A N 1
ATOM 2616 C CA . ARG A 1 342 ? -9.322 -0.925 13.160 1.00 92.56 342 ARG A CA 1
ATOM 2617 C C . ARG A 1 342 ? -9.729 -2.119 12.315 1.00 92.56 342 ARG A C 1
ATOM 2619 O O . ARG A 1 342 ? -9.086 -3.149 12.446 1.00 92.56 342 ARG A O 1
ATOM 2626 N N . TRP A 1 343 ? -10.771 -2.003 11.491 1.00 93.56 343 TRP A N 1
ATOM 2627 C CA . TRP A 1 343 ? -11.346 -3.171 10.821 1.00 93.56 343 TRP A CA 1
ATOM 2628 C C . TRP A 1 343 ? -10.966 -3.267 9.359 1.00 93.56 343 TRP A C 1
ATOM 2630 O O . TRP A 1 343 ? -11.131 -2.303 8.619 1.00 93.56 343 TRP A O 1
ATOM 2640 N N . SER A 1 344 ? -10.542 -4.440 8.919 1.00 93.75 344 SER A N 1
ATOM 2641 C CA . SER A 1 344 ? -10.527 -4.782 7.499 1.00 93.75 344 SER A CA 1
ATOM 2642 C C . SER A 1 344 ? -11.788 -5.572 7.168 1.00 93.75 344 SER A C 1
ATOM 2644 O O . SER A 1 344 ? -12.220 -6.404 7.966 1.00 93.75 344 SER A O 1
ATOM 2646 N N . LEU A 1 345 ? -12.377 -5.306 6.006 1.00 92.94 345 LEU A N 1
ATOM 2647 C CA . LEU A 1 345 ? -13.534 -6.048 5.515 1.00 92.94 345 LEU A CA 1
ATOM 2648 C C . LEU A 1 345 ? -13.050 -7.203 4.637 1.00 92.94 345 LEU A C 1
ATOM 2650 O O . LEU A 1 345 ? -12.340 -6.969 3.659 1.00 92.94 345 LEU A O 1
ATOM 2654 N N . LEU A 1 346 ? -13.419 -8.429 5.002 1.00 90.81 346 LEU A N 1
ATOM 2655 C CA . LEU A 1 346 ? -13.199 -9.628 4.199 1.00 90.81 346 LEU A CA 1
ATOM 2656 C C . LEU A 1 346 ? -14.525 -10.108 3.638 1.00 90.81 346 LEU A C 1
ATOM 2658 O O . LEU A 1 346 ? -15.485 -10.282 4.384 1.00 90.81 346 LEU A O 1
ATOM 2662 N N . ASP A 1 347 ? -14.554 -10.336 2.336 1.00 87.38 347 ASP A N 1
ATOM 2663 C CA . ASP A 1 347 ? -15.706 -10.922 1.675 1.00 87.38 347 ASP A CA 1
ATOM 2664 C C . ASP A 1 347 ? -15.612 -12.447 1.746 1.00 87.38 347 ASP A C 1
ATOM 2666 O O . ASP A 1 347 ? -14.607 -13.024 1.324 1.00 87.38 347 ASP A O 1
ATOM 2670 N N . ARG A 1 348 ? -16.623 -13.093 2.326 1.00 82.38 348 ARG A N 1
ATOM 2671 C CA . ARG A 1 348 ? -16.706 -14.547 2.461 1.00 82.38 348 ARG A CA 1
ATOM 2672 C C . ARG A 1 348 ? -18.003 -15.039 1.836 1.00 82.38 348 ARG A C 1
ATOM 2674 O O . ARG A 1 348 ? -19.078 -14.511 2.105 1.00 82.38 348 ARG A O 1
ATOM 2681 N N . VAL A 1 349 ? -17.889 -16.076 1.021 1.00 74.81 349 VAL A N 1
ATOM 2682 C CA . VAL A 1 349 ? -19.032 -16.808 0.476 1.00 74.81 349 VAL A CA 1
ATOM 2683 C C . VAL A 1 349 ? -19.134 -18.113 1.256 1.00 74.81 349 VAL A C 1
ATOM 2685 O O . VAL A 1 349 ? -18.155 -18.857 1.334 1.00 74.81 349 VAL A O 1
ATOM 2688 N N . GLU A 1 350 ? -20.278 -18.349 1.891 1.00 76.19 350 GLU A N 1
ATOM 2689 C CA . GLU A 1 350 ? -20.582 -19.613 2.562 1.00 76.19 350 GLU A CA 1
ATOM 2690 C C . GLU A 1 350 ? -20.963 -20.699 1.540 1.00 76.19 350 GLU A C 1
ATOM 2692 O O . GLU A 1 350 ? -21.239 -20.419 0.372 1.00 76.19 350 GLU A O 1
ATOM 2697 N N . LEU A 1 351 ? -20.954 -21.965 1.971 1.00 55.22 351 LEU A N 1
ATOM 2698 C CA . LEU A 1 351 ? -21.238 -23.129 1.115 1.00 55.22 351 LEU A CA 1
ATOM 2699 C C . LEU A 1 351 ? -22.648 -23.102 0.501 1.00 55.22 351 LEU A C 1
ATOM 2701 O O . LEU A 1 351 ? -22.863 -23.681 -0.559 1.00 55.22 351 LEU A O 1
ATOM 2705 N N . ASP A 1 352 ? -23.595 -22.423 1.149 1.00 77.75 352 ASP A N 1
ATOM 2706 C CA . ASP A 1 352 ? -24.966 -22.218 0.666 1.00 77.75 352 ASP A CA 1
ATOM 2707 C C . ASP A 1 352 ? -25.069 -21.119 -0.414 1.00 77.75 352 ASP A C 1
ATOM 2709 O O . ASP A 1 352 ? -26.165 -20.772 -0.856 1.00 77.75 352 ASP A O 1
ATOM 2713 N N . GLY A 1 353 ? -23.934 -20.553 -0.837 1.00 77.88 353 GLY A N 1
ATOM 2714 C CA . GLY A 1 353 ? -23.853 -19.455 -1.796 1.00 77.88 353 GLY A CA 1
ATOM 2715 C C . GLY A 1 353 ? -24.158 -18.089 -1.185 1.00 77.88 353 GLY A C 1
ATOM 2716 O O . GLY A 1 353 ? -24.118 -17.077 -1.894 1.00 77.88 353 GLY A O 1
ATOM 2717 N N . ARG A 1 354 ? -24.444 -18.012 0.119 1.00 85.50 354 ARG A N 1
ATOM 2718 C CA . ARG A 1 354 ? -24.733 -16.747 0.778 1.00 85.50 354 ARG A CA 1
ATOM 2719 C C . ARG A 1 354 ? -23.445 -15.991 1.055 1.00 85.50 354 ARG A C 1
ATOM 2721 O O . ARG A 1 354 ? -22.478 -16.511 1.608 1.00 85.50 354 ARG A O 1
ATOM 2728 N N . ARG A 1 355 ? -23.438 -14.718 0.662 1.00 90.44 355 ARG A N 1
ATOM 2729 C CA . ARG A 1 355 ? -22.288 -13.841 0.853 1.00 90.44 355 ARG A CA 1
ATOM 2730 C C . ARG A 1 355 ? -22.418 -13.037 2.137 1.00 90.44 355 ARG A C 1
ATOM 2732 O O . ARG A 1 355 ? -23.450 -12.411 2.380 1.00 90.44 355 ARG A O 1
ATOM 2739 N N . TYR A 1 356 ? -21.339 -13.004 2.904 1.00 91.81 356 TYR A N 1
ATOM 2740 C CA . TYR A 1 356 ? -21.194 -12.190 4.098 1.00 91.81 356 TYR A CA 1
ATOM 2741 C C . TYR A 1 356 ? -19.874 -11.429 4.076 1.00 91.81 356 TYR A C 1
ATOM 2743 O O . TYR A 1 356 ? -18.836 -11.919 3.639 1.00 91.81 356 TYR A O 1
ATOM 2751 N N . ILE A 1 357 ? -19.906 -10.219 4.618 1.00 93.81 357 ILE A N 1
ATOM 2752 C CA . ILE A 1 357 ? -18.743 -9.380 4.827 1.00 93.81 357 ILE A CA 1
ATOM 2753 C C . ILE A 1 357 ? -18.372 -9.451 6.305 1.00 93.81 357 ILE A C 1
ATOM 2755 O O . ILE A 1 357 ? -19.122 -9.019 7.184 1.00 93.81 357 ILE A O 1
ATOM 2759 N N . VAL A 1 358 ? -17.186 -9.979 6.581 1.00 93.25 358 VAL A N 1
ATOM 2760 C CA . VAL A 1 358 ? -16.643 -10.125 7.929 1.00 93.25 358 VAL A CA 1
ATOM 2761 C C . VAL A 1 358 ? -15.715 -8.952 8.228 1.00 93.25 358 VAL A C 1
ATOM 2763 O O . VAL A 1 358 ? -14.681 -8.771 7.583 1.00 93.25 358 VAL A O 1
ATOM 2766 N N . ALA A 1 359 ? -16.054 -8.161 9.242 1.00 94.25 359 ALA A N 1
ATOM 2767 C CA . ALA A 1 359 ? -15.198 -7.105 9.760 1.00 94.25 359 ALA A CA 1
ATOM 2768 C C . ALA A 1 359 ? -14.209 -7.690 10.773 1.00 94.25 359 ALA A C 1
ATOM 2770 O O . ALA A 1 359 ? -14.584 -8.068 11.883 1.00 94.25 359 ALA A O 1
ATOM 2771 N N . ARG A 1 360 ? -12.927 -7.753 10.413 1.00 91.50 360 ARG A N 1
ATOM 2772 C CA . ARG A 1 360 ? -11.873 -8.289 11.284 1.00 91.50 360 ARG A CA 1
ATOM 2773 C C . ARG A 1 360 ? -11.030 -7.182 11.879 1.00 91.50 360 ARG A C 1
ATOM 2775 O O . ARG A 1 360 ? -10.588 -6.290 11.159 1.00 91.50 360 ARG A O 1
ATOM 2782 N N . GLU A 1 361 ? -10.781 -7.256 13.185 1.00 90.75 361 GLU A N 1
ATOM 2783 C CA . GLU A 1 361 ? -9.801 -6.387 13.829 1.00 90.75 361 GLU A CA 1
ATOM 2784 C C . GLU A 1 361 ? -8.412 -6.649 13.235 1.00 90.75 361 GLU A C 1
ATOM 2786 O O . GLU A 1 361 ? -7.908 -7.770 13.251 1.00 90.75 361 GLU A O 1
ATOM 2791 N N . ASN A 1 362 ? -7.816 -5.592 12.700 1.00 88.69 362 ASN A N 1
ATOM 2792 C CA . ASN A 1 362 ? -6.518 -5.604 12.055 1.00 88.69 362 ASN A CA 1
ATOM 2793 C C . ASN A 1 362 ? -5.840 -4.213 12.107 1.00 88.69 362 ASN A C 1
ATOM 2795 O O . ASN A 1 362 ? -5.486 -3.652 11.058 1.00 88.69 362 ASN A O 1
ATOM 2799 N N . PRO A 1 363 ? -5.703 -3.588 13.295 1.00 88.75 363 PRO A N 1
ATOM 2800 C CA . PRO A 1 363 ? -5.016 -2.313 13.423 1.00 88.75 363 PRO A CA 1
ATOM 2801 C C . PRO A 1 363 ? -3.529 -2.473 13.049 1.00 88.75 363 PRO A C 1
ATOM 2803 O O . PRO A 1 363 ? -2.913 -3.465 13.435 1.00 88.75 363 PRO A O 1
ATOM 2806 N N . PRO A 1 364 ? -2.931 -1.503 12.337 1.00 87.31 364 PRO A N 1
ATOM 2807 C CA . PRO A 1 364 ? -1.501 -1.496 12.045 1.00 87.31 364 PRO A CA 1
ATOM 2808 C C . PRO A 1 364 ? -0.666 -1.560 13.325 1.00 87.31 364 PRO A C 1
ATOM 2810 O O . PRO A 1 364 ? -0.951 -0.827 14.284 1.00 87.31 364 PRO A O 1
ATOM 2813 N N . GLY A 1 365 ? 0.352 -2.422 13.323 1.00 79.81 365 GLY A N 1
ATOM 2814 C CA . GLY A 1 365 ? 1.254 -2.618 14.453 1.00 79.81 365 GLY A CA 1
ATOM 2815 C C . GLY A 1 365 ? 2.299 -1.511 14.493 1.00 79.81 365 GLY A C 1
ATOM 2816 O O . GLY A 1 365 ? 3.324 -1.613 13.836 1.00 79.81 365 GLY A O 1
ATOM 2817 N N . ALA A 1 366 ? 2.034 -0.439 15.238 1.00 80.88 366 ALA A N 1
ATOM 2818 C CA . ALA A 1 366 ? 2.908 0.730 15.288 1.00 80.88 366 ALA A CA 1
ATOM 2819 C C . ALA A 1 366 ? 3.674 0.799 16.624 1.00 80.88 366 ALA A C 1
ATOM 2821 O O . ALA A 1 366 ? 3.109 1.307 17.605 1.00 80.88 366 ALA A O 1
ATOM 2822 N N . PRO A 1 367 ? 4.924 0.294 16.690 1.00 75.31 367 PRO A N 1
ATOM 2823 C CA . PRO A 1 367 ? 5.793 0.541 17.837 1.00 75.31 367 PRO A CA 1
ATOM 2824 C C . PRO A 1 367 ? 6.111 2.038 17.932 1.00 75.31 367 PRO A C 1
ATOM 2826 O O . PRO A 1 367 ? 5.981 2.772 16.954 1.00 75.31 367 PRO A O 1
ATOM 2829 N N . GLY A 1 368 ? 6.481 2.506 19.118 1.00 80.81 368 GLY A N 1
ATOM 2830 C CA . GLY A 1 368 ? 6.854 3.900 19.347 1.00 80.81 368 GLY A CA 1
ATOM 2831 C C . GLY A 1 368 ? 6.642 4.319 20.801 1.00 80.81 368 GLY A C 1
ATOM 2832 O O . GLY A 1 368 ? 6.158 3.509 21.595 1.00 80.81 368 GLY A O 1
ATOM 2833 N N . PRO A 1 369 ? 6.947 5.581 21.146 1.00 84.88 369 PRO A N 1
ATOM 2834 C CA . PRO A 1 369 ? 6.924 6.055 22.526 1.00 84.88 369 PRO A CA 1
ATOM 2835 C C . PRO A 1 369 ? 5.583 5.807 23.234 1.00 84.88 369 PRO A C 1
ATOM 2837 O O . PRO A 1 369 ? 4.505 6.008 22.656 1.00 84.88 369 PRO A O 1
ATOM 2840 N N . GLU A 1 370 ? 5.642 5.411 24.507 1.00 86.12 370 GLU A N 1
ATOM 2841 C CA . GLU A 1 370 ? 4.452 5.144 25.331 1.00 86.12 370 GLU A CA 1
ATOM 2842 C C . GLU A 1 370 ? 3.616 6.402 25.589 1.00 86.12 370 GLU A C 1
ATOM 2844 O O . GLU A 1 370 ? 2.392 6.322 25.681 1.00 86.12 370 GLU A O 1
ATOM 2849 N N . ALA A 1 371 ? 4.257 7.577 25.606 1.00 90.19 371 ALA A N 1
ATOM 2850 C CA . ALA A 1 371 ? 3.590 8.875 25.732 1.00 90.19 371 ALA A CA 1
ATOM 2851 C C . ALA A 1 371 ? 2.565 9.139 24.607 1.00 90.19 371 ALA A C 1
ATOM 2853 O O . ALA A 1 371 ? 1.627 9.934 24.755 1.00 90.19 371 ALA A O 1
ATOM 2854 N N . LEU A 1 372 ? 2.727 8.474 23.461 1.00 93.69 372 LEU A N 1
ATOM 2855 C CA . LEU A 1 372 ? 1.797 8.567 22.349 1.00 93.69 372 LEU A CA 1
ATOM 2856 C C . LEU A 1 372 ? 0.631 7.591 22.524 1.00 93.69 372 LEU A C 1
ATOM 2858 O O . LEU A 1 372 ? 0.765 6.461 22.980 1.00 93.69 372 LEU A O 1
ATOM 2862 N N . SER A 1 373 ? -0.549 8.004 22.089 1.00 93.50 373 SER A N 1
ATOM 2863 C CA . SER A 1 373 ? -1.688 7.103 21.947 1.00 93.50 373 SER A CA 1
ATOM 2864 C C . SER A 1 373 ? -1.444 6.103 20.806 1.00 93.50 373 SER A C 1
ATOM 2866 O O . SER A 1 373 ? -0.708 6.410 19.861 1.00 93.50 373 SER A O 1
ATOM 2868 N N . PRO A 1 374 ? -2.131 4.943 20.799 1.00 91.25 374 PRO A N 1
ATOM 2869 C CA . PRO A 1 374 ? -2.046 3.991 19.689 1.00 91.25 374 PRO A CA 1
ATOM 2870 C C . PRO A 1 374 ? -2.310 4.627 18.317 1.00 91.25 374 PRO A C 1
ATOM 2872 O O . PRO A 1 374 ? -1.674 4.273 17.328 1.00 91.25 374 PRO A O 1
ATOM 2875 N N . ARG A 1 375 ? -3.217 5.611 18.252 1.00 93.31 375 ARG A N 1
ATOM 2876 C CA . ARG A 1 375 ? -3.569 6.288 17.000 1.00 93.31 375 ARG A CA 1
ATOM 2877 C C . ARG A 1 375 ? -2.491 7.266 16.528 1.00 93.31 375 ARG A C 1
ATOM 2879 O O . ARG A 1 375 ? -2.237 7.350 15.330 1.00 93.31 375 ARG A O 1
ATOM 2886 N N . GLU A 1 376 ? -1.859 7.987 17.450 1.00 95.75 376 GLU A N 1
ATOM 2887 C CA . GLU A 1 376 ? -0.718 8.857 17.134 1.00 95.75 376 GLU A CA 1
ATOM 2888 C C . GLU A 1 376 ? 0.462 8.023 16.618 1.00 95.75 376 GLU A C 1
ATOM 2890 O O . GLU A 1 376 ? 1.028 8.367 15.580 1.00 95.75 376 GLU A O 1
ATOM 2895 N N . ARG A 1 377 ? 0.757 6.877 17.255 1.00 94.19 377 ARG A N 1
ATOM 2896 C CA . ARG A 1 377 ? 1.792 5.945 16.775 1.00 94.19 377 ARG A CA 1
ATOM 2897 C C . ARG A 1 377 ? 1.512 5.438 15.365 1.00 94.19 377 ARG A C 1
ATOM 2899 O O . ARG A 1 377 ? 2.411 5.437 14.537 1.00 94.19 377 ARG A O 1
ATOM 2906 N N . GLN A 1 378 ? 0.273 5.059 15.055 1.00 94.00 378 GLN A N 1
ATOM 2907 C CA . GLN A 1 378 ? -0.089 4.594 13.710 1.00 94.00 378 GLN A CA 1
ATOM 2908 C C . GLN A 1 378 ? 0.132 5.654 12.632 1.00 94.00 378 GLN A C 1
ATOM 2910 O O . GLN A 1 378 ? 0.692 5.352 11.580 1.00 94.00 378 GLN A O 1
ATOM 2915 N N . VAL A 1 379 ? -0.282 6.897 12.890 1.00 95.56 379 VAL A N 1
ATOM 2916 C CA . VAL A 1 379 ? -0.064 8.001 11.946 1.00 95.56 379 VAL A CA 1
ATOM 2917 C C . VAL A 1 379 ? 1.430 8.252 11.732 1.00 95.56 379 VAL A C 1
ATOM 2919 O O . VAL A 1 379 ? 1.855 8.439 10.591 1.00 95.56 379 VAL A O 1
ATOM 2922 N N . LEU A 1 380 ? 2.236 8.218 12.796 1.00 94.44 380 LEU A N 1
ATOM 2923 C CA . LEU A 1 380 ? 3.686 8.393 12.690 1.00 94.44 380 LEU A CA 1
ATOM 2924 C C . LEU A 1 380 ? 4.385 7.223 12.003 1.00 94.44 380 LEU A C 1
ATOM 2926 O O . LEU A 1 380 ? 5.275 7.455 11.190 1.00 94.44 380 LEU A O 1
ATOM 2930 N N . ALA A 1 381 ? 3.943 5.990 12.243 1.00 92.12 381 ALA A N 1
ATOM 2931 C CA . ALA A 1 381 ? 4.503 4.817 11.590 1.00 92.12 381 ALA A CA 1
ATOM 2932 C C . ALA A 1 381 ? 4.326 4.878 10.064 1.00 92.12 381 ALA A C 1
ATOM 2934 O O . ALA A 1 381 ? 5.294 4.689 9.333 1.00 92.12 381 ALA A O 1
ATOM 2935 N N . PHE A 1 382 ? 3.143 5.245 9.557 1.00 92.44 382 PHE A N 1
ATOM 2936 C CA . PHE A 1 382 ? 2.976 5.470 8.114 1.00 92.44 382 PHE A CA 1
ATOM 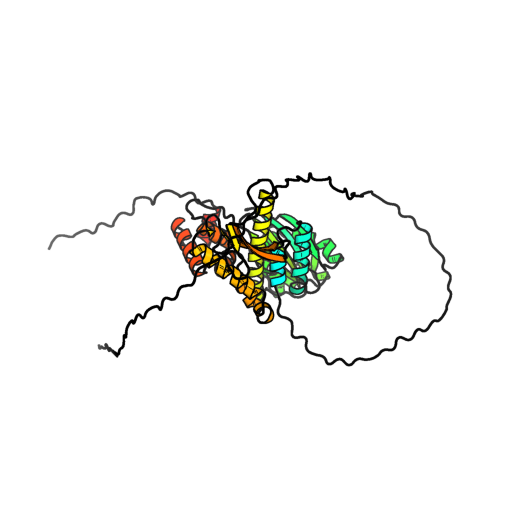2937 C C . PHE A 1 382 ? 3.736 6.703 7.612 1.00 92.44 382 PHE A C 1
ATOM 2939 O O . PHE A 1 382 ? 4.294 6.687 6.515 1.00 92.44 382 PHE A O 1
ATOM 2946 N N . ALA A 1 383 ? 3.821 7.768 8.412 1.00 92.31 383 ALA A N 1
ATOM 2947 C CA . ALA A 1 383 ? 4.625 8.934 8.058 1.00 92.31 383 ALA A CA 1
ATOM 2948 C C . ALA A 1 383 ? 6.122 8.589 7.898 1.00 92.31 383 ALA A C 1
ATOM 2950 O O . ALA A 1 383 ? 6.764 9.122 6.991 1.00 92.31 383 ALA A O 1
ATOM 2951 N N . LYS A 1 384 ? 6.652 7.674 8.722 1.00 88.00 384 LYS A N 1
ATOM 2952 C CA . LYS A 1 384 ? 8.019 7.126 8.638 1.00 88.00 384 LYS A CA 1
ATOM 2953 C C . LYS A 1 384 ? 8.240 6.287 7.378 1.00 88.00 384 LYS A C 1
ATOM 2955 O O . LYS A 1 384 ? 9.331 6.311 6.812 1.00 88.00 384 LYS A O 1
ATOM 2960 N N . LEU A 1 385 ? 7.194 5.619 6.893 1.00 87.50 385 LEU A N 1
ATOM 2961 C CA . LEU A 1 385 ? 7.185 4.918 5.602 1.00 87.50 385 LEU A CA 1
ATOM 2962 C C . LEU A 1 385 ? 7.128 5.871 4.390 1.00 87.50 385 LEU A C 1
ATOM 2964 O O . LEU A 1 385 ? 7.058 5.413 3.255 1.00 87.50 385 LEU A O 1
ATOM 2968 N N . GLY A 1 386 ? 7.157 7.191 4.610 1.00 88.19 386 GLY A N 1
ATOM 2969 C CA . GLY A 1 386 ? 7.143 8.202 3.549 1.00 88.19 386 GLY A CA 1
ATOM 2970 C C . GLY A 1 386 ? 5.740 8.648 3.132 1.00 88.19 386 GLY A C 1
ATOM 2971 O O . GLY A 1 386 ? 5.601 9.485 2.239 1.00 88.19 386 GLY A O 1
ATOM 2972 N N . HIS A 1 387 ? 4.684 8.153 3.786 1.00 92.31 387 HIS A N 1
ATOM 2973 C CA . HIS A 1 387 ? 3.319 8.485 3.393 1.00 92.31 387 HIS A CA 1
ATOM 2974 C C . HIS A 1 387 ? 2.987 9.947 3.733 1.00 92.31 387 HIS A C 1
ATOM 2976 O O . HIS A 1 387 ? 3.272 10.468 4.819 1.00 92.31 387 HIS A O 1
ATOM 2982 N N . HIS A 1 388 ? 2.339 10.622 2.787 1.00 92.69 388 HIS A N 1
ATOM 2983 C CA . HIS A 1 3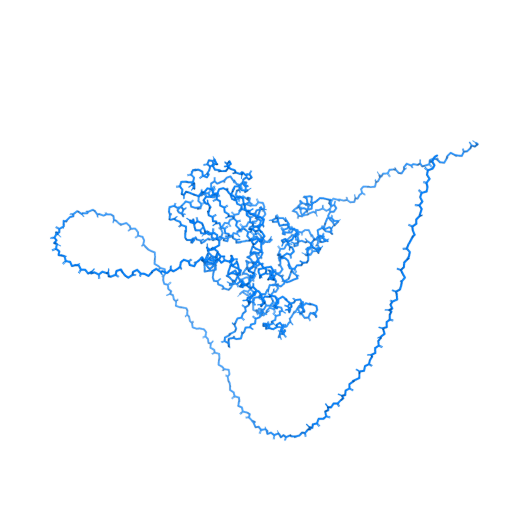88 ? 1.781 11.957 2.977 1.00 92.69 388 HIS A CA 1
ATOM 2984 C C . HIS A 1 388 ? 0.392 11.865 3.625 1.00 92.69 388 HIS A C 1
ATOM 2986 O O . HIS A 1 388 ? -0.275 10.838 3.529 1.00 92.69 388 HIS A O 1
ATOM 2992 N N . ASN A 1 389 ? -0.077 12.942 4.262 1.00 95.62 389 ASN A N 1
ATOM 2993 C CA . ASN A 1 389 ? -1.263 12.892 5.132 1.00 95.62 389 ASN A CA 1
ATOM 2994 C C . ASN A 1 389 ? -2.529 12.341 4.453 1.00 95.62 389 ASN A C 1
ATOM 2996 O O . ASN A 1 389 ? -3.258 11.576 5.077 1.00 95.62 389 ASN A O 1
ATOM 3000 N N . LYS A 1 390 ? -2.756 12.657 3.169 1.00 95.06 390 LYS A N 1
ATOM 3001 C CA . LYS A 1 390 ? -3.898 12.120 2.408 1.00 95.06 390 LYS A CA 1
ATOM 3002 C C . LYS A 1 390 ? -3.819 10.604 2.222 1.00 95.06 390 LYS A C 1
ATOM 3004 O O . LYS A 1 390 ? -4.841 9.936 2.328 1.00 95.06 390 LYS A O 1
ATOM 3009 N N . LEU A 1 391 ? -2.626 10.068 1.969 1.00 95.00 391 LEU A N 1
ATOM 3010 C CA . LEU A 1 391 ? -2.422 8.627 1.880 1.00 95.00 391 LEU A CA 1
ATOM 3011 C C . LEU A 1 391 ? -2.577 7.971 3.255 1.00 95.00 391 LEU A C 1
ATOM 3013 O O . LEU A 1 391 ? -3.347 7.031 3.360 1.00 95.00 391 LEU A O 1
ATOM 3017 N N . ILE A 1 392 ? -1.997 8.547 4.317 1.00 95.81 392 ILE A N 1
ATOM 3018 C CA . ILE A 1 392 ? -2.194 8.058 5.697 1.00 95.81 392 ILE A CA 1
ATOM 3019 C C . ILE A 1 392 ? -3.687 8.010 6.055 1.00 95.81 392 ILE A C 1
ATOM 3021 O O . ILE A 1 392 ? -4.159 7.058 6.670 1.00 95.81 392 ILE A O 1
ATOM 3025 N N . ALA A 1 393 ? -4.449 9.037 5.671 1.00 96.50 393 ALA A N 1
ATOM 3026 C CA . ALA A 1 393 ? -5.891 9.087 5.884 1.00 96.50 393 ALA A CA 1
ATOM 3027 C C . ALA A 1 393 ? -6.614 7.936 5.166 1.00 96.50 393 ALA A C 1
ATOM 3029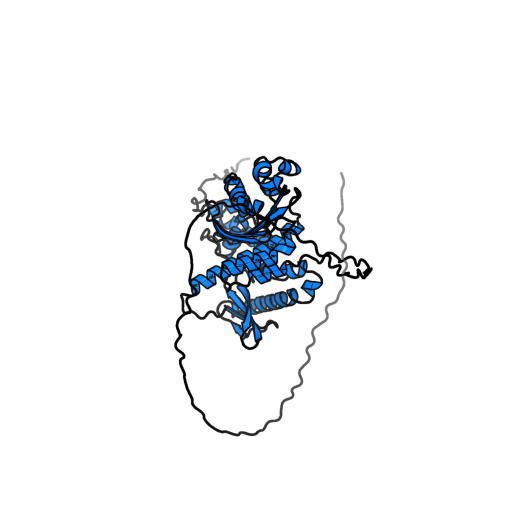 O O . ALA A 1 393 ? -7.511 7.327 5.749 1.00 96.50 393 ALA A O 1
ATOM 3030 N N . TYR A 1 394 ? -6.189 7.612 3.941 1.00 96.19 394 TYR A N 1
ATOM 3031 C CA . TYR A 1 394 ? -6.695 6.480 3.169 1.00 96.19 394 TYR A CA 1
ATOM 3032 C C . TYR A 1 394 ? -6.302 5.127 3.790 1.00 96.19 394 TYR A C 1
ATOM 3034 O O . TYR A 1 394 ? -7.185 4.302 4.022 1.00 96.19 394 TYR A O 1
ATOM 3042 N N . ASP A 1 395 ? -5.025 4.932 4.149 1.00 94.38 395 ASP A N 1
ATOM 3043 C CA . ASP A 1 395 ? -4.508 3.728 4.828 1.00 94.38 395 ASP A CA 1
ATOM 3044 C C . ASP A 1 395 ? -5.317 3.399 6.088 1.00 94.38 395 ASP A C 1
ATOM 3046 O O . ASP A 1 395 ? -5.667 2.252 6.362 1.00 94.38 395 ASP A O 1
ATOM 3050 N N . LEU A 1 396 ? -5.620 4.437 6.866 1.00 95.25 396 LEU A N 1
ATOM 3051 C CA . LEU A 1 396 ? -6.297 4.346 8.151 1.00 95.25 396 LEU A CA 1
ATOM 3052 C C . LEU A 1 396 ? -7.829 4.450 8.032 1.00 95.25 396 LEU A C 1
ATOM 3054 O O . LEU A 1 396 ? -8.538 4.199 9.006 1.00 95.25 396 LEU A O 1
ATOM 3058 N N . GLY A 1 397 ? -8.370 4.834 6.876 1.00 94.62 397 GLY A N 1
ATOM 3059 C CA . GLY A 1 397 ? -9.799 5.106 6.684 1.00 94.62 397 GLY A CA 1
ATOM 3060 C C . GLY A 1 397 ? -10.377 6.152 7.638 1.00 94.62 397 GLY A C 1
ATOM 3061 O O . GLY A 1 397 ? -11.511 6.004 8.110 1.00 94.62 397 GLY A O 1
ATOM 3062 N N . ILE A 1 398 ? -9.595 7.192 7.933 1.00 94.88 398 ILE A N 1
ATOM 3063 C CA . ILE A 1 398 ? -9.970 8.353 8.756 1.00 94.88 398 ILE A CA 1
ATOM 3064 C C . ILE A 1 398 ? -9.907 9.637 7.916 1.00 94.88 398 ILE A C 1
ATOM 3066 O O . ILE A 1 398 ? -9.451 9.620 6.778 1.00 94.88 398 ILE A O 1
ATOM 3070 N N . ALA A 1 399 ? -10.369 10.768 8.452 1.00 94.25 399 ALA A N 1
ATOM 3071 C CA . ALA A 1 399 ? -10.288 12.038 7.731 1.00 94.25 399 ALA A CA 1
ATOM 3072 C C . ALA A 1 399 ? -8.852 12.603 7.717 1.00 94.25 399 ALA A C 1
ATOM 3074 O O . ALA A 1 399 ? -8.130 12.509 8.711 1.00 94.25 399 ALA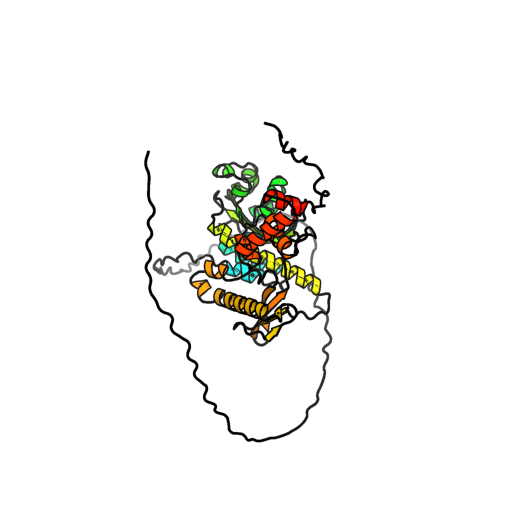 A O 1
ATOM 3075 N N . ASP A 1 400 ? -8.459 13.278 6.629 1.00 95.69 400 ASP A N 1
ATOM 3076 C CA . ASP A 1 400 ? -7.163 13.983 6.524 1.00 95.69 400 ASP A CA 1
ATOM 3077 C C . ASP A 1 400 ? -6.995 15.046 7.628 1.00 95.69 400 ASP A C 1
ATOM 3079 O O . ASP A 1 400 ? -5.919 15.209 8.203 1.00 95.69 400 ASP A O 1
ATOM 3083 N N . SER A 1 401 ? -8.085 15.717 8.018 1.00 97.06 401 SER A N 1
ATOM 3084 C CA . SER A 1 401 ? -8.092 16.628 9.169 1.00 97.06 401 SER A CA 1
ATOM 3085 C C . SER A 1 401 ? -7.736 15.914 10.477 1.00 97.06 401 SER A C 1
ATOM 3087 O O . SER A 1 401 ? -6.963 16.444 11.274 1.00 97.06 401 SER A O 1
ATOM 3089 N N . THR A 1 402 ? -8.228 14.688 10.681 1.00 97.12 402 THR A N 1
ATOM 3090 C CA . THR A 1 402 ? -7.885 13.860 11.844 1.00 97.12 402 THR A CA 1
ATOM 3091 C C . THR A 1 402 ? -6.399 13.513 11.855 1.00 97.12 402 THR A C 1
ATOM 3093 O O . THR A 1 402 ? -5.773 13.614 12.907 1.00 97.12 402 THR A O 1
ATOM 3096 N N . VAL A 1 403 ? -5.804 13.181 10.702 1.00 97.69 403 VAL A N 1
ATOM 3097 C CA . VAL A 1 403 ? -4.354 12.927 10.590 1.00 97.69 403 VAL A CA 1
ATOM 3098 C C . VAL A 1 403 ? -3.548 14.148 11.033 1.00 97.69 403 VAL A C 1
ATOM 3100 O O . VAL A 1 403 ? -2.633 14.020 11.843 1.00 97.69 403 VAL A O 1
ATOM 3103 N N . ARG A 1 404 ? -3.913 15.348 10.564 1.00 97.12 404 ARG A N 1
ATOM 3104 C CA . ARG A 1 404 ? -3.230 16.598 10.948 1.00 97.12 404 ARG A CA 1
ATOM 3105 C C . ARG A 1 404 ? -3.319 16.867 12.449 1.00 97.12 404 ARG A C 1
ATOM 3107 O O . ARG A 1 404 ? -2.314 17.216 13.060 1.00 97.12 404 ARG A O 1
ATOM 3114 N N . VAL A 1 405 ? -4.495 16.664 13.046 1.00 97.75 405 VAL A N 1
ATOM 3115 C CA . VAL A 1 405 ? -4.696 16.816 14.497 1.00 97.75 405 VAL A CA 1
ATOM 3116 C C . VAL A 1 405 ? -3.839 15.820 15.280 1.00 97.75 405 VAL A C 1
ATOM 3118 O O . VAL A 1 405 ? -3.225 16.199 16.274 1.00 97.75 405 VAL A O 1
ATOM 3121 N N . LEU A 1 406 ? -3.764 14.563 14.837 1.00 97.31 406 LEU A N 1
ATOM 3122 C CA . LEU A 1 406 ? -2.949 13.534 15.489 1.00 97.31 406 LEU A CA 1
ATOM 3123 C C . LEU A 1 406 ? -1.451 13.857 15.412 1.00 97.31 406 LEU A C 1
ATOM 3125 O O . LEU A 1 406 ? -0.763 13.743 16.422 1.00 97.31 406 LEU A O 1
ATOM 3129 N N . LEU A 1 407 ? -0.958 14.323 14.259 1.00 96.81 407 LEU A N 1
ATOM 3130 C CA . LEU A 1 407 ? 0.430 14.777 14.117 1.00 96.81 407 LEU A CA 1
ATOM 3131 C C . LEU A 1 407 ? 0.736 15.961 15.041 1.00 96.81 407 LEU A C 1
ATOM 3133 O O . LEU A 1 407 ? 1.750 15.943 15.728 1.00 96.81 407 LEU A O 1
ATOM 3137 N N . ALA A 1 408 ? -0.152 16.957 15.107 1.00 96.62 408 ALA A N 1
ATOM 3138 C CA . ALA A 1 408 ? 0.027 18.119 15.977 1.00 96.62 408 ALA A CA 1
ATOM 3139 C C . ALA A 1 408 ? 0.045 17.740 17.468 1.00 96.62 408 ALA A C 1
ATOM 3141 O O . ALA A 1 408 ? 0.873 18.242 18.226 1.00 96.62 408 ALA A O 1
ATOM 3142 N N . ARG A 1 409 ? -0.833 16.822 17.892 1.00 97.00 409 ARG A N 1
ATOM 3143 C CA . ARG A 1 409 ? -0.835 16.303 19.268 1.00 97.00 409 ARG A CA 1
ATOM 3144 C C . ARG A 1 409 ? 0.440 15.531 19.587 1.00 97.00 409 ARG A C 1
ATOM 3146 O O . ARG A 1 409 ? 0.996 15.724 20.661 1.00 97.00 409 ARG A O 1
ATOM 3153 N N . ALA A 1 410 ? 0.922 14.707 18.658 1.00 96.19 410 ALA A N 1
ATOM 3154 C CA . ALA A 1 410 ? 2.182 13.996 18.832 1.00 96.19 410 ALA A CA 1
ATOM 3155 C C . ALA A 1 410 ? 3.375 14.963 18.933 1.00 96.19 410 ALA A C 1
ATOM 3157 O O . ALA A 1 410 ? 4.186 14.817 19.840 1.00 96.19 410 ALA A O 1
ATOM 3158 N N . SER A 1 411 ? 3.435 15.996 18.083 1.00 95.69 411 SER A N 1
ATOM 3159 C CA . SER A 1 411 ? 4.432 17.073 18.184 1.00 95.69 411 SER A CA 1
ATOM 3160 C C . SER A 1 411 ? 4.427 17.747 19.551 1.00 95.69 411 SER A C 1
ATOM 3162 O O . SER A 1 411 ? 5.483 17.896 20.155 1.00 95.69 411 SER A O 1
ATOM 3164 N N . ALA A 1 412 ? 3.245 18.106 20.062 1.00 95.69 412 ALA A N 1
ATOM 3165 C CA . ALA A 1 412 ? 3.117 18.731 21.375 1.00 95.69 412 ALA A CA 1
ATOM 3166 C C . ALA A 1 412 ? 3.585 17.803 22.508 1.00 95.69 412 ALA A C 1
ATOM 3168 O O . ALA A 1 412 ? 4.282 18.251 23.412 1.00 95.69 412 ALA A O 1
ATOM 3169 N N . LYS A 1 413 ? 3.246 16.509 22.443 1.00 95.12 413 LYS A N 1
ATOM 3170 C CA . LYS A 1 413 ? 3.657 15.508 23.441 1.00 95.12 413 LYS A CA 1
ATOM 3171 C C . LYS A 1 413 ? 5.158 15.230 23.445 1.00 95.12 413 LYS A C 1
ATOM 3173 O O . LYS A 1 413 ? 5.696 14.923 24.499 1.00 95.12 413 LYS A O 1
ATOM 3178 N N . LEU A 1 414 ? 5.809 15.310 22.286 1.00 93.06 414 LEU A N 1
ATOM 3179 C CA . LEU A 1 414 ? 7.252 15.087 22.152 1.00 93.06 414 LEU A CA 1
ATOM 3180 C C . LEU A 1 414 ? 8.072 16.388 22.194 1.00 93.06 414 LEU A C 1
ATOM 3182 O O . LEU A 1 414 ? 9.286 16.332 22.065 1.00 93.06 414 LEU A O 1
ATOM 3186 N N . GLY A 1 415 ? 7.434 17.555 22.347 1.00 93.94 415 GLY A N 1
ATOM 3187 C CA . GLY A 1 415 ? 8.130 18.843 22.454 1.00 93.94 415 GLY A CA 1
ATOM 3188 C C . GLY A 1 415 ? 8.854 19.292 21.178 1.00 93.94 415 GLY A C 1
ATOM 3189 O O . GLY A 1 415 ? 9.859 19.989 21.261 1.00 93.94 415 GLY A O 1
ATOM 3190 N N . VAL A 1 416 ? 8.370 18.893 19.999 1.00 95.38 416 VAL A N 1
ATOM 3191 C CA . VAL A 1 416 ? 9.024 19.152 18.701 1.00 95.38 416 VAL A CA 1
ATOM 3192 C C . VAL A 1 416 ? 8.175 20.030 17.789 1.00 95.38 416 VAL A C 1
ATOM 3194 O O . VAL A 1 416 ? 6.943 20.015 17.854 1.00 95.38 416 VAL A O 1
ATOM 3197 N N . HIS A 1 417 ? 8.822 20.762 16.879 1.00 90.88 417 HIS A N 1
ATOM 3198 C CA . HIS A 1 417 ? 8.163 21.803 16.082 1.00 90.88 417 HIS A CA 1
ATOM 3199 C C . HIS A 1 417 ? 8.215 21.562 14.572 1.00 90.88 417 HIS A C 1
ATOM 3201 O O . HIS A 1 417 ? 7.489 22.217 13.823 1.00 90.88 417 HIS A O 1
ATOM 3207 N N . SER A 1 418 ? 9.011 20.596 14.102 1.00 92.38 418 SER A N 1
ATOM 3208 C CA . SER A 1 418 ? 9.034 20.202 12.691 1.00 92.38 418 SER A CA 1
ATOM 3209 C C . SER A 1 418 ? 8.647 18.739 12.473 1.00 92.38 418 SER A C 1
ATOM 3211 O O . SER A 1 418 ? 8.880 17.872 13.312 1.00 92.38 418 SER A O 1
ATOM 3213 N N . ARG A 1 419 ? 8.092 18.422 11.291 1.00 90.81 419 ARG A N 1
ATOM 3214 C CA . ARG A 1 419 ? 7.810 17.026 10.897 1.00 90.81 419 ARG A CA 1
ATOM 3215 C C . ARG A 1 419 ? 9.074 16.166 10.953 1.00 90.81 419 ARG A C 1
ATOM 3217 O O . ARG A 1 419 ? 9.002 14.997 11.303 1.00 90.81 419 ARG A O 1
ATOM 3224 N N . ARG A 1 420 ? 10.224 16.739 10.593 1.00 90.81 420 ARG A N 1
ATOM 3225 C CA . ARG A 1 420 ? 11.507 16.033 10.614 1.00 90.81 420 ARG A CA 1
ATOM 3226 C C . ARG A 1 420 ? 11.935 15.697 12.041 1.00 90.81 420 ARG A C 1
ATOM 3228 O O . ARG A 1 420 ? 12.341 14.567 12.272 1.00 90.81 420 ARG A O 1
ATOM 3235 N N . GLU A 1 421 ? 11.830 16.645 12.972 1.00 92.44 421 GLU A N 1
ATOM 3236 C CA . GLU A 1 421 ? 12.071 16.381 14.399 1.00 92.44 421 GLU A CA 1
ATOM 3237 C C . GLU A 1 421 ? 11.088 15.351 14.948 1.00 92.44 421 GLU A C 1
ATOM 3239 O O . GLU A 1 421 ? 11.507 14.431 15.633 1.00 92.44 421 GLU A O 1
ATOM 3244 N N . LEU A 1 422 ? 9.806 15.449 14.584 1.00 93.44 422 LEU A N 1
ATOM 3245 C CA . LEU A 1 422 ? 8.778 14.498 15.003 1.00 93.44 422 LEU A CA 1
ATOM 3246 C C . LEU A 1 422 ? 9.082 13.065 14.569 1.00 93.44 422 LEU A C 1
ATOM 3248 O O . LEU A 1 422 ? 8.933 12.146 15.366 1.00 93.44 422 LEU A O 1
ATOM 3252 N N . LEU A 1 423 ? 9.527 12.870 13.327 1.00 91.00 423 LEU A N 1
ATOM 3253 C CA . LEU A 1 423 ? 9.918 11.545 12.848 1.00 91.00 423 LEU A CA 1
ATOM 3254 C C . LEU A 1 423 ? 11.190 11.034 13.539 1.00 91.00 423 LEU A C 1
ATOM 3256 O O . LEU A 1 423 ? 11.252 9.856 13.850 1.00 91.00 423 LEU A O 1
ATOM 3260 N N . ARG A 1 424 ? 12.164 11.905 13.837 1.00 88.12 424 ARG A N 1
ATOM 3261 C CA . ARG A 1 424 ? 13.362 11.516 14.604 1.00 88.12 424 ARG A CA 1
ATOM 3262 C C . ARG A 1 424 ? 13.023 11.124 16.044 1.00 88.12 424 ARG A C 1
ATOM 3264 O O . ARG A 1 424 ? 13.378 10.039 16.474 1.00 88.12 424 ARG A O 1
ATOM 3271 N N . ALA A 1 425 ? 12.252 11.949 16.753 1.00 87.56 425 ALA A N 1
ATOM 3272 C CA . ALA A 1 425 ? 11.834 11.678 18.130 1.00 87.56 425 ALA A CA 1
ATOM 3273 C C . ALA A 1 425 ? 10.989 10.397 18.260 1.00 87.56 425 ALA A C 1
ATOM 3275 O O . ALA A 1 425 ? 10.993 9.745 19.304 1.00 87.56 425 ALA A O 1
ATOM 3276 N N . PHE A 1 426 ? 10.257 10.035 17.202 1.00 87.81 426 PHE A N 1
ATOM 3277 C CA . PHE A 1 426 ? 9.527 8.774 17.130 1.00 87.81 426 PHE A CA 1
ATOM 3278 C C . PHE A 1 426 ? 10.454 7.550 17.018 1.00 87.81 426 PHE A C 1
ATOM 3280 O O . PHE A 1 426 ? 10.124 6.510 17.584 1.00 87.81 426 PHE A O 1
ATOM 3287 N N . ASP A 1 427 ? 11.594 7.687 16.333 1.00 77.31 427 ASP A N 1
ATOM 3288 C CA . ASP A 1 427 ? 12.587 6.624 16.116 1.00 77.31 427 ASP A CA 1
ATOM 3289 C C . ASP A 1 427 ? 13.476 6.413 17.346 1.00 77.31 427 ASP A C 1
ATOM 3291 O O . ASP A 1 427 ? 13.701 5.280 17.764 1.00 77.31 427 ASP A O 1
ATOM 3295 N N . ASP A 1 428 ? 13.911 7.505 17.975 1.00 69.75 428 ASP A N 1
ATOM 3296 C CA . ASP A 1 428 ? 14.868 7.478 19.088 1.00 69.75 428 ASP A CA 1
ATOM 3297 C C . ASP A 1 428 ? 14.249 6.982 20.412 1.00 69.75 428 ASP A C 1
ATOM 3299 O O . ASP A 1 428 ? 14.911 6.985 21.448 1.00 69.75 428 ASP A O 1
ATOM 3303 N N . GLY A 1 429 ? 12.971 6.574 20.402 1.00 58.94 429 GLY A N 1
ATOM 3304 C CA . GLY A 1 429 ? 12.268 6.097 21.592 1.00 58.94 429 GLY A CA 1
ATOM 3305 C C . GLY A 1 429 ? 12.284 7.132 22.714 1.00 58.94 429 GLY A C 1
ATOM 3306 O O . GLY A 1 429 ? 12.608 6.772 23.840 1.00 58.94 429 GLY A O 1
ATOM 3307 N N . TRP A 1 430 ? 11.991 8.400 22.373 1.00 38.12 430 TRP A N 1
ATOM 3308 C CA . TRP A 1 430 ? 12.142 9.592 23.222 1.00 38.12 430 TRP A CA 1
ATOM 3309 C C . TRP A 1 430 ? 12.167 9.292 24.728 1.00 38.12 430 TRP A C 1
ATOM 3311 O O . TRP A 1 430 ? 11.134 9.020 25.347 1.00 38.12 430 TRP A O 1
ATOM 3321 N N . CYS A 1 431 ? 13.363 9.393 25.308 1.00 36.62 431 CYS A N 1
ATOM 3322 C CA . CYS A 1 431 ? 13.551 9.527 26.742 1.00 36.62 431 CYS A CA 1
ATOM 3323 C C . CYS A 1 431 ? 13.400 11.019 27.072 1.00 36.62 431 CYS A C 1
ATOM 3325 O O . CYS A 1 431 ? 14.100 11.829 26.456 1.00 36.62 431 CYS A O 1
ATOM 3327 N N . PRO A 1 432 ? 12.493 11.426 27.977 1.00 36.38 432 PRO A N 1
ATOM 3328 C CA . PRO A 1 432 ? 12.397 12.822 28.362 1.00 36.38 432 PRO A CA 1
ATOM 3329 C C . PRO A 1 432 ? 13.717 13.234 29.012 1.00 36.38 432 PRO A C 1
ATOM 3331 O O . PRO A 1 432 ? 14.028 12.818 30.125 1.00 36.38 432 PRO A O 1
ATOM 3334 N N . LEU A 1 433 ? 14.500 14.058 28.315 1.00 35.84 433 LEU A N 1
ATOM 3335 C CA . LEU A 1 433 ? 15.466 14.895 29.006 1.00 35.84 433 LEU A CA 1
ATOM 3336 C C . LEU A 1 433 ? 14.666 15.819 29.929 1.00 35.84 433 LEU A C 1
ATOM 3338 O O . LEU A 1 433 ? 13.686 16.439 29.516 1.00 35.84 433 LEU A O 1
ATOM 3342 N N . SER A 1 434 ? 15.088 15.769 31.186 1.00 35.66 434 SER A N 1
ATOM 3343 C CA . SER A 1 434 ? 14.574 16.367 32.410 1.00 35.66 434 SER A CA 1
ATOM 3344 C C . SER A 1 434 ? 14.017 17.787 32.274 1.00 35.66 434 SER A C 1
ATOM 3346 O O . SER A 1 434 ? 14.403 18.527 31.375 1.00 35.66 434 SER A O 1
ATOM 3348 N N . ASP A 1 435 ? 13.138 18.129 33.223 1.00 33.03 435 ASP A N 1
ATOM 3349 C CA . ASP A 1 435 ? 12.551 19.439 33.539 1.00 33.03 435 ASP A CA 1
ATOM 3350 C C . ASP A 1 435 ? 13.165 20.682 32.862 1.00 33.03 435 ASP A C 1
ATOM 3352 O O . ASP A 1 435 ? 14.390 20.834 32.817 1.00 33.03 435 ASP A O 1
ATOM 3356 N N . PRO A 1 436 ? 12.340 21.670 32.453 1.00 34.66 436 PRO A N 1
ATOM 3357 C CA . PRO A 1 436 ? 12.863 22.978 32.088 1.00 34.66 436 PRO A CA 1
ATOM 3358 C C . PRO A 1 436 ? 13.658 23.542 33.274 1.00 34.66 436 PRO A C 1
ATOM 3360 O O . PRO A 1 436 ? 13.113 23.753 34.358 1.00 34.66 436 PRO A O 1
ATOM 3363 N N . ALA A 1 437 ? 14.956 23.766 33.064 1.00 32.25 437 ALA A N 1
ATOM 3364 C CA . ALA A 1 437 ? 15.851 24.336 34.060 1.00 32.25 437 ALA A CA 1
ATOM 3365 C C . ALA A 1 437 ? 15.231 25.594 34.712 1.00 32.25 437 ALA A C 1
ATOM 3367 O O . ALA A 1 437 ? 14.710 26.463 34.001 1.00 32.25 437 ALA A O 1
ATOM 3368 N N . PRO A 1 438 ? 15.297 25.743 36.048 1.00 40.41 438 PRO A N 1
ATOM 3369 C CA . PRO A 1 438 ? 14.890 26.972 36.701 1.00 40.41 438 PRO A CA 1
ATOM 3370 C C . PRO A 1 438 ? 15.956 28.040 36.445 1.00 40.41 438 PRO A C 1
ATOM 3372 O O . PRO A 1 438 ? 17.125 27.853 36.774 1.00 40.41 438 PRO A O 1
ATOM 3375 N N . GLY A 1 439 ? 15.550 29.184 35.895 1.00 34.19 439 GLY A N 1
ATOM 3376 C CA . GLY A 1 439 ? 16.375 30.391 35.937 1.00 34.19 439 GLY A CA 1
ATOM 3377 C C . GLY A 1 439 ? 16.486 31.144 34.623 1.00 34.19 439 GLY A C 1
ATOM 3378 O O . GLY A 1 439 ? 17.547 31.185 34.013 1.00 34.19 439 GLY A O 1
ATOM 3379 N N . HIS A 1 440 ? 15.429 31.871 34.260 1.00 32.25 440 HIS A N 1
ATOM 3380 C CA . HIS A 1 440 ? 15.640 33.189 33.671 1.00 32.25 440 HIS A CA 1
ATOM 3381 C C . HIS A 1 440 ? 15.365 34.237 34.755 1.00 32.25 440 HIS A C 1
ATOM 3383 O O . HIS A 1 440 ? 14.252 34.267 35.287 1.00 32.25 440 HIS A O 1
ATOM 3389 N N . PRO A 1 441 ? 16.341 35.092 35.109 1.00 35.62 441 PRO A N 1
ATOM 3390 C CA . PRO A 1 441 ? 16.109 36.164 36.058 1.00 35.62 441 PRO A CA 1
ATOM 3391 C C . PRO A 1 441 ? 15.154 37.175 35.425 1.00 35.62 441 PRO A C 1
ATOM 3393 O O . PRO A 1 441 ? 15.420 37.758 34.369 1.00 35.62 441 PRO A O 1
ATOM 3396 N N . THR A 1 442 ? 14.020 37.379 36.084 1.00 36.81 442 THR A N 1
ATOM 3397 C CA . THR A 1 442 ? 13.134 38.510 35.844 1.00 36.81 442 THR A CA 1
ATOM 3398 C C . THR A 1 442 ? 13.945 39.792 36.014 1.00 36.81 442 THR A C 1
ATOM 3400 O O . THR A 1 442 ? 14.450 40.099 37.092 1.00 36.81 442 THR A O 1
ATOM 3403 N N . LYS A 1 443 ? 14.091 40.557 34.925 1.00 38.62 443 LYS A N 1
ATOM 3404 C CA . LYS A 1 443 ? 14.614 41.924 34.982 1.00 38.62 443 LYS A CA 1
ATOM 3405 C C . LYS A 1 443 ? 13.747 42.719 35.956 1.00 38.62 443 LYS A C 1
ATOM 3407 O O . LYS A 1 443 ? 12.585 43.011 35.673 1.00 38.62 443 LYS A O 1
ATOM 3412 N N . GLY A 1 444 ? 14.335 43.038 37.107 1.00 33.03 444 GLY A N 1
ATOM 3413 C CA . GLY A 1 444 ? 13.768 43.915 38.114 1.00 33.03 444 GLY A CA 1
ATOM 3414 C C . GLY A 1 444 ? 13.384 45.246 37.484 1.00 33.03 444 GLY A C 1
ATOM 3415 O O . GLY A 1 444 ? 14.217 45.981 36.957 1.00 33.03 444 GLY A O 1
ATOM 3416 N N . ARG A 1 445 ? 12.091 45.545 37.532 1.00 37.91 445 ARG A N 1
ATOM 3417 C CA . ARG A 1 445 ? 11.552 46.860 37.224 1.00 37.91 445 ARG A CA 1
ATOM 3418 C C . ARG A 1 445 ? 11.839 47.736 38.440 1.00 37.91 445 ARG A C 1
ATOM 3420 O O . ARG A 1 445 ? 11.104 47.708 39.423 1.00 37.91 445 ARG A O 1
ATOM 3427 N N . THR A 1 446 ? 12.945 48.470 38.392 1.00 40.06 446 THR A N 1
ATOM 3428 C CA . THR A 1 446 ? 13.280 49.521 39.353 1.00 40.06 446 THR A CA 1
ATOM 3429 C C . THR A 1 446 ? 12.178 50.580 39.339 1.00 40.06 446 THR A C 1
ATOM 3431 O O . THR A 1 446 ? 12.035 51.361 38.400 1.00 40.06 446 THR A O 1
ATOM 3434 N N . ARG A 1 447 ? 11.367 50.609 40.402 1.00 36.31 447 ARG A N 1
ATOM 3435 C CA . ARG A 1 447 ? 10.604 51.798 40.786 1.00 36.31 447 ARG A CA 1
ATOM 3436 C C . ARG A 1 447 ? 11.614 52.844 41.260 1.00 36.31 447 ARG A C 1
ATOM 3438 O O . ARG A 1 447 ? 12.154 52.723 42.353 1.00 36.31 447 ARG A O 1
ATOM 3445 N N . ARG A 1 448 ? 11.865 53.865 40.439 1.00 39.47 448 ARG A N 1
ATOM 3446 C CA . ARG A 1 448 ? 12.418 55.137 40.915 1.00 39.47 448 ARG A CA 1
ATOM 3447 C C . ARG A 1 448 ? 11.296 55.900 41.614 1.00 39.47 448 ARG A C 1
ATOM 3449 O O . ARG A 1 448 ? 10.350 56.352 40.977 1.00 39.47 448 ARG A O 1
ATOM 3456 N N . SER A 1 449 ? 11.405 55.992 42.929 1.00 40.06 449 SER A N 1
ATOM 3457 C CA . SER A 1 449 ? 10.802 57.034 43.750 1.00 40.06 449 SER A CA 1
ATOM 3458 C C . SER A 1 449 ? 11.678 58.288 43.695 1.00 40.06 449 SER A C 1
ATOM 3460 O O . SER A 1 449 ? 12.887 58.170 43.891 1.00 40.06 449 SER A O 1
ATOM 3462 N N . GLY A 1 450 ? 11.071 59.464 43.528 1.00 41.56 450 GLY A N 1
ATOM 3463 C CA . GLY A 1 450 ? 11.628 60.715 44.052 1.00 41.56 450 GLY A CA 1
ATOM 3464 C C . GLY A 1 450 ? 11.767 61.873 43.064 1.00 41.56 450 GLY A C 1
ATOM 3465 O O . GLY A 1 450 ? 12.788 61.957 42.395 1.00 41.56 450 GLY A O 1
ATOM 3466 N N . ARG A 1 451 ? 10.788 62.787 43.163 1.00 37.00 451 ARG A N 1
ATOM 3467 C CA . ARG A 1 451 ? 10.738 64.199 42.728 1.00 37.00 451 ARG A CA 1
ATOM 3468 C C . ARG A 1 451 ? 10.624 64.512 41.241 1.00 37.00 451 ARG A C 1
ATOM 3470 O O . ARG A 1 451 ? 11.492 64.093 40.452 1.00 37.00 451 ARG A O 1
#

Foldseek 3Di:
DDDDDDDDDDDDDDDDDDDDDDDDDDDDDDDDDDDDDDDDDDDDDDDDDDDDDDDDDDDDDDDDDDDDDDDDDDDDDDDDDDDDDDDDDPDDPDPPDPQPLQLVQLLVLLLPLVDDPVVSQVSNQVSCQVPFEPQAGKKKFKWFDDPPDQIDTPDIDTDRHPPVLVVCVVVLLVPDDSVLSCQPQQQDQKKKQCVSVPHAQCLQVDPSCVVRPCVVLFSMKMKHWQAFLNRITMIMIYTDNDGDIDDPVNRLLSLLSSLSRNLSRLVSVVVVVCVPPPDDPAAQWKAALQLHTPDHHDPCVDPVNSVQSSQLSPLLSVLVPPCCNVPSPVSSVSHASAGQLFWGWRWDQDPVRGIMIGTHGRHGDFDFAPLADSVLSQLLSVVSSVDDLVSSCRSRVHDSVVSVVSLVVLCVSLVHDDPVVSNVCRVVNDDDDDDDDDDDDDDDPDDDDDD

Secondary structure (DSSP, 8-state):
------------------------------------------------PPPPPPP-----------------------------------------------THHHHHHHT-TTS-HHHHHHHHHHHHHHHH-SSS-EEEEEEE--TTS--EEEEEEEES--HHHHHHHHHHHHTS-HHHHTGGGTS-SEEEHHHHTT-SGGGGG-HHHHHHTGGGT--EEEEEEEE-TTSEEEEEEEEESS--PPPHHHHHHHHHHHHHHHHHHHHHHHHHHHTTS-S----SEEE-TT--EEEE-GGGGSHHHHHHHHHHHHHHHHHHTHHHHH-HHHHHHHS-SSBTTTEEEEEEE-TTS-EEEEEEE--------TTS-HHHHHHHHHHHTT--HHHHHHHHTS-HHHHHHHHHHHHHHHT--SHHHHHHHHHTT------PPS-------------

pLDDT: mean 74.91, std 28.23, range [22.97, 98.38]